Protein AF-0000000065949285 (afdb_homodimer)

Foldseek 3Di:
DDQDPQPFDWDAQVCAPPDDNVVRCCVRAQCVLQPDDQVVVVDQDGDDDADDADKDKDKDKAQFPPQDFFPAGSLLLQQQQQLQVRCQFVWHWAEKEKEKEAETPQRSNVVNVSSNRNNVNCVVSVYGHNHYYYHYDYHPPGDGMMMMMMIMTHHPPPAGEDLQFFDFQWFKKKLAAFQLLQLRSVCVVVVVPLRVPGGALAHHCNVLSNLLCVQPSQWHGKDFQFAQAQLQSLLSSLVSNQWAKEWEPVFHHHDPSSVVSCVVVVHDRRRRGHNQMMMIIGHPVCVVVSLVSSCVDPSRVRMTGTIGIRHDNVSWYWYQDPVGDIDTSDGDPDDDDPSSD/DDQDPQPFDWDAQVCAPPDDNVVRCCVRAQCVLQPDPQVVVVDQDGDDDADDADKDKDKDKAQAPPQDFFPAGSLLLQQQQQLQVRCQFVWHWAEKEKEKEAETPQRSNVVNVSSNRNNVNCVVSVYGHNHYYYHYDYHPPGDGMMMMMMIMTHHPPPAGEDLQFFDFQWFKKKLAAFQLLQLRSVCVVVVVPLRVPGGALAHHCNVLSNLLCVQPSQWHGKDFQFAQAQLQSLLSSLVSNQWAKEWEPVFHHHDPSSVVSCVVVVHDRRRRGHNQMMMIIGHPVCVVVSLVSSCVDPSRVRMTGTIGIRHDNVSWYWYQDPVGDIDTSDGDPDDDDPSSD

Structure (mmCIF, N/CA/C/O backbone):
data_AF-0000000065949285-model_v1
#
loop_
_entity.id
_entity.type
_entity.pdbx_description
1 polymer 'Hydrogenase expression/formation protein HupE'
#
loop_
_atom_site.group_PDB
_atom_site.id
_atom_site.type_symbol
_atom_site.label_atom_id
_atom_site.label_alt_id
_atom_site.label_comp_id
_atom_site.label_asym_id
_atom_site.label_entity_id
_atom_site.label_seq_id
_atom_site.pdbx_PDB_ins_code
_atom_site.Cartn_x
_atom_site.Cartn_y
_atom_site.Cartn_z
_atom_site.occupancy
_atom_site.B_iso_or_equiv
_atom_site.auth_seq_id
_atom_site.auth_comp_id
_atom_site.auth_asym_id
_atom_site.auth_atom_id
_atom_site.pdbx_PDB_model_num
ATOM 1 N N . MET A 1 1 ? -1.612 28.312 -14.758 1 50 1 MET A N 1
ATOM 2 C CA . MET A 1 1 ? -0.382 27.531 -14.836 1 50 1 MET A CA 1
ATOM 3 C C . MET A 1 1 ? -0.382 26.641 -16.078 1 50 1 MET A C 1
ATOM 5 O O . MET A 1 1 ? -1.44 26.203 -16.531 1 50 1 MET A O 1
ATOM 9 N N . SER A 1 2 ? 0.769 26.641 -16.75 1 67.25 2 SER A N 1
ATOM 10 C CA . SER A 1 2 ? 0.913 25.875 -17.984 1 67.25 2 SER A CA 1
ATOM 11 C C . SER A 1 2 ? 0.611 24.406 -17.75 1 67.25 2 SER A C 1
ATOM 13 O O . SER A 1 2 ? 0.803 23.891 -16.656 1 67.25 2 SER A O 1
ATOM 15 N N . ARG A 1 3 ? -0.183 23.766 -18.547 1 76.56 3 ARG A N 1
ATOM 16 C CA . ARG A 1 3 ? -0.542 22.359 -18.547 1 76.56 3 ARG A CA 1
ATOM 17 C C . ARG A 1 3 ? 0.702 21.469 -18.484 1 76.56 3 ARG A C 1
ATOM 19 O O . ARG A 1 3 ? 1.771 21.859 -18.953 1 76.56 3 ARG A O 1
ATOM 26 N N . LEU A 1 4 ? 0.59 20.375 -17.766 1 86.62 4 LEU A N 1
ATOM 27 C CA . LEU A 1 4 ? 1.684 19.406 -17.719 1 86.62 4 LEU A CA 1
ATOM 28 C C . LEU A 1 4 ? 2.121 19 -19.109 1 86.62 4 LEU A C 1
ATOM 30 O O . LEU A 1 4 ? 1.285 18.688 -19.969 1 86.62 4 LEU A O 1
ATOM 34 N N . ASP A 1 5 ? 3.371 19.062 -19.422 1 89.81 5 ASP A N 1
ATOM 35 C CA . ASP A 1 5 ? 3.9 18.609 -20.703 1 89.81 5 ASP A CA 1
ATOM 36 C C . ASP A 1 5 ? 4.086 17.094 -20.719 1 89.81 5 ASP A C 1
ATOM 38 O O . ASP A 1 5 ? 5.203 16.594 -20.547 1 89.81 5 ASP A O 1
ATOM 42 N N . LEU A 1 6 ? 3.094 16.406 -21.047 1 88.12 6 LEU A N 1
ATOM 43 C CA . LEU A 1 6 ? 3.084 14.953 -20.984 1 88.12 6 LEU A CA 1
ATOM 44 C C . LEU A 1 6 ? 3.961 14.359 -22.078 1 88.12 6 LEU A C 1
ATOM 46 O O . LEU A 1 6 ? 4.461 13.242 -21.938 1 88.12 6 LEU A O 1
ATOM 50 N N . LYS A 1 7 ? 4.113 15.078 -23.188 1 89.06 7 LYS A N 1
ATOM 51 C CA . LYS A 1 7 ? 4.824 14.531 -24.344 1 89.06 7 LYS A CA 1
ATOM 52 C C . LYS A 1 7 ? 6.336 14.586 -24.141 1 89.06 7 LYS A C 1
ATOM 54 O O . LYS A 1 7 ? 7.047 13.625 -24.422 1 89.06 7 LYS A O 1
ATOM 59 N N . ASN A 1 8 ? 6.84 15.617 -23.438 1 92.31 8 ASN A N 1
ATOM 60 C CA . ASN A 1 8 ? 8.289 15.789 -23.375 1 92.31 8 ASN A CA 1
ATOM 61 C C . ASN A 1 8 ? 8.766 15.922 -21.938 1 92.31 8 ASN A C 1
ATOM 63 O O . ASN A 1 8 ? 9.969 15.852 -21.656 1 92.31 8 ASN A O 1
ATOM 67 N N . GLY A 1 9 ? 7.887 16.094 -21.047 1 94.12 9 GLY A N 1
ATOM 68 C CA . GLY A 1 9 ? 8.266 16.359 -19.656 1 94.12 9 GLY A CA 1
ATOM 69 C C . GLY A 1 9 ? 8.664 15.094 -18.922 1 94.12 9 GLY A C 1
ATOM 70 O O . GLY A 1 9 ? 8.586 13.992 -19.453 1 94.12 9 GLY A O 1
ATOM 71 N N . SER A 1 10 ? 9.234 15.289 -17.719 1 96.44 10 SER A N 1
ATOM 72 C CA . SER A 1 10 ? 9.625 14.203 -16.828 1 96.44 10 SER A CA 1
ATOM 73 C C . SER A 1 10 ? 9.219 14.5 -15.391 1 96.44 10 SER A C 1
ATOM 75 O O . SER A 1 10 ? 8.93 15.641 -15.039 1 96.44 10 SER A O 1
ATOM 77 N N . VAL A 1 11 ? 9.141 13.445 -14.656 1 94.62 11 VAL A N 1
ATOM 78 C CA . VAL A 1 11 ? 8.891 13.586 -13.227 1 94.62 11 VAL A CA 1
ATOM 79 C C . VAL A 1 11 ? 10.016 14.391 -12.578 1 94.62 11 VAL A C 1
ATOM 81 O O . VAL A 1 11 ? 11.195 14.141 -12.844 1 94.62 11 VAL A O 1
ATOM 84 N N . GLU A 1 12 ? 9.617 15.383 -11.812 1 92.31 12 GLU A N 1
ATOM 85 C CA . GLU A 1 12 ? 10.555 16.203 -11.047 1 92.31 12 GLU A CA 1
ATOM 86 C C . GLU A 1 12 ? 10.289 16.094 -9.547 1 92.31 12 GLU A C 1
ATOM 88 O O . GLU A 1 12 ? 9.18 15.75 -9.133 1 92.31 12 GLU A O 1
ATOM 93 N N . MET A 1 13 ? 11.305 16.422 -8.773 1 89.75 13 MET A N 1
ATOM 94 C CA . MET A 1 13 ? 11.172 16.344 -7.324 1 89.75 13 MET A CA 1
ATOM 95 C C . MET A 1 13 ? 10.008 17.188 -6.824 1 89.75 13 MET A C 1
ATOM 97 O O . MET A 1 13 ? 9.344 16.828 -5.852 1 89.75 13 MET A O 1
ATOM 101 N N . VAL A 1 14 ? 9.742 18.281 -7.461 1 86.44 14 VAL A N 1
ATOM 102 C CA . VAL A 1 14 ? 8.703 19.203 -7.043 1 86.44 14 VAL A CA 1
ATOM 103 C C . VAL A 1 14 ? 7.336 18.516 -7.113 1 86.44 14 VAL A C 1
ATOM 105 O O . VAL A 1 14 ? 6.398 18.922 -6.418 1 86.44 14 VAL A O 1
ATOM 108 N N . HIS A 1 15 ? 7.238 17.469 -7.922 1 87.5 15 HIS A N 1
ATOM 109 C CA . HIS A 1 15 ? 5.992 16.719 -8.047 1 87.5 15 HIS A CA 1
ATOM 110 C C . HIS A 1 15 ? 5.707 15.914 -6.781 1 87.5 15 HIS A C 1
ATOM 112 O O . HIS A 1 15 ? 4.59 15.438 -6.586 1 87.5 15 HIS A O 1
ATOM 118 N N . GLY A 1 16 ? 6.668 15.836 -5.863 1 83.38 16 GLY A N 1
ATOM 119 C CA . GLY A 1 16 ? 6.5 15.086 -4.625 1 83.38 16 GLY A CA 1
ATOM 120 C C . GLY A 1 16 ? 6.508 15.969 -3.391 1 83.38 16 GLY A C 1
ATOM 121 O O . GLY A 1 16 ? 6.578 15.469 -2.266 1 83.38 16 GLY A O 1
ATOM 122 N N . SER A 1 17 ? 6.383 17.234 -3.504 1 79.44 17 SER A N 1
ATOM 123 C CA . SER A 1 17 ? 6.645 18.156 -2.4 1 79.44 17 SER A CA 1
ATOM 124 C C . SER A 1 17 ? 5.348 18.562 -1.702 1 79.44 17 SER A C 1
ATOM 126 O O . SER A 1 17 ? 5.379 19.219 -0.662 1 79.44 17 SER A O 1
ATOM 128 N N . GLY A 1 18 ? 4.223 18.156 -2.262 1 76.88 18 GLY A N 1
ATOM 129 C CA . GLY A 1 18 ? 2.951 18.5 -1.642 1 76.88 18 GLY A CA 1
ATOM 130 C C . GLY A 1 18 ? 2.42 19.844 -2.07 1 76.88 18 GLY A C 1
ATOM 131 O O . GLY A 1 18 ? 1.425 20.328 -1.528 1 76.88 18 GLY A O 1
ATOM 132 N N . GLY A 1 19 ? 3.004 20.484 -3.1 1 80.06 19 GLY A N 1
ATOM 133 C CA . GLY A 1 19 ? 2.594 21.812 -3.541 1 80.06 19 GLY A CA 1
ATOM 134 C C . GLY A 1 19 ? 1.794 21.781 -4.828 1 80.06 19 GLY A C 1
ATOM 135 O O . GLY A 1 19 ? 1.075 20.828 -5.105 1 80.06 19 GLY A O 1
ATOM 136 N N . ARG A 1 20 ? 1.896 22.812 -5.473 1 83.38 20 ARG A N 1
ATOM 137 C CA . ARG A 1 20 ? 1.093 23.016 -6.672 1 83.38 2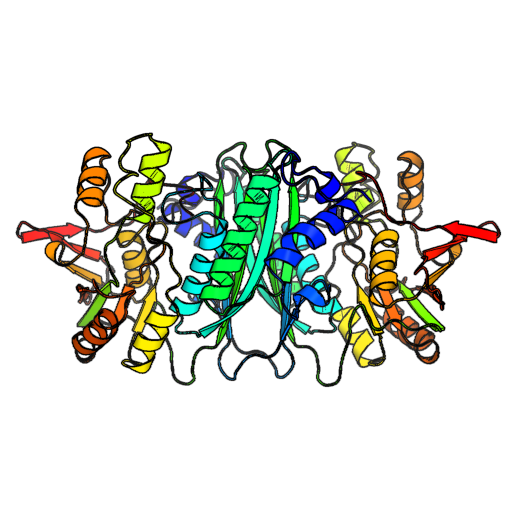0 ARG A CA 1
ATOM 138 C C . ARG A 1 20 ? 1.445 22.016 -7.754 1 83.38 20 ARG A C 1
ATOM 140 O O . ARG A 1 20 ? 0.562 21.5 -8.445 1 83.38 20 ARG A O 1
ATOM 147 N N . ALA A 1 21 ? 2.711 21.797 -7.914 1 84.44 21 ALA A N 1
ATOM 148 C CA . ALA A 1 21 ? 3.158 20.875 -8.953 1 84.44 21 ALA A CA 1
ATOM 149 C C . ALA A 1 21 ? 2.607 19.469 -8.719 1 84.44 21 ALA A C 1
ATOM 151 O O . ALA A 1 21 ? 2.219 18.781 -9.656 1 84.44 21 ALA A O 1
ATOM 152 N N . MET A 1 22 ? 2.627 19.047 -7.496 1 85.38 22 MET A N 1
ATOM 153 C CA . MET A 1 22 ? 2.041 17.75 -7.152 1 85.38 22 MET A CA 1
ATOM 154 C C . MET A 1 22 ? 0.547 17.734 -7.453 1 85.38 22 MET A C 1
ATOM 156 O O . MET A 1 22 ? 0.036 16.766 -8.023 1 85.38 22 MET A O 1
ATOM 160 N N . GLY A 1 23 ? -0.101 18.797 -7.031 1 86.12 23 GLY A N 1
ATOM 161 C CA . GLY A 1 23 ? -1.52 18.906 -7.328 1 86.12 23 GLY A CA 1
ATOM 162 C C . GLY A 1 23 ? -1.827 18.812 -8.812 1 86.12 23 GLY A C 1
ATOM 163 O O . GLY A 1 23 ? -2.791 18.156 -9.211 1 86.12 23 GLY A O 1
ATOM 164 N N . GLN A 1 24 ? -1.01 19.391 -9.562 1 87.31 24 GLN A N 1
ATOM 165 C CA . GLN A 1 24 ? -1.188 19.391 -11.008 1 87.31 24 GLN A CA 1
ATOM 166 C C . GLN A 1 24 ? -1.01 17.984 -11.578 1 87.31 24 GLN A C 1
ATOM 168 O O . GLN A 1 24 ? -1.795 17.531 -12.422 1 87.31 24 GLN A O 1
ATOM 173 N N . LEU A 1 25 ? 0.016 17.328 -11.148 1 89.88 25 LEU A N 1
ATOM 174 C CA . LEU A 1 25 ? 0.27 15.961 -11.586 1 89.88 25 LEU A CA 1
ATOM 175 C C . LEU A 1 25 ? -0.914 15.055 -11.258 1 89.88 25 LEU A C 1
ATOM 177 O O . LEU A 1 25 ? -1.365 14.281 -12.102 1 89.88 25 LEU A O 1
ATOM 181 N N . ILE A 1 26 ? -1.406 15.172 -10.102 1 88.5 26 ILE A N 1
ATOM 182 C CA . ILE A 1 26 ? -2.518 14.344 -9.633 1 88.5 26 ILE A CA 1
ATOM 183 C C . ILE A 1 26 ? -3.766 14.656 -10.461 1 88.5 26 ILE A C 1
ATOM 185 O O . ILE A 1 26 ? -4.43 13.742 -10.961 1 88.5 26 ILE A O 1
ATOM 189 N N . GLU A 1 27 ? -4.062 15.867 -10.625 1 88 27 GLU A N 1
ATOM 190 C CA . GLU A 1 27 ? -5.285 16.281 -11.297 1 88 27 GLU A CA 1
ATOM 191 C C . GLU A 1 27 ? -5.242 15.961 -12.789 1 88 27 GLU A C 1
ATOM 193 O O . GLU A 1 27 ? -6.203 15.414 -13.336 1 88 27 GLU A O 1
ATOM 198 N N . GLU A 1 28 ? -4.129 16.219 -13.398 1 91 28 GLU A N 1
ATOM 199 C CA . GLU A 1 28 ? -4.074 16.156 -14.859 1 91 28 GLU A CA 1
ATOM 200 C C . GLU A 1 28 ? -3.721 14.758 -15.344 1 91 28 GLU A C 1
ATOM 202 O O . GLU A 1 28 ? -3.969 14.414 -16.5 1 91 28 GLU A O 1
ATOM 207 N N . LEU A 1 29 ? -3.166 13.961 -14.469 1 91.38 29 LEU A N 1
ATOM 208 C CA . LEU A 1 29 ? -2.75 12.641 -14.914 1 91.38 29 LEU A CA 1
ATOM 209 C C . LEU A 1 29 ? -3.523 11.547 -14.18 1 91.38 29 LEU A C 1
ATOM 211 O O . LEU A 1 29 ? -4.348 10.859 -14.781 1 91.38 29 LEU A O 1
ATOM 215 N N . PHE A 1 30 ? -3.439 11.508 -12.945 1 90.44 30 PHE A N 1
ATOM 216 C CA . PHE A 1 30 ? -3.996 10.398 -12.18 1 90.44 30 PHE A CA 1
ATOM 217 C C . PHE A 1 30 ? -5.516 10.492 -12.109 1 90.44 30 PHE A C 1
ATOM 219 O O . PHE A 1 30 ? -6.223 9.555 -12.477 1 90.44 30 PHE A O 1
ATOM 226 N N . ALA A 1 31 ? -6.02 11.609 -11.625 1 87.44 31 ALA A N 1
ATOM 227 C CA . ALA A 1 31 ? -7.457 11.781 -11.453 1 87.44 31 ALA A CA 1
ATOM 228 C C . ALA A 1 31 ? -8.188 11.703 -12.789 1 87.44 31 ALA A C 1
ATOM 230 O O . ALA A 1 31 ? -9.305 11.18 -12.867 1 87.44 31 ALA A O 1
ATOM 231 N N . ARG A 1 32 ? -7.594 12.188 -13.773 1 88.38 32 ARG A N 1
ATOM 232 C CA . ARG A 1 32 ? -8.203 12.148 -15.094 1 88.38 32 ARG A CA 1
ATOM 233 C C . ARG A 1 32 ? -8.336 10.711 -15.594 1 88.38 32 ARG A C 1
ATOM 235 O O . ARG A 1 32 ? -9.398 10.312 -16.078 1 88.38 32 ARG A O 1
ATOM 242 N N . ALA A 1 33 ? -7.324 9.945 -15.414 1 89.19 33 ALA A N 1
ATOM 243 C CA . ALA A 1 33 ? -7.309 8.578 -15.922 1 89.19 33 ALA A CA 1
ATOM 244 C C . ALA A 1 33 ? -8.148 7.656 -15.039 1 89.19 33 ALA A C 1
ATOM 246 O O . ALA A 1 33 ? -8.859 6.785 -15.547 1 89.19 33 ALA A O 1
ATOM 247 N N . LEU A 1 34 ? -8.078 7.863 -13.75 1 89.56 34 LEU A N 1
ATOM 248 C CA . LEU A 1 34 ? -8.719 6.973 -12.781 1 89.56 34 LEU A CA 1
ATOM 249 C C . LEU A 1 34 ? -10.031 7.559 -12.289 1 89.56 34 LEU A C 1
ATOM 251 O O . LEU A 1 34 ? -10.508 7.207 -11.211 1 89.56 34 LEU A O 1
ATOM 255 N N . ARG A 1 35 ? -10.641 8.32 -13 1 87.69 35 ARG A N 1
ATOM 256 C CA . ARG A 1 35 ? -11.789 9.109 -12.562 1 87.69 35 ARG A CA 1
ATOM 257 C C . ARG A 1 35 ? -12.891 8.211 -12.016 1 87.69 35 ARG A C 1
ATOM 259 O O . ARG A 1 35 ? -13.266 7.223 -12.648 1 87.69 35 ARG A O 1
ATOM 266 N N . ASN A 1 36 ? -13.375 8.539 -10.867 1 86.56 36 ASN A N 1
ATOM 267 C CA . ASN A 1 36 ? -14.539 7.949 -10.219 1 86.56 36 ASN A CA 1
ATOM 268 C C . ASN A 1 36 ? -15.047 8.828 -9.078 1 86.56 36 ASN A C 1
ATOM 270 O O . ASN A 1 36 ? -14.453 9.859 -8.766 1 86.56 36 ASN A O 1
ATOM 274 N N . GLN A 1 37 ? -16.172 8.461 -8.438 1 85.25 37 GLN A N 1
ATOM 275 C CA . GLN A 1 37 ? -16.859 9.32 -7.484 1 85.25 37 GLN A CA 1
ATOM 276 C C . GLN A 1 37 ? -16.016 9.531 -6.227 1 85.25 37 GLN A C 1
ATOM 278 O O . GLN A 1 37 ? -16.172 10.547 -5.539 1 85.25 37 GLN A O 1
ATOM 283 N N . TRP A 1 38 ? -15.156 8.648 -5.844 1 86.06 38 TRP A N 1
ATOM 284 C CA . TRP A 1 38 ? -14.352 8.75 -4.629 1 86.06 38 TRP A CA 1
ATOM 285 C C . TRP A 1 38 ? -13.148 9.664 -4.855 1 86.06 38 TRP A C 1
ATOM 287 O O . TRP A 1 38 ? -12.898 10.578 -4.062 1 86.06 38 TRP A O 1
ATOM 297 N N . LEU A 1 39 ? -12.445 9.445 -5.906 1 81.25 39 LEU A N 1
ATOM 298 C CA . LEU A 1 39 ? -11.281 10.266 -6.219 1 81.25 39 LEU A CA 1
ATOM 299 C C . LEU A 1 39 ? -11.688 11.703 -6.52 1 81.25 39 LEU A C 1
ATOM 301 O O . LEU A 1 39 ? -10.953 12.641 -6.215 1 81.25 39 LEU A O 1
ATOM 305 N N . ASP A 1 40 ? -12.875 11.859 -7.004 1 83.38 40 ASP A N 1
ATOM 306 C CA . ASP A 1 40 ? -13.375 13.188 -7.371 1 83.38 40 ASP A CA 1
ATOM 307 C C . ASP A 1 40 ? -13.578 14.055 -6.133 1 83.38 40 ASP A C 1
ATOM 309 O O . ASP A 1 40 ? -13.625 15.281 -6.23 1 83.38 40 ASP A O 1
ATOM 313 N N . GLN A 1 41 ? -13.688 13.445 -4.973 1 82.19 41 GLN A N 1
ATOM 314 C CA . GLN A 1 41 ? -13.906 14.203 -3.742 1 82.19 41 GLN A CA 1
ATOM 315 C C . GLN A 1 41 ? -12.641 14.93 -3.309 1 82.19 41 GLN A C 1
ATOM 317 O O . GLN A 1 41 ? -12.711 15.906 -2.557 1 82.19 41 GLN A O 1
ATOM 322 N N . GLY A 1 42 ? -11.461 14.375 -3.684 1 81 42 GLY A N 1
ATOM 323 C CA . GLY A 1 42 ? -10.195 15.023 -3.381 1 81 42 GLY A CA 1
ATOM 324 C C . GLY A 1 42 ? -9.758 14.828 -1.942 1 81 42 GLY A C 1
ATOM 325 O O . GLY A 1 42 ? -8.867 15.531 -1.46 1 81 42 GLY A O 1
ATOM 326 N N . ASN A 1 43 ? -10.391 13.961 -1.227 1 82.19 43 ASN A N 1
ATOM 327 C CA . ASN A 1 43 ? -9.961 13.641 0.13 1 82.19 43 ASN A CA 1
ATOM 328 C C . ASN A 1 43 ? -8.773 12.68 0.127 1 82.19 43 ASN A C 1
ATOM 330 O O . ASN A 1 43 ? -8.508 12.023 -0.879 1 82.19 43 ASN A O 1
ATOM 334 N N . ASP A 1 44 ? -8.047 12.594 1.231 1 83 44 ASP A N 1
ATOM 335 C CA . ASP A 1 44 ? -6.891 11.719 1.361 1 83 44 ASP A CA 1
ATOM 336 C C . ASP A 1 44 ? -7.316 10.281 1.674 1 83 44 ASP A C 1
ATOM 338 O O . ASP A 1 44 ? -6.477 9.438 1.984 1 83 44 ASP A O 1
ATOM 342 N N . GLN A 1 45 ? -8.578 10.117 1.706 1 87.56 45 GLN A N 1
ATOM 343 C CA . GLN A 1 45 ? -9.188 8.812 1.97 1 87.56 45 GLN A CA 1
ATOM 344 C C . GLN A 1 45 ? -10.484 8.641 1.188 1 87.56 45 GLN A C 1
ATOM 346 O O . GLN A 1 45 ? -11.008 9.609 0.627 1 87.56 45 GLN A O 1
ATOM 351 N N . ALA A 1 46 ? -10.859 7.418 1.073 1 89.62 46 ALA A N 1
ATOM 352 C CA . ALA A 1 46 ? -12.156 7.109 0.463 1 89.62 46 ALA A CA 1
ATOM 353 C C . ALA A 1 46 ? -13.117 6.516 1.488 1 89.62 46 ALA A C 1
ATOM 355 O O . ALA A 1 46 ? -12.711 5.75 2.363 1 89.62 46 ALA A O 1
ATOM 356 N N . GLN A 1 47 ? -14.32 6.895 1.368 1 90.81 47 GLN A N 1
ATOM 357 C CA . GLN A 1 47 ? -15.398 6.332 2.182 1 90.81 47 GLN A CA 1
ATOM 358 C C . GLN A 1 47 ? -16.391 5.551 1.324 1 90.81 47 GLN A C 1
ATOM 360 O O . GLN A 1 47 ? -16.844 6.043 0.29 1 90.81 47 GLN A O 1
ATOM 365 N N . PHE A 1 48 ? -16.656 4.316 1.752 1 90.94 48 PHE A N 1
ATOM 366 C CA . PHE A 1 48 ? -17.547 3.48 0.956 1 90.94 48 PHE A CA 1
ATOM 367 C C . PHE A 1 48 ? -18.234 2.439 1.829 1 90.94 48 PHE A C 1
ATOM 369 O O . PHE A 1 48 ? -17.922 2.312 3.016 1 90.94 48 PHE A O 1
ATOM 376 N N . GLU A 1 49 ? -19.219 1.821 1.274 1 90.5 49 GLU A N 1
ATOM 377 C CA . GLU A 1 49 ? -19.906 0.698 1.903 1 90.5 49 GLU A CA 1
ATOM 378 C C . GLU A 1 49 ? -19.453 -0.631 1.311 1 90.5 49 GLU A C 1
ATOM 380 O O . GLU A 1 49 ? -19.062 -0.695 0.142 1 90.5 49 GLU A O 1
ATOM 385 N N . LEU A 1 50 ? -19.391 -1.63 2.152 1 91.94 50 LEU A N 1
ATOM 386 C CA . LEU A 1 50 ? -19.125 -2.992 1.704 1 91.94 50 LEU A CA 1
ATOM 387 C C . LEU A 1 50 ? -20.375 -3.859 1.814 1 91.94 50 LEU A C 1
ATOM 389 O O . LEU A 1 50 ? -21.188 -3.662 2.713 1 91.94 50 LEU A O 1
ATOM 393 N N . PRO A 1 51 ? -20.5 -4.758 0.841 1 87.62 51 PRO A N 1
ATOM 394 C CA . PRO A 1 51 ? -21.562 -5.738 1.032 1 87.62 51 PRO A CA 1
ATOM 395 C C . PRO A 1 51 ? -21.391 -6.57 2.299 1 87.62 51 PRO A C 1
ATOM 397 O O . PRO A 1 51 ? -20.281 -6.605 2.867 1 87.62 51 PRO A O 1
ATOM 400 N N . PRO A 1 52 ? -22.469 -7.172 2.766 1 85.19 52 PRO A N 1
ATOM 401 C CA . PRO A 1 52 ? -22.359 -8 3.967 1 85.19 52 PRO A CA 1
ATOM 402 C C . PRO A 1 52 ? -21.375 -9.164 3.785 1 85.19 52 PRO A C 1
ATOM 404 O O . PRO A 1 52 ? -21.281 -9.719 2.689 1 85.19 52 PRO A O 1
ATOM 407 N N . GLY A 1 53 ? -20.688 -9.531 4.887 1 87.44 53 GLY A N 1
ATOM 408 C CA . GLY A 1 53 ? -19.75 -10.641 4.879 1 87.44 53 GLY A CA 1
ATOM 409 C C . GLY A 1 53 ? -18.422 -10.305 5.531 1 87.44 53 GLY A C 1
ATOM 410 O O . GLY A 1 53 ? -18.219 -9.188 6.004 1 87.44 53 GLY A O 1
ATOM 411 N N . ARG A 1 54 ? -17.547 -11.297 5.551 1 93.12 54 ARG A N 1
ATOM 412 C CA . ARG A 1 54 ? -16.203 -11.094 6.082 1 93.12 54 ARG A CA 1
ATOM 413 C C . ARG A 1 54 ? -15.336 -10.32 5.098 1 93.12 54 ARG A C 1
ATOM 415 O O . ARG A 1 54 ? -15.328 -10.617 3.902 1 93.12 54 ARG A O 1
ATOM 422 N N . VAL A 1 55 ? -14.656 -9.359 5.625 1 95.75 55 VAL A N 1
ATOM 423 C CA . VAL A 1 55 ? -13.812 -8.508 4.789 1 95.75 55 VAL A CA 1
ATOM 424 C C . VAL A 1 55 ? -12.461 -9.18 4.566 1 95.75 55 VAL A C 1
ATOM 426 O O . VAL A 1 55 ? -11.914 -9.797 5.477 1 95.75 55 VAL A O 1
ATOM 429 N N . VAL A 1 56 ? -11.969 -9.133 3.344 1 97.19 56 VAL A N 1
ATOM 430 C CA . VAL A 1 56 ? -10.633 -9.594 2.975 1 97.19 56 VAL A CA 1
ATOM 431 C C . VAL A 1 56 ? -9.773 -8.414 2.535 1 97.19 56 VAL A C 1
ATOM 433 O O . VAL A 1 56 ? -10.25 -7.527 1.822 1 97.19 56 VAL A O 1
ATOM 436 N N . MET A 1 57 ? -8.578 -8.344 3.023 1 98 57 MET A N 1
ATOM 437 C CA . MET A 1 57 ? -7.617 -7.32 2.641 1 98 57 MET A CA 1
ATOM 438 C C . MET A 1 57 ? -6.305 -7.945 2.189 1 98 57 MET A C 1
ATOM 440 O O . MET A 1 57 ? -5.797 -8.867 2.83 1 98 57 MET A O 1
ATOM 444 N N . ALA A 1 58 ? -5.723 -7.512 1.067 1 98.25 58 ALA A N 1
ATOM 445 C CA . ALA A 1 58 ? -4.43 -7.953 0.553 1 98.25 58 ALA A CA 1
ATOM 446 C C . ALA A 1 58 ? -3.641 -6.785 -0.03 1 98.25 58 ALA A C 1
ATOM 448 O O . ALA A 1 58 ? -4.223 -5.852 -0.588 1 98.25 58 ALA A O 1
ATOM 449 N N . THR A 1 59 ? -2.338 -6.809 0.131 1 98.38 59 THR A N 1
ATOM 450 C CA . THR A 1 59 ? -1.47 -5.777 -0.426 1 98.38 59 THR A CA 1
ATOM 451 C C . THR A 1 59 ? -0.308 -6.406 -1.191 1 98.38 59 THR A C 1
ATOM 453 O O . THR A 1 59 ? 0.153 -7.496 -0.846 1 98.38 59 THR A O 1
ATOM 456 N N . ASP A 1 60 ? 0.107 -5.789 -2.236 1 97.62 60 ASP A N 1
ATOM 457 C CA . ASP A 1 60 ? 1.213 -6.254 -3.07 1 97.62 60 ASP A CA 1
ATOM 458 C C . ASP A 1 60 ? 1.985 -5.074 -3.662 1 97.62 60 ASP A C 1
ATOM 460 O O . ASP A 1 60 ? 1.386 -4.121 -4.164 1 97.62 60 ASP A O 1
ATOM 464 N N . SER A 1 61 ? 3.285 -5.148 -3.535 1 97.69 61 SER A N 1
ATOM 465 C CA . SER A 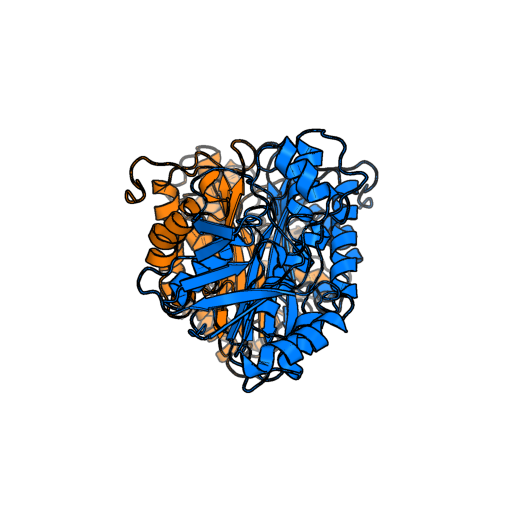1 61 ? 4.156 -4.176 -4.184 1 97.69 61 SER A CA 1
ATOM 466 C C . SER A 1 61 ? 4.691 -4.703 -5.508 1 97.69 61 SER A C 1
ATOM 468 O O . SER A 1 61 ? 5.09 -5.867 -5.602 1 97.69 61 SER A O 1
ATOM 470 N N . HIS A 1 62 ? 4.688 -3.895 -6.516 1 98.12 62 HIS A N 1
ATOM 471 C CA . HIS A 1 62 ? 5.152 -4.262 -7.848 1 98.12 62 HIS A CA 1
ATOM 472 C C . HIS A 1 62 ? 6.406 -3.484 -8.227 1 98.12 62 HIS A C 1
ATOM 474 O O . HIS A 1 62 ? 6.387 -2.252 -8.273 1 98.12 62 HIS A O 1
ATOM 480 N N . VAL A 1 63 ? 7.492 -4.273 -8.516 1 97.44 63 VAL A N 1
ATOM 481 C CA . VAL A 1 63 ? 8.797 -3.684 -8.797 1 97.44 63 VAL A CA 1
ATOM 482 C C . VAL A 1 63 ? 9.359 -4.262 -10.094 1 97.44 63 VAL A C 1
ATOM 484 O O . VAL A 1 63 ? 10.578 -4.312 -10.281 1 97.44 63 VAL A O 1
ATOM 487 N N . ILE A 1 64 ? 8.539 -4.715 -10.969 1 96.5 64 ILE A N 1
ATOM 488 C CA . ILE A 1 64 ? 8.898 -5.484 -12.156 1 96.5 64 ILE A CA 1
ATOM 489 C C . ILE A 1 64 ? 9.82 -4.656 -13.055 1 96.5 64 ILE A C 1
ATOM 491 O O . ILE A 1 64 ? 9.68 -3.436 -13.133 1 96.5 64 ILE A O 1
ATOM 495 N N . SER A 1 65 ? 10.648 -5.27 -13.711 1 94.38 65 SER A N 1
ATOM 496 C CA . SER A 1 65 ? 11.5 -4.734 -14.773 1 94.38 65 SER A CA 1
ATOM 497 C C . SER A 1 65 ? 11.648 -5.727 -15.922 1 94.38 65 SER A C 1
ATOM 499 O O . SER A 1 65 ? 11.984 -6.891 -15.703 1 94.38 65 SER A O 1
ATOM 501 N N . PRO A 1 66 ? 11.438 -5.391 -17.172 1 95.81 66 PRO A N 1
ATOM 502 C CA . PRO A 1 66 ? 11.047 -4.055 -17.625 1 95.81 66 PRO A CA 1
ATOM 503 C C . PRO A 1 66 ? 9.594 -3.717 -17.281 1 95.81 66 PRO A C 1
ATOM 505 O O . PRO A 1 66 ? 8.781 -4.617 -17.062 1 95.81 66 PRO A O 1
ATOM 508 N N . LEU A 1 67 ? 9.258 -2.428 -17.344 1 97.81 67 LEU A N 1
ATOM 509 C CA . LEU A 1 67 ? 7.953 -1.923 -16.922 1 97.81 67 LEU A CA 1
ATOM 510 C C . LEU A 1 67 ? 6.879 -2.291 -17.953 1 97.81 67 LEU A C 1
ATOM 512 O O . LEU A 1 67 ? 5.695 -2.354 -17.609 1 97.81 67 LEU A O 1
ATOM 516 N N . PHE A 1 68 ? 7.301 -2.387 -19.219 1 97.44 68 PHE A N 1
ATOM 517 C CA . PHE A 1 68 ? 6.426 -2.742 -20.328 1 97.44 68 PHE A CA 1
ATOM 518 C C . PHE A 1 68 ? 6.852 -4.066 -20.953 1 97.44 68 PHE A C 1
ATOM 520 O O . PHE A 1 68 ? 8.039 -4.289 -21.188 1 97.44 68 PHE A O 1
ATOM 527 N N . PHE A 1 69 ? 5.926 -4.984 -21.125 1 95.88 69 PHE A N 1
ATOM 528 C CA . PHE A 1 69 ? 6.203 -6.312 -21.656 1 95.88 69 PHE A CA 1
ATOM 529 C C . PHE A 1 69 ? 5.012 -6.84 -22.438 1 95.88 69 PHE A C 1
ATOM 531 O O . PHE A 1 69 ? 3.883 -6.383 -22.25 1 95.88 69 PHE A O 1
ATOM 538 N N . PRO A 1 70 ? 5.254 -7.773 -23.375 1 95.88 70 PRO A N 1
ATOM 539 C CA . PRO A 1 70 ? 4.125 -8.383 -24.078 1 95.88 70 PRO A CA 1
ATOM 540 C C . PRO A 1 70 ? 3.084 -8.969 -23.125 1 95.88 70 PRO A C 1
ATOM 542 O O . PRO A 1 70 ? 3.426 -9.773 -22.266 1 95.88 70 PRO A O 1
ATOM 545 N N . GLY A 1 71 ? 1.905 -8.492 -23.266 1 95.75 71 GLY A N 1
ATOM 546 C CA . GLY A 1 71 ? 0.824 -9 -22.438 1 95.75 71 GLY A CA 1
ATOM 547 C C . GLY A 1 71 ? 0.467 -8.078 -21.297 1 95.75 71 GLY A C 1
ATOM 548 O O . GLY A 1 71 ? -0.505 -8.32 -20.578 1 95.75 71 GLY A O 1
ATOM 549 N N . GLY A 1 72 ? 1.35 -6.949 -21.141 1 96.62 72 GLY A N 1
ATOM 550 C CA . GLY A 1 72 ? 0.962 -6.031 -20.078 1 96.62 72 GLY A CA 1
ATOM 551 C C . GLY A 1 72 ? 2.057 -5.051 -19.719 1 96.62 72 GLY A C 1
ATOM 552 O O . GLY A 1 72 ? 2.949 -4.773 -20.516 1 96.62 72 GLY A O 1
ATOM 553 N N . ASP A 1 73 ? 1.91 -4.496 -18.609 1 98.38 73 ASP A N 1
ATOM 554 C CA . ASP A 1 73 ? 2.838 -3.555 -17.984 1 98.38 73 ASP A CA 1
ATOM 555 C C . ASP A 1 73 ? 2.617 -3.482 -16.484 1 98.38 73 ASP A C 1
ATOM 557 O O . ASP A 1 73 ? 1.735 -4.156 -15.938 1 98.38 73 ASP A O 1
ATOM 561 N N . ILE A 1 74 ? 3.414 -2.689 -15.82 1 98.5 74 ILE A N 1
ATOM 562 C CA . ILE A 1 74 ? 3.357 -2.623 -14.367 1 98.5 74 ILE A CA 1
ATOM 563 C C . ILE A 1 74 ? 1.996 -2.092 -13.922 1 98.5 74 ILE A C 1
ATOM 565 O O . ILE A 1 74 ? 1.502 -2.447 -12.852 1 98.5 74 ILE A O 1
ATOM 569 N N . GLY A 1 75 ? 1.317 -1.214 -14.719 1 98.56 75 GLY A N 1
ATOM 570 C CA . GLY A 1 75 ? 0.016 -0.66 -14.375 1 98.56 75 GLY A CA 1
ATOM 571 C C . GLY A 1 75 ? -1.076 -1.71 -14.297 1 98.56 75 GLY A C 1
ATOM 572 O O . GLY A 1 75 ? -1.721 -1.862 -13.258 1 98.56 75 GLY A O 1
ATOM 573 N N . SER A 1 76 ? -1.252 -2.465 -15.359 1 98.69 76 SER A N 1
ATOM 574 C CA . SER A 1 76 ? -2.256 -3.525 -15.359 1 98.69 76 SER A CA 1
ATOM 575 C C . SER A 1 76 ? -1.878 -4.641 -14.391 1 98.69 76 SER A C 1
ATOM 577 O O . SER A 1 76 ? -2.744 -5.211 -13.727 1 98.69 76 SER A O 1
ATOM 579 N N . LEU A 1 77 ? -0.6 -4.934 -14.305 1 98.62 77 LEU A N 1
ATOM 580 C CA . LEU A 1 77 ? -0.117 -5.973 -13.398 1 98.62 77 LEU A CA 1
ATOM 581 C C . LEU A 1 77 ? -0.484 -5.648 -11.953 1 98.62 77 LEU A C 1
ATOM 583 O O . LEU A 1 77 ? -0.879 -6.539 -11.195 1 98.62 77 LEU A O 1
ATOM 587 N N . ALA A 1 78 ? -0.338 -4.406 -11.57 1 98.69 78 ALA A N 1
ATOM 588 C CA . ALA A 1 78 ? -0.621 -3.982 -10.195 1 98.69 78 ALA A CA 1
ATOM 589 C C . ALA A 1 78 ? -2.092 -4.191 -9.852 1 98.69 78 ALA A C 1
ATOM 591 O O . ALA A 1 78 ? -2.428 -4.523 -8.711 1 98.69 78 ALA A O 1
ATOM 592 N N . VAL A 1 79 ? -2.961 -4.02 -10.828 1 98.75 79 VAL A N 1
ATOM 593 C CA . VAL A 1 79 ? -4.395 -4.215 -10.633 1 98.75 79 VAL A CA 1
ATOM 594 C C . VAL A 1 79 ? -4.711 -5.707 -10.594 1 98.75 79 VAL A C 1
ATOM 596 O O . VAL A 1 79 ? -5.32 -6.195 -9.641 1 98.75 79 VAL A O 1
ATOM 599 N N . HIS A 1 80 ? -4.223 -6.434 -11.57 1 98.75 80 HIS A N 1
ATOM 600 C CA . HIS A 1 80 ? -4.504 -7.863 -11.672 1 98.75 80 HIS A CA 1
ATOM 601 C C . HIS A 1 80 ? -3.982 -8.609 -10.453 1 98.75 80 HIS A C 1
ATOM 603 O O . HIS A 1 80 ? -4.703 -9.422 -9.867 1 98.75 80 HIS A O 1
ATOM 609 N N . GLY A 1 81 ? -2.725 -8.32 -10.086 1 98.25 81 GLY A N 1
ATOM 610 C CA . GLY A 1 81 ? -2.088 -9.031 -8.992 1 98.25 81 GLY A CA 1
ATOM 611 C C . GLY A 1 81 ? -2.855 -8.93 -7.684 1 98.25 81 GLY A C 1
ATOM 612 O O . GLY A 1 81 ? -3.15 -9.945 -7.051 1 98.25 81 GLY A O 1
ATOM 613 N N . THR A 1 82 ? -3.213 -7.754 -7.316 1 98.56 82 THR A N 1
ATOM 614 C CA . THR A 1 82 ? -3.877 -7.531 -6.035 1 98.56 82 THR A CA 1
ATOM 615 C C . THR A 1 82 ? -5.301 -8.086 -6.066 1 98.56 82 THR A C 1
ATOM 617 O O . THR A 1 82 ? -5.773 -8.648 -5.078 1 98.56 82 THR A O 1
ATOM 620 N N . ILE A 1 83 ? -6.012 -7.918 -7.156 1 98.69 83 ILE A N 1
ATOM 621 C CA . ILE A 1 83 ? -7.336 -8.508 -7.301 1 98.69 83 ILE A CA 1
ATOM 622 C C . ILE A 1 83 ? -7.25 -10.023 -7.117 1 98.69 83 ILE A C 1
ATOM 624 O O . ILE A 1 83 ? -8.094 -10.625 -6.453 1 98.69 83 ILE A O 1
ATOM 628 N N . ASN A 1 84 ? -6.199 -10.617 -7.727 1 98.62 84 ASN A N 1
ATOM 629 C CA . ASN A 1 84 ? -6.016 -12.062 -7.609 1 98.62 84 ASN A CA 1
ATOM 630 C C . ASN A 1 84 ? -5.754 -12.477 -6.164 1 98.62 84 ASN A C 1
ATOM 632 O O . ASN A 1 84 ? -6.281 -13.484 -5.699 1 98.62 84 ASN A O 1
ATOM 636 N N . ASP A 1 85 ? -4.977 -11.703 -5.43 1 97.75 85 ASP A N 1
ATOM 637 C CA . ASP A 1 85 ? -4.719 -12 -4.023 1 97.75 85 ASP A CA 1
ATOM 638 C C . ASP A 1 85 ? -6.016 -12.023 -3.221 1 97.75 85 ASP A C 1
ATOM 640 O O . ASP A 1 85 ? -6.215 -12.906 -2.381 1 97.75 85 ASP A O 1
ATOM 644 N N . VAL A 1 86 ? -6.895 -11.086 -3.438 1 98.06 86 VAL A N 1
ATOM 645 C CA . VAL A 1 86 ? -8.18 -11.023 -2.752 1 98.06 86 VAL A CA 1
ATOM 646 C C . VAL A 1 86 ? -9.047 -12.211 -3.176 1 98.06 86 VAL A C 1
ATOM 648 O O . VAL A 1 86 ? -9.664 -12.859 -2.336 1 98.06 86 VAL A O 1
ATOM 651 N N . ALA A 1 87 ? -9.039 -12.523 -4.438 1 98.19 87 ALA A N 1
ATOM 652 C CA . ALA A 1 87 ? -9.867 -13.586 -4.996 1 98.19 87 ALA A CA 1
ATOM 653 C C . ALA A 1 87 ? -9.453 -14.953 -4.465 1 98.19 87 ALA A C 1
ATOM 655 O O . ALA A 1 87 ? -10.273 -15.859 -4.344 1 98.19 87 ALA A O 1
ATOM 656 N N . MET A 1 88 ? -8.141 -15.133 -4.129 1 97.75 88 MET A N 1
ATOM 657 C CA . MET A 1 88 ? -7.645 -16.422 -3.643 1 97.75 88 MET A CA 1
ATOM 658 C C . MET A 1 88 ? -8.273 -16.766 -2.297 1 97.75 88 MET A C 1
ATOM 660 O O . MET A 1 88 ? -8.195 -17.906 -1.852 1 97.75 88 MET A O 1
ATOM 664 N N . ALA A 1 89 ? -8.93 -15.805 -1.668 1 96.44 89 ALA A N 1
ATOM 665 C CA . ALA A 1 89 ? -9.688 -16.062 -0.445 1 96.44 89 ALA A CA 1
ATOM 666 C C . ALA A 1 89 ? -11.133 -16.438 -0.76 1 96.44 89 ALA A C 1
ATOM 668 O O . ALA A 1 89 ? -11.938 -16.641 0.149 1 96.44 89 ALA A O 1
ATOM 669 N N . GLY A 1 90 ? -11.469 -16.5 -2.033 1 96.75 90 GLY A N 1
ATOM 670 C CA . GLY A 1 90 ? -12.859 -16.672 -2.438 1 96.75 90 GLY A CA 1
ATOM 671 C C . GLY A 1 90 ? -13.664 -15.398 -2.377 1 96.75 90 GLY A C 1
ATOM 672 O O . GLY A 1 90 ? -14.891 -15.422 -2.525 1 96.75 90 GLY A O 1
ATOM 673 N N . ALA A 1 91 ? -13.055 -14.305 -2.176 1 97.5 91 ALA A N 1
ATOM 674 C CA . ALA A 1 91 ? -13.742 -13.031 -1.959 1 97.5 91 ALA A CA 1
ATOM 675 C C . ALA A 1 91 ? -14.016 -12.328 -3.283 1 97.5 91 ALA A C 1
ATOM 677 O O . ALA A 1 91 ? -13.281 -12.5 -4.254 1 97.5 91 ALA A O 1
ATOM 678 N N . ARG A 1 92 ? -15.055 -11.547 -3.311 1 97.44 92 ARG A N 1
ATOM 679 C CA . ARG A 1 92 ? -15.297 -10.578 -4.375 1 97.44 92 ARG A CA 1
ATOM 680 C C . ARG A 1 92 ? -14.539 -9.281 -4.113 1 97.44 92 ARG A C 1
ATOM 682 O O . ARG A 1 92 ? -14.836 -8.562 -3.158 1 97.44 92 ARG A O 1
ATOM 689 N N . PRO A 1 93 ? -13.531 -8.992 -4.965 1 98.38 93 PRO A N 1
ATOM 690 C CA . PRO A 1 93 ? -12.859 -7.703 -4.789 1 98.38 93 PRO A CA 1
ATOM 691 C C . PRO A 1 93 ? -13.789 -6.512 -5 1 98.38 93 PRO A C 1
ATOM 693 O O . PRO A 1 93 ? -14.602 -6.52 -5.93 1 98.38 93 PRO A O 1
ATOM 696 N N . CYS A 1 94 ? -13.672 -5.441 -4.176 1 98.06 94 CYS A N 1
ATOM 697 C CA . CYS A 1 94 ? -14.594 -4.316 -4.238 1 98.06 94 CYS A CA 1
ATOM 698 C C . CYS A 1 94 ? -13.867 -3.025 -4.582 1 98.06 94 CYS A C 1
ATOM 700 O O . CYS A 1 94 ? -14.32 -2.258 -5.434 1 98.06 94 CYS A O 1
ATOM 702 N N . TYR A 1 95 ? -12.711 -2.779 -3.902 1 98.06 95 TYR A N 1
ATOM 703 C CA . TYR A 1 95 ? -12.023 -1.498 -4.043 1 98.06 95 TYR A CA 1
ATOM 704 C C . TYR A 1 95 ? -10.516 -1.678 -3.979 1 98.06 95 TYR A C 1
ATOM 706 O O . TYR A 1 95 ? -10.016 -2.611 -3.34 1 98.06 95 TYR A O 1
ATOM 714 N N . LEU A 1 96 ? -9.773 -0.772 -4.664 1 98.44 96 LEU A N 1
ATOM 715 C CA . LEU A 1 96 ? -8.312 -0.764 -4.637 1 98.44 96 LEU A CA 1
ATOM 716 C C . LEU A 1 96 ? -7.785 0.581 -4.148 1 98.44 96 LEU A C 1
ATOM 718 O O . LEU A 1 96 ? -8.391 1.623 -4.41 1 98.44 96 LEU A O 1
ATOM 722 N N . ALA A 1 97 ? -6.711 0.566 -3.414 1 98.38 97 ALA A N 1
ATOM 723 C CA . ALA A 1 97 ? -5.832 1.709 -3.18 1 98.38 97 ALA A CA 1
ATOM 724 C C . ALA A 1 97 ? -4.52 1.561 -3.949 1 98.38 97 ALA A C 1
ATOM 726 O O . ALA A 1 97 ? -4.051 0.443 -4.18 1 98.38 97 ALA A O 1
ATOM 727 N N . ALA A 1 98 ? -3.91 2.705 -4.324 1 98.31 98 ALA A N 1
ATOM 728 C CA . ALA A 1 98 ? -2.676 2.629 -5.098 1 98.31 98 ALA A CA 1
ATOM 729 C C . ALA A 1 98 ? -1.672 3.682 -4.637 1 98.31 98 ALA A C 1
ATOM 731 O O . ALA A 1 98 ? -1.977 4.875 -4.629 1 98.31 98 ALA A O 1
ATOM 732 N N . GLY A 1 99 ? -0.479 3.252 -4.238 1 97.75 99 GLY A N 1
ATOM 733 C CA . GLY A 1 99 ? 0.646 4.125 -3.945 1 97.75 99 GLY A CA 1
ATOM 734 C C . GLY A 1 99 ? 1.734 4.07 -5 1 97.75 99 GLY A C 1
ATOM 735 O O . GLY A 1 99 ? 2.154 2.988 -5.41 1 97.75 99 GLY A O 1
ATOM 736 N N . PHE A 1 100 ? 2.182 5.277 -5.453 1 97.81 100 PHE A N 1
ATOM 737 C CA . PHE A 1 100 ? 3.225 5.387 -6.469 1 97.81 100 PHE A CA 1
ATOM 738 C C . PHE A 1 100 ? 4.504 5.961 -5.871 1 97.81 100 PHE A C 1
ATOM 740 O O . PHE A 1 100 ? 4.465 6.969 -5.16 1 97.81 100 PHE A O 1
ATOM 747 N N . ILE A 1 101 ? 5.578 5.328 -6.066 1 97.94 101 ILE A N 1
ATOM 748 C CA . ILE A 1 101 ? 6.906 5.887 -5.84 1 97.94 101 ILE A CA 1
ATOM 749 C C . ILE A 1 101 ? 7.613 6.098 -7.176 1 97.94 101 ILE A C 1
ATOM 751 O O . ILE A 1 101 ? 7.969 5.129 -7.859 1 97.94 101 ILE A O 1
ATOM 755 N N . LEU A 1 102 ? 7.789 7.352 -7.547 1 97.69 102 LEU A N 1
ATOM 756 C CA . LEU A 1 102 ? 8.32 7.742 -8.852 1 97.69 102 LEU A CA 1
ATOM 757 C C . LEU A 1 102 ? 9.773 8.211 -8.727 1 97.69 102 LEU A C 1
ATOM 759 O O . LEU A 1 102 ? 10.117 8.914 -7.777 1 97.69 102 LEU A O 1
ATOM 763 N N . GLU A 1 103 ? 10.57 7.777 -9.656 1 97.44 103 GLU A N 1
ATOM 764 C CA . GLU A 1 103 ? 11.945 8.266 -9.719 1 97.44 103 GLU A CA 1
ATOM 765 C C . GLU A 1 103 ? 12.031 9.562 -10.523 1 97.44 103 GLU A C 1
ATOM 767 O O . GLU A 1 103 ? 11.453 9.664 -11.609 1 97.44 103 GLU A O 1
ATOM 772 N N . GLU A 1 104 ? 12.75 10.5 -10.023 1 96.06 104 GLU A N 1
ATOM 773 C CA . GLU A 1 104 ? 13.016 11.727 -10.758 1 96.06 104 GLU A CA 1
ATOM 774 C C . GLU A 1 104 ? 13.617 11.43 -12.125 1 96.06 104 GLU A C 1
ATOM 776 O O . GLU A 1 104 ? 14.516 10.602 -12.25 1 96.06 104 GLU A O 1
ATOM 781 N N . GLY A 1 105 ? 13.094 12.141 -13.141 1 96.94 105 GLY A N 1
ATOM 782 C CA . GLY A 1 105 ? 13.594 11.953 -14.492 1 96.94 105 GLY A CA 1
ATOM 783 C C . GLY A 1 105 ? 12.766 10.984 -15.305 1 96.94 105 GLY A C 1
ATOM 784 O O . GLY A 1 105 ? 12.938 10.875 -16.531 1 96.94 105 GLY A O 1
ATOM 785 N N . PHE A 1 106 ? 11.906 10.203 -14.648 1 97.56 106 PHE A N 1
ATOM 786 C CA . PHE A 1 106 ? 11.039 9.273 -15.367 1 97.56 106 PHE A CA 1
ATOM 787 C C . PHE A 1 106 ? 10.133 10.023 -16.344 1 97.56 106 PHE A C 1
ATOM 789 O O . PHE A 1 106 ? 9.484 11 -15.969 1 97.56 106 PHE A O 1
ATOM 796 N N . PRO A 1 107 ? 10.062 9.586 -17.562 1 97.69 107 PRO A N 1
ATOM 797 C CA . PRO A 1 107 ? 9.258 10.312 -18.547 1 97.69 107 PRO A CA 1
ATOM 798 C C . PRO A 1 107 ? 7.777 10.352 -18.188 1 97.69 107 PRO A C 1
ATOM 800 O O . PRO A 1 107 ? 7.188 9.32 -17.875 1 97.69 107 PRO A O 1
ATOM 803 N N . LEU A 1 108 ? 7.152 11.555 -18.328 1 96.88 108 LEU A N 1
ATOM 804 C CA . LEU A 1 108 ? 5.734 11.719 -18.016 1 96.88 108 LEU A CA 1
ATOM 805 C C . LEU A 1 108 ? 4.875 10.938 -19.016 1 96.88 108 LEU A C 1
ATOM 807 O O . LEU A 1 108 ? 3.812 10.422 -18.656 1 96.88 108 LEU A O 1
ATOM 811 N N . ALA A 1 109 ? 5.359 10.773 -20.234 1 97.25 109 ALA A N 1
ATOM 812 C CA . ALA A 1 109 ? 4.637 10 -21.234 1 97.25 109 ALA A CA 1
ATOM 813 C C . ALA A 1 109 ? 4.492 8.539 -20.812 1 97.25 109 ALA A C 1
ATOM 815 O O . ALA A 1 109 ? 3.432 7.938 -21 1 97.25 109 ALA A O 1
ATOM 816 N N . ASP A 1 110 ? 5.559 7.984 -20.297 1 98.06 110 ASP A N 1
ATOM 817 C CA . ASP A 1 110 ? 5.527 6.605 -19.812 1 98.06 110 ASP A CA 1
ATOM 818 C C . ASP A 1 110 ? 4.621 6.469 -18.594 1 98.06 110 ASP A C 1
ATOM 820 O O . ASP A 1 110 ? 3.891 5.484 -18.469 1 98.06 110 ASP A O 1
ATOM 824 N N . LEU A 1 111 ? 4.723 7.449 -17.734 1 97.75 111 LEU A N 1
ATOM 825 C CA . LEU A 1 111 ? 3.842 7.441 -16.562 1 97.75 111 LEU A CA 1
ATOM 826 C C . LEU A 1 111 ? 2.379 7.477 -17 1 97.75 111 LEU A C 1
ATOM 828 O O . LEU A 1 111 ? 1.553 6.738 -16.453 1 97.75 111 LEU A O 1
ATOM 832 N N . ALA A 1 112 ? 2.061 8.312 -17.938 1 97 112 ALA A N 1
ATOM 833 C CA . ALA A 1 112 ? 0.696 8.398 -18.453 1 97 112 ALA A CA 1
ATOM 834 C C . ALA A 1 112 ? 0.228 7.059 -19 1 97 112 ALA A C 1
ATOM 836 O O . ALA A 1 112 ? -0.9 6.633 -18.75 1 97 112 ALA A O 1
ATOM 837 N N . ARG A 1 113 ? 1.068 6.387 -19.719 1 97.88 113 ARG A N 1
ATOM 838 C CA . ARG A 1 113 ? 0.753 5.07 -20.281 1 97.88 113 ARG A CA 1
ATOM 839 C C . ARG A 1 113 ? 0.445 4.07 -19.172 1 97.88 113 ARG A C 1
ATOM 841 O O . ARG A 1 113 ? -0.503 3.289 -19.281 1 97.88 113 ARG A O 1
ATOM 848 N N . ILE A 1 114 ? 1.236 4.086 -18.172 1 98.31 114 ILE A N 1
ATOM 849 C CA . ILE A 1 114 ? 1.088 3.162 -17.062 1 98.31 114 ILE A CA 1
ATOM 850 C C . ILE A 1 114 ? -0.235 3.426 -16.344 1 98.31 114 ILE A C 1
ATOM 852 O O . ILE A 1 114 ? -0.989 2.494 -16.062 1 98.31 114 ILE A O 1
ATOM 856 N N . VAL A 1 115 ? -0.525 4.688 -16.078 1 97.75 115 VAL A N 1
ATOM 857 C CA . VAL A 1 115 ? -1.732 5.066 -15.344 1 97.75 115 VAL A CA 1
ATOM 858 C C . VAL A 1 115 ? -2.965 4.727 -16.172 1 97.75 115 VAL A C 1
ATOM 860 O O . VAL A 1 115 ? -3.969 4.246 -15.648 1 97.75 115 VAL A O 1
ATOM 863 N N . GLU A 1 116 ? -2.928 4.941 -17.438 1 97.75 116 GLU A N 1
ATOM 864 C CA . GLU A 1 116 ? -4.031 4.59 -18.328 1 97.75 116 GLU A CA 1
ATOM 865 C C . GLU A 1 116 ? -4.258 3.082 -18.359 1 97.75 116 GLU A C 1
ATOM 867 O O . GLU A 1 116 ? -5.402 2.621 -18.391 1 97.75 116 GLU A O 1
ATOM 872 N N . SER A 1 117 ? -3.158 2.381 -18.406 1 98.44 117 SER A N 1
ATOM 873 C CA . SER A 1 117 ? -3.234 0.924 -18.375 1 98.44 117 SER A CA 1
ATOM 874 C C . SER A 1 117 ? -3.877 0.441 -17.078 1 98.44 117 SER A C 1
ATOM 876 O O . SER A 1 117 ? -4.711 -0.464 -17.094 1 98.44 117 SER A O 1
ATOM 878 N N . MET A 1 118 ? -3.482 1.005 -16.016 1 98.38 118 MET A N 1
ATOM 879 C CA . MET A 1 118 ? -4.07 0.697 -14.711 1 98.38 118 MET A CA 1
ATOM 880 C C . MET A 1 118 ? -5.57 0.982 -14.719 1 98.38 118 MET A C 1
ATOM 882 O O . MET A 1 118 ? -6.363 0.164 -14.242 1 98.38 118 MET A O 1
ATOM 886 N N . ALA A 1 119 ? -5.926 2.127 -15.203 1 97.62 119 ALA A N 1
ATOM 887 C CA . ALA A 1 119 ? -7.328 2.539 -15.266 1 97.62 119 ALA A CA 1
ATOM 888 C C . ALA A 1 119 ? -8.148 1.562 -16.094 1 97.62 119 ALA A C 1
ATOM 890 O O . ALA A 1 119 ? -9.258 1.179 -15.703 1 97.62 119 ALA A O 1
ATOM 891 N N . ALA A 1 120 ? -7.656 1.188 -17.203 1 98.12 120 ALA A N 1
ATOM 892 C CA . ALA A 1 120 ? -8.352 0.248 -18.078 1 98.12 120 ALA A CA 1
ATOM 893 C C . ALA A 1 120 ? -8.539 -1.101 -17.391 1 98.12 120 ALA A C 1
ATOM 895 O O . ALA A 1 120 ? -9.625 -1.69 -17.469 1 98.12 120 ALA A O 1
ATOM 896 N N . ALA A 1 121 ? -7.484 -1.607 -16.766 1 98.56 121 ALA A N 1
ATOM 897 C CA . ALA A 1 121 ? -7.562 -2.881 -16.062 1 98.56 121 ALA A CA 1
ATOM 898 C C . ALA A 1 121 ? -8.609 -2.828 -14.945 1 98.56 121 ALA A C 1
ATOM 900 O O . ALA A 1 121 ? -9.391 -3.766 -14.773 1 98.56 121 ALA A O 1
ATOM 901 N N . ALA A 1 122 ? -8.602 -1.73 -14.18 1 98.19 122 ALA A N 1
ATOM 902 C CA . ALA A 1 122 ? -9.562 -1.546 -13.094 1 98.19 122 ALA A CA 1
ATOM 903 C C . ALA A 1 122 ? -10.992 -1.519 -13.625 1 98.19 122 ALA A C 1
ATOM 905 O O . ALA A 1 122 ? -11.883 -2.15 -13.055 1 98.19 122 ALA A O 1
ATOM 906 N N . ARG A 1 123 ? -11.195 -0.803 -14.672 1 97.56 123 ARG A N 1
ATOM 907 C CA . ARG A 1 123 ? -12.508 -0.708 -15.289 1 97.56 123 ARG A CA 1
ATOM 908 C C . ARG A 1 123 ? -12.977 -2.07 -15.789 1 97.56 123 ARG A C 1
ATOM 910 O O . ARG A 1 123 ? -14.125 -2.459 -15.57 1 97.56 123 ARG A O 1
ATOM 917 N N . GLU A 1 124 ? -12.117 -2.736 -16.453 1 97.81 124 GLU A N 1
ATOM 918 C CA . GLU A 1 124 ? -12.453 -4.051 -17 1 97.81 124 GLU A CA 1
ATOM 919 C C . GLU A 1 124 ? -12.82 -5.027 -15.883 1 97.81 124 GLU A C 1
ATOM 921 O O . GLU A 1 124 ? -13.727 -5.84 -16.031 1 97.81 124 GLU A O 1
ATOM 926 N N . ALA A 1 125 ? -12.141 -4.945 -14.781 1 98.06 125 ALA A N 1
ATOM 927 C CA . ALA A 1 125 ? -12.383 -5.84 -13.656 1 98.06 125 ALA A CA 1
ATOM 928 C C . ALA A 1 125 ? -13.602 -5.395 -12.852 1 98.06 125 ALA A C 1
ATOM 930 O O . ALA A 1 125 ? -14.141 -6.16 -12.047 1 98.06 125 ALA A O 1
ATOM 931 N N . GLY A 1 126 ? -14 -4.125 -13.023 1 97.88 126 GLY A N 1
ATOM 932 C CA . GLY A 1 126 ? -15.078 -3.57 -12.227 1 97.88 126 GLY A CA 1
ATOM 933 C C . GLY A 1 126 ? -14.672 -3.275 -10.797 1 97.88 126 GLY A C 1
ATOM 934 O O . GLY A 1 126 ? -15.492 -3.393 -9.875 1 97.88 126 GLY A O 1
ATOM 935 N N . VAL A 1 127 ? -13.453 -3.064 -10.531 1 98.06 127 VAL A N 1
ATOM 936 C CA . VAL A 1 127 ? -12.922 -2.766 -9.203 1 98.06 127 VAL A CA 1
ATOM 937 C C . VAL A 1 127 ? -12.188 -1.424 -9.234 1 98.06 127 VAL A C 1
ATOM 939 O O . VAL A 1 127 ? -11.023 -1.353 -9.617 1 98.06 127 VAL A O 1
ATOM 942 N N . PRO A 1 128 ? -12.773 -0.362 -8.789 1 97.25 128 PRO A N 1
ATOM 943 C CA . PRO A 1 128 ? -12.188 0.975 -8.914 1 97.25 128 PRO A CA 1
ATOM 944 C C . PRO A 1 128 ? -11.055 1.217 -7.922 1 97.25 128 PRO A C 1
ATOM 946 O O . PRO A 1 128 ? -11.062 0.66 -6.82 1 97.25 128 PRO A O 1
ATOM 949 N N . VAL A 1 129 ? -10.078 1.997 -8.328 1 97.38 129 VAL A N 1
ATOM 950 C CA . VAL A 1 129 ? -9.109 2.594 -7.414 1 97.38 129 VAL A CA 1
ATOM 951 C C . VAL A 1 129 ? -9.734 3.805 -6.719 1 97.38 129 VAL A C 1
ATOM 953 O O . VAL A 1 129 ? -10.047 4.805 -7.363 1 97.38 129 VAL A O 1
ATOM 956 N N . VAL A 1 130 ? -9.797 3.781 -5.387 1 96.56 130 VAL A N 1
ATOM 957 C CA . VAL A 1 130 ? -10.664 4.758 -4.738 1 96.56 130 VAL A CA 1
ATOM 958 C C . VAL A 1 130 ? -9.828 5.766 -3.961 1 96.56 130 VAL A C 1
ATOM 960 O O . VAL A 1 130 ? -10.32 6.824 -3.562 1 96.56 130 VAL A O 1
ATOM 963 N N . THR A 1 131 ? -8.578 5.457 -3.705 1 95.69 131 THR A N 1
ATOM 964 C CA . THR A 1 131 ? -7.648 6.355 -3.037 1 95.69 131 THR A CA 1
ATOM 965 C C . THR A 1 131 ? -6.215 6.066 -3.469 1 95.69 131 THR A C 1
ATOM 967 O O . THR A 1 131 ? -5.93 5 -4.016 1 95.69 131 THR A O 1
ATOM 970 N N . GLY A 1 132 ? -5.289 7.023 -3.252 1 94.31 132 GLY A N 1
ATOM 971 C CA . GLY A 1 132 ? -3.908 6.844 -3.668 1 94.31 132 GLY A CA 1
ATOM 972 C C . GLY A 1 132 ? -2.959 7.84 -3.031 1 94.31 132 GLY A C 1
ATOM 973 O O . GLY A 1 132 ? -3.383 8.703 -2.264 1 94.31 132 GLY A O 1
ATOM 974 N N . ASP A 1 133 ? -1.723 7.637 -3.328 1 94.31 133 ASP A N 1
ATOM 975 C CA . ASP A 1 133 ? -0.614 8.477 -2.895 1 94.31 133 ASP A CA 1
ATOM 976 C C . ASP A 1 133 ? 0.514 8.477 -3.924 1 94.31 133 ASP A C 1
ATOM 978 O O . ASP A 1 133 ? 0.692 7.5 -4.652 1 94.31 133 ASP A O 1
ATOM 982 N N . THR A 1 134 ? 1.215 9.578 -4 1 94.38 134 THR A N 1
ATOM 983 C CA . THR A 1 134 ? 2.346 9.688 -4.918 1 94.38 134 THR A CA 1
ATOM 984 C C . THR A 1 134 ? 3.557 10.289 -4.211 1 94.38 134 THR A C 1
ATOM 986 O O . THR A 1 134 ? 3.461 11.359 -3.6 1 94.38 134 THR A O 1
ATOM 989 N N . LYS A 1 135 ? 4.645 9.609 -4.281 1 96 135 LYS A N 1
ATOM 990 C CA . LYS A 1 135 ? 5.938 10.086 -3.797 1 96 135 LYS A CA 1
ATOM 991 C C . LYS A 1 135 ? 6.965 10.117 -4.922 1 96 135 LYS A C 1
ATOM 993 O O . LYS A 1 135 ? 6.852 9.375 -5.898 1 96 135 LYS A O 1
ATOM 998 N N . VAL A 1 136 ? 7.895 11.039 -4.809 1 95 136 VAL A N 1
ATOM 999 C CA . VAL A 1 136 ? 9 11.117 -5.754 1 95 136 VAL A CA 1
ATOM 1000 C C . VAL A 1 136 ? 10.328 10.945 -5.012 1 95 136 VAL A C 1
ATOM 1002 O O . VAL A 1 136 ? 10.523 11.531 -3.941 1 95 136 VAL A O 1
ATOM 1005 N N . VAL A 1 137 ? 11.18 10.117 -5.527 1 96.25 137 VAL A N 1
ATOM 1006 C CA . VAL A 1 137 ? 12.531 9.938 -4.996 1 96.25 137 VAL A CA 1
ATOM 1007 C C . VAL A 1 137 ? 13.555 10.422 -6.023 1 96.25 137 VAL A C 1
ATOM 1009 O O . VAL A 1 137 ? 13.25 10.508 -7.215 1 96.25 137 VAL A O 1
ATOM 1012 N N . GLU A 1 138 ? 14.734 10.719 -5.562 1 95.19 138 GLU A N 1
ATOM 1013 C CA . GLU A 1 138 ? 15.781 11.25 -6.434 1 95.19 138 GLU A CA 1
ATOM 1014 C C . GLU A 1 138 ? 16.219 10.219 -7.473 1 95.19 138 GLU A C 1
ATOM 1016 O O . GLU A 1 138 ? 16.062 9.016 -7.258 1 95.19 138 GLU A O 1
ATOM 1021 N N . ARG A 1 139 ? 16.828 10.781 -8.531 1 94.38 139 ARG A N 1
ATOM 1022 C CA . ARG A 1 139 ? 17.453 9.898 -9.5 1 94.38 139 ARG A CA 1
ATOM 1023 C C . ARG A 1 139 ? 18.469 8.977 -8.836 1 94.38 139 ARG A C 1
ATOM 1025 O O . ARG A 1 139 ? 19.266 9.414 -8.008 1 94.38 139 ARG A O 1
ATOM 1032 N N . GLY A 1 140 ? 18.359 7.691 -9.117 1 94.81 140 GLY A N 1
ATOM 1033 C CA . GLY A 1 140 ? 19.281 6.734 -8.523 1 94.81 140 GLY A CA 1
ATOM 1034 C C . GLY A 1 140 ? 18.75 6.102 -7.254 1 94.81 140 GLY A C 1
ATOM 1035 O O . GLY A 1 140 ? 19.375 5.207 -6.688 1 94.81 140 GLY A O 1
ATOM 1036 N N . LYS A 1 141 ? 17.578 6.488 -6.836 1 95.44 141 LYS A N 1
ATOM 1037 C CA . LYS A 1 141 ? 16.984 5.965 -5.609 1 95.44 141 LYS A CA 1
ATOM 1038 C C . LYS A 1 141 ? 15.68 5.227 -5.902 1 95.44 141 LYS A C 1
ATOM 1040 O O . LYS A 1 141 ? 14.875 4.996 -5 1 95.44 141 LYS A O 1
ATOM 1045 N N . GLY A 1 142 ? 15.359 5 -7.172 1 95.06 142 GLY A N 1
ATOM 1046 C CA . GLY A 1 142 ? 14.266 4.211 -7.699 1 95.06 142 GLY A CA 1
ATOM 1047 C C . GLY A 1 142 ? 14.586 3.562 -9.031 1 95.06 142 GLY A C 1
ATOM 1048 O O . GLY A 1 142 ? 15.734 3.564 -9.469 1 95.06 142 GLY A O 1
ATOM 1049 N N . ASP A 1 143 ? 13.711 2.951 -9.609 1 96.19 143 ASP A N 1
ATOM 1050 C CA . ASP A 1 143 ? 13.859 2.348 -10.93 1 96.19 143 ASP A CA 1
ATOM 1051 C C . ASP A 1 143 ? 12.633 2.615 -11.797 1 96.19 143 ASP A C 1
ATOM 1053 O O . ASP A 1 143 ? 11.992 1.68 -12.289 1 96.19 143 ASP A O 1
ATOM 1057 N N . GLY A 1 144 ? 12.445 3.895 -12.039 1 96.69 144 GLY A N 1
ATOM 1058 C CA . GLY A 1 144 ? 11.297 4.344 -12.812 1 96.69 144 GLY A CA 1
ATOM 1059 C C . GLY A 1 144 ? 10.047 4.543 -11.969 1 96.69 144 GLY A C 1
ATOM 1060 O O . GLY A 1 144 ? 9.766 5.66 -11.523 1 96.69 144 GLY A O 1
ATOM 1061 N N . VAL A 1 145 ? 9.352 3.393 -11.758 1 97.75 145 VAL A N 1
ATOM 1062 C CA . VAL A 1 145 ? 8.102 3.465 -11 1 97.75 145 VAL A CA 1
ATOM 1063 C C . VAL A 1 145 ? 7.918 2.189 -10.18 1 97.75 145 VAL A C 1
ATOM 1065 O O . VAL A 1 145 ? 8.141 1.084 -10.688 1 97.75 145 VAL A O 1
ATOM 1068 N N . PHE A 1 146 ? 7.641 2.334 -8.898 1 98.44 146 PHE A N 1
ATOM 1069 C CA . PHE A 1 146 ? 7.094 1.263 -8.078 1 98.44 146 PHE A CA 1
ATOM 1070 C C . PHE A 1 146 ? 5.633 1.537 -7.734 1 98.44 146 PHE A C 1
ATOM 1072 O O . PHE A 1 146 ? 5.258 2.68 -7.457 1 98.44 146 PHE A O 1
ATOM 1079 N N . ILE A 1 147 ? 4.812 0.513 -7.762 1 98.69 147 ILE A N 1
ATOM 1080 C CA . ILE A 1 147 ? 3.398 0.648 -7.434 1 98.69 147 ILE A CA 1
ATOM 1081 C C . ILE A 1 147 ? 3.023 -0.352 -6.344 1 98.69 147 ILE A C 1
ATOM 1083 O O . ILE A 1 147 ? 3.338 -1.54 -6.445 1 98.69 147 ILE A O 1
ATOM 1087 N N . THR A 1 148 ? 2.459 0.096 -5.281 1 98.69 148 THR A N 1
ATOM 1088 C CA . THR A 1 148 ? 1.853 -0.773 -4.277 1 98.69 148 THR A CA 1
ATOM 1089 C C . THR A 1 148 ? 0.334 -0.615 -4.273 1 98.69 148 THR A C 1
ATOM 1091 O O . THR A 1 148 ? -0.178 0.499 -4.148 1 98.69 148 THR A O 1
ATOM 1094 N N . THR A 1 149 ? -0.339 -1.717 -4.484 1 98.75 149 THR A N 1
ATOM 1095 C CA . THR A 1 149 ? -1.797 -1.697 -4.43 1 98.75 149 THR A CA 1
ATOM 1096 C C . THR A 1 149 ? -2.305 -2.533 -3.258 1 98.75 149 THR A C 1
ATOM 1098 O O . THR A 1 149 ? -1.688 -3.533 -2.889 1 98.75 149 THR A O 1
ATOM 1101 N N . THR A 1 150 ? -3.326 -2.076 -2.643 1 98.75 150 THR A N 1
ATOM 1102 C CA . THR A 1 150 ? -4.059 -2.807 -1.614 1 98.75 150 THR A CA 1
ATOM 1103 C C . THR A 1 150 ? -5.527 -2.959 -2 1 98.75 150 THR A C 1
ATOM 1105 O O . THR A 1 150 ? -6.168 -1.991 -2.408 1 98.75 150 THR A O 1
ATOM 1108 N N . GLY A 1 151 ? -6.02 -4.191 -1.937 1 98.5 151 GLY A N 1
ATOM 1109 C CA . GLY A 1 151 ? -7.41 -4.477 -2.268 1 98.5 151 GLY A CA 1
ATOM 1110 C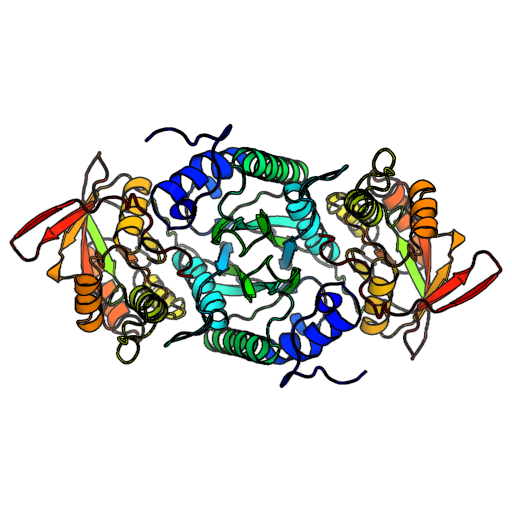 C . GLY A 1 151 ? -8.234 -4.902 -1.066 1 98.5 151 GLY A C 1
ATOM 1111 O O . GLY A 1 151 ? -7.719 -5.543 -0.149 1 98.5 151 GLY A O 1
ATOM 1112 N N . VAL A 1 152 ? -9.523 -4.523 -1.106 1 98.06 152 VAL A N 1
ATOM 1113 C CA . VAL A 1 152 ? -10.508 -4.988 -0.134 1 98.06 152 VAL A CA 1
ATOM 1114 C C . VAL A 1 152 ? -11.68 -5.656 -0.857 1 98.06 152 VAL A C 1
ATOM 1116 O O . VAL A 1 152 ? -12.086 -5.215 -1.935 1 98.06 152 VAL A O 1
ATOM 1119 N N . GLY A 1 153 ? -12.094 -6.707 -0.319 1 97.75 153 GLY A N 1
ATOM 1120 C CA . GLY A 1 153 ? -13.242 -7.445 -0.82 1 97.75 153 GLY A CA 1
ATOM 1121 C C . GLY A 1 153 ? -14.031 -8.141 0.276 1 97.75 153 GLY A C 1
ATOM 1122 O O . GLY A 1 153 ? -13.781 -7.918 1.463 1 97.75 153 GLY A O 1
ATOM 1123 N N . VAL A 1 154 ? -15.055 -8.898 -0.138 1 96.94 154 VAL A N 1
ATOM 1124 C CA . VAL A 1 154 ? -15.922 -9.57 0.824 1 96.94 154 VAL A CA 1
ATOM 1125 C C . VAL A 1 154 ? -16.094 -11.031 0.434 1 96.94 154 VAL A C 1
ATOM 1127 O O . VAL A 1 154 ? -16.297 -11.352 -0.741 1 96.94 154 VAL A O 1
ATOM 1130 N N . VAL A 1 155 ? -15.922 -11.922 1.405 1 95.69 155 VAL A N 1
ATOM 1131 C CA . VAL A 1 155 ? -16.188 -13.344 1.202 1 95.69 155 VAL A CA 1
ATOM 1132 C C . VAL A 1 155 ? -17.672 -13.617 1.303 1 95.69 155 VAL A C 1
ATOM 1134 O O . VAL A 1 155 ? -18.328 -13.195 2.258 1 95.69 155 VAL A O 1
ATOM 1137 N N . PRO A 1 156 ? -18.203 -14.312 0.347 1 90 156 PRO A N 1
ATOM 1138 C CA . PRO A 1 156 ? -19.594 -14.719 0.493 1 90 156 PRO A CA 1
ATOM 1139 C C . PRO A 1 156 ? -19.844 -15.531 1.763 1 90 156 PRO A C 1
ATOM 1141 O O . PRO A 1 156 ? -18.969 -16.281 2.207 1 90 156 PRO A O 1
ATOM 1144 N N . PRO A 1 157 ? -21.094 -15.398 2.322 1 89.19 157 PRO A N 1
ATOM 1145 C CA . PRO A 1 157 ? -21.406 -16.156 3.541 1 89.19 157 PRO A CA 1
ATOM 1146 C C . PRO A 1 157 ? -21.25 -17.656 3.359 1 89.19 157 PRO A C 1
ATOM 1148 O O . PRO A 1 157 ? -21.609 -18.203 2.311 1 89.19 157 PRO A O 1
ATOM 1151 N N . GLY A 1 158 ? -20.688 -18.281 4.332 1 88.44 158 GLY A N 1
ATOM 1152 C CA . GLY A 1 158 ? -20.594 -19.734 4.355 1 88.44 158 GLY A CA 1
ATOM 1153 C C . GLY A 1 158 ? -19.344 -20.266 3.664 1 88.44 158 GLY A C 1
ATOM 1154 O O . GLY A 1 158 ? -19.078 -21.469 3.695 1 88.44 158 GLY A O 1
ATOM 1155 N N . LEU A 1 159 ? -18.625 -19.453 3.014 1 92.44 159 LEU A N 1
ATOM 1156 C CA . LEU A 1 159 ? -17.422 -19.859 2.309 1 92.44 159 LEU A CA 1
ATOM 1157 C C . LEU A 1 159 ? -16.188 -19.688 3.197 1 92.44 159 LEU A C 1
ATOM 1159 O O . LEU A 1 159 ? -15.992 -18.625 3.795 1 92.44 159 LEU A O 1
ATOM 1163 N N . TYR A 1 160 ? -15.422 -20.766 3.297 1 90.81 160 TYR A N 1
ATOM 1164 C CA . TYR A 1 160 ? -14.203 -20.703 4.09 1 90.81 160 TYR A CA 1
ATOM 1165 C C . TYR A 1 160 ? -13.047 -21.375 3.365 1 90.81 160 TYR A C 1
ATOM 1167 O O . TYR A 1 160 ? -12.914 -22.609 3.398 1 90.81 160 TYR A O 1
ATOM 1175 N N . LEU A 1 161 ? -12.242 -20.609 2.77 1 94.38 161 LEU A N 1
ATOM 1176 C CA . LEU A 1 161 ? -11.016 -21.047 2.119 1 94.38 161 LEU A CA 1
ATOM 1177 C C . LEU A 1 161 ? -9.789 -20.656 2.934 1 94.38 161 LEU A C 1
ATOM 1179 O O . LEU A 1 161 ? -9.734 -19.547 3.486 1 94.38 161 LEU A O 1
ATOM 1183 N N . SER A 1 162 ? -8.867 -21.547 3.094 1 93.69 162 SER A N 1
ATOM 1184 C CA . SER A 1 162 ? -7.609 -21.25 3.781 1 93.69 162 SER A CA 1
ATOM 1185 C C . SER A 1 162 ? -6.512 -22.234 3.363 1 93.69 162 SER A C 1
ATOM 1187 O O . SER A 1 162 ? -6.797 -23.344 2.939 1 93.69 162 SER A O 1
ATOM 1189 N N . GLY A 1 163 ? -5.328 -21.781 3.463 1 94.25 163 GLY A N 1
ATOM 1190 C CA . GLY A 1 163 ? -4.188 -22.578 3.021 1 94.25 163 GLY A CA 1
ATOM 1191 C C . GLY A 1 163 ? -3.949 -23.812 3.869 1 94.25 163 GLY A C 1
ATOM 1192 O O . GLY A 1 163 ? -3.25 -24.734 3.445 1 94.25 163 GLY A O 1
ATOM 1193 N N . ASP A 1 164 ? -4.574 -23.891 5.02 1 95.12 164 ASP A N 1
ATOM 1194 C CA . ASP A 1 164 ? -4.324 -24.984 5.941 1 95.12 164 ASP A CA 1
ATOM 1195 C C . ASP A 1 164 ? -5.445 -26.031 5.871 1 95.12 164 ASP A C 1
ATOM 1197 O O . ASP A 1 164 ? -5.621 -26.828 6.793 1 95.12 164 ASP A O 1
ATOM 1201 N N . ARG A 1 165 ? -6.156 -26.078 4.734 1 96.94 165 ARG A N 1
ATOM 1202 C CA . ARG A 1 165 ? -7.371 -26.875 4.754 1 96.94 165 ARG A CA 1
ATOM 1203 C C . ARG A 1 165 ? -7.258 -28.062 3.797 1 96.94 165 ARG A C 1
ATOM 1205 O O . ARG A 1 165 ? -8.203 -28.844 3.65 1 96.94 165 ARG A O 1
ATOM 1212 N N . ALA A 1 166 ? -6.133 -28.234 3.121 1 98.19 166 ALA A N 1
ATOM 1213 C CA . ALA A 1 166 ? -5.961 -29.391 2.246 1 98.19 166 ALA A CA 1
ATOM 1214 C C . ALA A 1 166 ? -5.984 -30.688 3.047 1 98.19 166 ALA A C 1
ATOM 1216 O O . ALA A 1 166 ? -5.449 -30.75 4.152 1 98.19 166 ALA A O 1
ATOM 1217 N N . ARG A 1 167 ? -6.598 -31.719 2.455 1 98.44 167 ARG A N 1
ATOM 1218 C CA . ARG A 1 167 ? -6.703 -33.031 3.098 1 98.44 167 ARG A CA 1
ATOM 1219 C C . ARG A 1 167 ? -6.281 -34.125 2.143 1 98.44 167 ARG A C 1
ATOM 1221 O O . ARG A 1 167 ? -6.504 -34.031 0.935 1 98.44 167 ARG A O 1
ATOM 1228 N N . PRO A 1 168 ? -5.719 -35.219 2.822 1 98.75 168 PRO A N 1
ATOM 1229 C CA . PRO A 1 168 ? -5.406 -36.375 1.961 1 98.75 168 PRO A CA 1
ATOM 1230 C C . PRO A 1 168 ? -6.605 -36.844 1.136 1 98.75 168 PRO A C 1
ATOM 1232 O O . PRO A 1 168 ? -7.719 -36.938 1.659 1 98.75 168 PRO A O 1
ATOM 1235 N N . GLY A 1 169 ? -6.363 -37.031 -0.121 1 98.75 169 GLY A N 1
ATOM 1236 C CA . GLY A 1 169 ? -7.422 -37.438 -1.034 1 98.75 169 GLY A CA 1
ATOM 1237 C C . GLY A 1 169 ? -7.914 -36.312 -1.914 1 98.75 169 GLY A C 1
ATOM 1238 O O . GLY A 1 169 ? -8.484 -36.562 -2.98 1 98.75 169 GLY A O 1
ATOM 1239 N N . ASP A 1 170 ? -7.695 -35.094 -1.504 1 98.88 170 ASP A N 1
ATOM 1240 C CA . ASP A 1 170 ? -8.086 -33.938 -2.307 1 98.88 170 ASP A CA 1
ATOM 1241 C C . ASP A 1 170 ? -7.344 -33.938 -3.641 1 98.88 170 ASP A C 1
ATOM 1243 O O . ASP A 1 170 ? -6.27 -34.5 -3.768 1 98.88 170 ASP A O 1
ATOM 1247 N N . ARG A 1 171 ? -7.957 -33.281 -4.633 1 98.94 171 ARG A N 1
ATOM 1248 C CA . ARG A 1 171 ? -7.332 -33.125 -5.941 1 98.94 171 ARG A CA 1
ATOM 1249 C C . ARG A 1 171 ? -6.746 -31.703 -6.098 1 98.94 171 ARG A C 1
ATOM 1251 O O . ARG A 1 171 ? -7.258 -30.75 -5.516 1 98.94 171 ARG A O 1
ATOM 1258 N N . ILE A 1 172 ? -5.652 -31.672 -6.789 1 98.94 172 ILE A N 1
ATOM 1259 C CA . ILE A 1 172 ? -4.98 -30.422 -7.098 1 98.94 172 ILE A CA 1
ATOM 1260 C C . ILE A 1 172 ? -5.273 -30.016 -8.539 1 98.94 172 ILE A C 1
ATOM 1262 O O . ILE A 1 172 ? -4.965 -30.75 -9.477 1 98.94 172 ILE A O 1
ATOM 1266 N N . LEU A 1 173 ? -5.879 -28.828 -8.742 1 98.94 173 LEU A N 1
ATOM 1267 C CA . LEU A 1 173 ? -6.188 -28.328 -10.078 1 98.94 173 LEU A CA 1
ATOM 1268 C C . LEU A 1 173 ? -5.363 -27.078 -10.383 1 98.94 173 LEU A C 1
ATOM 1270 O O . LEU A 1 173 ? -4.98 -26.344 -9.477 1 98.94 173 LEU A O 1
ATOM 1274 N N . LEU A 1 174 ? -5.078 -26.922 -11.609 1 98.88 174 LEU A N 1
ATOM 1275 C CA . LEU A 1 174 ? -4.41 -25.75 -12.172 1 98.88 174 LEU A CA 1
ATOM 1276 C C . LEU A 1 174 ? -5.27 -25.094 -13.25 1 98.88 174 LEU A C 1
ATOM 1278 O O . LEU A 1 174 ? -5.887 -25.797 -14.062 1 98.88 174 LEU A O 1
ATOM 1282 N N . SER A 1 175 ? -5.262 -23.75 -13.297 1 98.81 175 SER A N 1
ATOM 1283 C CA . SER A 1 175 ? -6.219 -23.062 -14.148 1 98.81 175 SER A CA 1
ATOM 1284 C C . SER A 1 175 ? -5.723 -22.984 -15.594 1 98.81 175 SER A C 1
ATOM 1286 O O . SER A 1 175 ? -6.488 -22.656 -16.5 1 98.81 175 SER A O 1
ATOM 1288 N N . GLY A 1 176 ? -4.477 -23.234 -15.867 1 98.31 176 GLY A N 1
ATOM 1289 C CA . GLY A 1 176 ? -3.928 -23.156 -17.203 1 98.31 176 GLY A CA 1
ATOM 1290 C C . GLY A 1 176 ? -2.43 -23.391 -17.25 1 98.31 176 GLY A C 1
ATOM 1291 O O . GLY A 1 176 ? -1.851 -23.922 -16.312 1 98.31 176 GLY A O 1
ATOM 1292 N N . SER A 1 177 ? -1.783 -23.016 -18.406 1 97.94 177 SER A N 1
ATOM 1293 C CA . SER A 1 177 ? -0.361 -23.266 -18.625 1 97.94 177 SER A CA 1
ATOM 1294 C C . SER A 1 177 ? 0.495 -22.438 -17.688 1 97.94 177 SER A C 1
ATOM 1296 O O . SER A 1 177 ? 0.132 -21.297 -17.344 1 97.94 177 SER A O 1
ATOM 1298 N N . ILE A 1 178 ? 1.652 -22.984 -17.297 1 97.75 178 ILE A N 1
ATOM 1299 C CA . ILE A 1 178 ? 2.502 -22.281 -16.344 1 97.75 178 ILE A CA 1
ATOM 1300 C C . ILE A 1 178 ? 3.707 -21.688 -17.062 1 97.75 178 ILE A C 1
ATOM 1302 O O . ILE A 1 178 ? 4.059 -22.125 -18.156 1 97.75 178 ILE A O 1
ATOM 1306 N N . GLY A 1 179 ? 4.277 -20.609 -16.453 1 95.44 179 GLY A N 1
ATOM 1307 C CA . GLY A 1 179 ? 5.586 -20.094 -16.828 1 95.44 179 GLY A CA 1
ATOM 1308 C C . GLY A 1 179 ? 5.516 -19 -17.875 1 95.44 179 GLY A C 1
ATOM 1309 O O . GLY A 1 179 ? 6.531 -18.375 -18.203 1 95.44 179 GLY A O 1
ATOM 1310 N N . ASP A 1 180 ? 4.324 -18.672 -18.438 1 95.75 180 ASP A N 1
ATOM 1311 C CA . ASP A 1 180 ? 4.195 -17.719 -19.531 1 95.75 180 ASP A CA 1
ATOM 1312 C C . ASP A 1 180 ? 4.754 -16.344 -19.125 1 95.75 180 ASP A C 1
ATOM 1314 O O . ASP A 1 180 ? 5.527 -15.75 -19.875 1 95.75 180 ASP A O 1
ATOM 1318 N N . HIS A 1 181 ? 4.418 -15.883 -18 1 96.25 181 HIS A N 1
ATOM 1319 C CA . HIS A 1 181 ? 4.844 -14.562 -17.562 1 96.25 181 HIS A CA 1
ATOM 1320 C C . HIS A 1 181 ? 6.352 -14.508 -17.359 1 96.25 181 HIS A C 1
ATOM 1322 O O . HIS A 1 181 ? 7.031 -13.641 -17.906 1 96.25 181 HIS A O 1
ATOM 1328 N N . GLY A 1 182 ? 6.855 -15.461 -16.531 1 94.25 182 GLY A N 1
ATOM 1329 C CA . GLY A 1 182 ? 8.273 -15.461 -16.203 1 94.25 182 GLY A CA 1
ATOM 1330 C C . GLY A 1 182 ? 9.164 -15.57 -17.422 1 94.25 182 GLY A C 1
ATOM 1331 O O . GLY A 1 182 ? 10.172 -14.867 -17.531 1 94.25 182 GLY A O 1
ATOM 1332 N N . VAL A 1 183 ? 8.805 -16.391 -18.328 1 93.31 183 VAL A N 1
ATOM 1333 C CA . VAL A 1 183 ? 9.609 -16.594 -19.531 1 93.31 183 VAL A CA 1
ATOM 1334 C C . VAL A 1 183 ? 9.555 -15.336 -20.406 1 93.31 183 VAL A C 1
ATOM 1336 O O . VAL A 1 183 ? 10.547 -14.961 -21.031 1 93.31 183 VAL A O 1
ATOM 1339 N N . THR A 1 184 ? 8.398 -14.719 -20.453 1 94.56 184 THR A N 1
ATOM 1340 C CA . THR A 1 184 ? 8.289 -13.469 -21.203 1 94.56 184 THR A CA 1
ATOM 1341 C C . THR A 1 184 ? 9.273 -12.43 -20.656 1 94.56 184 THR A C 1
ATOM 1343 O O . THR A 1 184 ? 10.031 -11.828 -21.422 1 94.56 184 THR A O 1
ATOM 1346 N N . ILE A 1 185 ? 9.305 -12.25 -19.359 1 94.06 185 ILE A N 1
ATOM 1347 C CA . ILE A 1 185 ? 10.148 -11.242 -18.734 1 94.06 185 ILE A CA 1
ATOM 1348 C C . ILE A 1 185 ? 11.617 -11.609 -18.922 1 94.06 185 ILE A C 1
ATOM 1350 O O . ILE A 1 185 ? 12.438 -10.766 -19.281 1 94.06 185 ILE A O 1
ATOM 1354 N N . LEU A 1 186 ? 11.922 -12.859 -18.734 1 90.06 186 LEU A N 1
ATOM 1355 C CA . LEU A 1 186 ? 13.297 -13.32 -18.875 1 90.06 186 LEU A CA 1
ATOM 1356 C C . LEU A 1 186 ? 13.781 -13.148 -20.312 1 90.06 186 LEU A C 1
ATOM 1358 O O . LEU A 1 186 ? 14.938 -12.781 -20.547 1 90.06 186 LEU A O 1
ATOM 1362 N N . SER A 1 187 ? 12.938 -13.5 -21.188 1 90 187 SER A N 1
ATOM 1363 C CA . SER A 1 187 ? 13.281 -13.352 -22.609 1 90 187 SER A CA 1
ATOM 1364 C C . SER A 1 187 ? 13.633 -11.906 -22.938 1 90 187 SER A C 1
ATOM 1366 O O . SER A 1 187 ? 14.586 -11.641 -23.672 1 90 187 SER A O 1
ATOM 1368 N N . LEU A 1 188 ? 12.945 -10.992 -22.406 1 90.88 188 LEU A N 1
ATOM 1369 C CA . LEU A 1 188 ? 13.195 -9.57 -22.641 1 90.88 188 LEU A CA 1
ATOM 1370 C C . LEU A 1 188 ? 14.508 -9.141 -22 1 90.88 188 LEU A C 1
ATOM 1372 O O . LEU A 1 188 ? 15.289 -8.414 -22.625 1 90.88 188 LEU A O 1
ATOM 1376 N N . ARG A 1 189 ? 14.703 -9.609 -20.859 1 89 189 ARG A N 1
ATOM 1377 C CA . ARG A 1 189 ? 15.898 -9.211 -20.125 1 89 189 ARG A CA 1
ATOM 1378 C C . ARG A 1 189 ? 17.156 -9.75 -20.812 1 89 189 ARG A C 1
ATOM 1380 O O . ARG A 1 189 ? 18.172 -9.062 -20.875 1 89 189 ARG A O 1
ATOM 1387 N N . GLU A 1 190 ? 17.078 -10.938 -21.344 1 86.44 190 GLU A N 1
ATOM 1388 C CA . GLU A 1 190 ? 18.234 -11.617 -21.891 1 86.44 190 GLU A CA 1
ATOM 1389 C C . GLU A 1 190 ? 18.344 -11.406 -23.406 1 86.44 190 GLU A C 1
ATOM 1391 O O . GLU A 1 190 ? 19.297 -11.859 -24.031 1 86.44 190 GLU A O 1
ATOM 1396 N N . GLY A 1 191 ? 17.375 -10.75 -23.906 1 84.94 191 GLY A N 1
ATOM 1397 C CA . GLY A 1 191 ? 17.375 -10.508 -25.328 1 84.94 191 GLY A CA 1
ATOM 1398 C C . GLY A 1 191 ? 17.312 -11.781 -26.156 1 84.94 191 GLY A C 1
ATOM 1399 O O . GLY A 1 191 ? 18.078 -11.953 -27.109 1 84.94 191 GLY A O 1
ATOM 1400 N N . LEU A 1 192 ? 16.531 -12.719 -25.734 1 79.5 192 LEU A N 1
ATOM 1401 C CA . LEU A 1 192 ? 16.531 -14.047 -26.344 1 79.5 192 LEU A CA 1
ATOM 1402 C C . LEU A 1 192 ? 15.594 -14.086 -27.547 1 79.5 192 LEU A C 1
ATOM 1404 O O . LEU A 1 192 ? 15.688 -14.984 -28.391 1 79.5 192 LEU A O 1
ATOM 1408 N N . GLY A 1 193 ? 14.734 -13.133 -27.688 1 74.06 193 GLY A N 1
ATOM 1409 C CA . GLY A 1 193 ? 13.914 -13.023 -28.875 1 74.06 193 GLY A CA 1
ATOM 1410 C C . GLY A 1 193 ? 12.688 -13.922 -28.859 1 74.06 193 GLY A C 1
ATOM 1411 O O . GLY A 1 193 ? 12.094 -14.195 -29.906 1 74.06 193 GLY A O 1
ATOM 1412 N N . PHE A 1 194 ? 12.352 -14.547 -27.812 1 71 194 PHE A N 1
ATOM 1413 C CA . PHE A 1 194 ? 11.18 -15.406 -27.734 1 71 194 PHE A CA 1
ATOM 1414 C C . PHE A 1 194 ? 9.914 -14.586 -27.531 1 71 194 PHE A C 1
ATOM 1416 O O . PHE A 1 194 ? 8.812 -15.133 -27.5 1 71 194 PHE A O 1
ATOM 1423 N N . GLU A 1 195 ? 9.992 -13.344 -27.375 1 64.94 195 GLU A N 1
ATOM 1424 C CA . GLU A 1 195 ? 8.883 -12.5 -26.938 1 64.94 195 GLU A CA 1
ATOM 1425 C C . GLU A 1 195 ? 7.816 -12.391 -28.031 1 64.94 195 GLU A C 1
ATOM 1427 O O . GLU A 1 195 ? 6.668 -12.039 -27.75 1 64.94 195 GLU A O 1
ATOM 1432 N N . ALA A 1 196 ? 8.289 -12.789 -29.141 1 65.06 196 ALA A N 1
ATOM 1433 C CA . ALA A 1 196 ? 7.316 -12.727 -30.234 1 65.06 196 ALA A CA 1
ATOM 1434 C C . ALA A 1 196 ? 6.273 -13.828 -30.094 1 65.06 196 ALA A C 1
ATOM 1436 O O . ALA A 1 196 ? 5.133 -13.672 -30.547 1 65.06 196 ALA A O 1
ATOM 1437 N N . ASP A 1 197 ? 6.574 -14.789 -29.312 1 77.44 197 ASP A N 1
ATOM 1438 C CA . ASP A 1 197 ? 5.691 -15.945 -29.297 1 77.44 197 ASP A CA 1
ATOM 1439 C C . ASP A 1 197 ? 5.098 -16.172 -27.906 1 77.44 197 ASP A C 1
ATOM 1441 O O . ASP A 1 197 ? 4.211 -17.016 -27.734 1 77.44 197 ASP A O 1
ATOM 1445 N N . ILE A 1 198 ? 5.605 -15.422 -27.016 1 88.88 198 ILE A N 1
ATOM 1446 C CA . ILE A 1 198 ? 5.16 -15.633 -25.641 1 88.88 198 ILE A CA 1
ATOM 1447 C C . ILE A 1 198 ? 4.754 -14.305 -25.016 1 88.88 198 ILE A C 1
ATOM 1449 O O . ILE A 1 198 ? 5.422 -13.281 -25.219 1 88.88 198 ILE A O 1
ATOM 1453 N N . GLY A 1 199 ? 3.641 -14.297 -24.359 1 94.62 199 GLY A N 1
ATOM 1454 C CA . GLY A 1 199 ? 3.178 -13.141 -23.609 1 94.62 199 GLY A CA 1
ATOM 1455 C C . GLY A 1 199 ? 2.805 -13.453 -22.188 1 94.62 199 GLY A C 1
ATOM 1456 O O . GLY A 1 199 ? 2.451 -14.594 -21.859 1 94.62 199 GLY A O 1
ATOM 1457 N N . SER A 1 200 ? 2.977 -12.414 -21.375 1 96.69 200 SER A N 1
ATOM 1458 C CA . SER A 1 200 ? 2.568 -12.562 -19.969 1 96.69 200 SER A CA 1
ATOM 1459 C C . SER A 1 200 ? 1.127 -13.055 -19.875 1 96.69 200 SER A C 1
ATOM 1461 O O . SER A 1 200 ? 0.267 -12.633 -20.656 1 96.69 200 SER A O 1
ATOM 1463 N N . ASP A 1 201 ? 0.894 -13.875 -18.953 1 97.31 201 ASP A N 1
ATOM 1464 C CA . ASP A 1 201 ? -0.454 -14.383 -18.703 1 97.31 201 ASP A CA 1
ATOM 1465 C C . ASP A 1 201 ? -1.212 -13.477 -17.734 1 97.31 201 ASP A C 1
ATOM 1467 O O . ASP A 1 201 ? -2.275 -13.844 -17.234 1 97.31 201 ASP A O 1
ATOM 1471 N N . SER A 1 202 ? -0.736 -12.281 -17.422 1 97.94 202 SER A N 1
ATOM 1472 C CA . SER A 1 202 ? -1.328 -11.391 -16.422 1 97.94 202 SER A CA 1
ATOM 1473 C C . SER A 1 202 ? -2.793 -11.102 -16.75 1 97.94 202 SER A C 1
ATOM 1475 O O . SER A 1 202 ? -3.113 -10.625 -17.828 1 97.94 202 SER A O 1
ATOM 1477 N N . GLN A 1 203 ? -3.629 -11.414 -15.805 1 98.25 203 GLN A N 1
ATOM 1478 C CA . GLN A 1 203 ? -5.062 -11.156 -15.898 1 98.25 203 GLN A CA 1
ATOM 1479 C C . GLN A 1 203 ? -5.73 -11.242 -14.531 1 98.25 203 GLN A C 1
ATOM 1481 O O . GLN A 1 203 ? -5.238 -11.93 -13.641 1 98.25 203 GLN A O 1
ATOM 1486 N N . ALA A 1 204 ? -6.855 -10.594 -14.383 1 98.69 204 ALA A N 1
ATOM 1487 C CA . ALA A 1 204 ? -7.664 -10.727 -13.172 1 98.69 204 ALA A CA 1
ATOM 1488 C C . ALA A 1 204 ? -8.469 -12.023 -13.188 1 98.69 204 ALA A C 1
ATOM 1490 O O . ALA A 1 204 ? -9.109 -12.352 -14.188 1 98.69 204 ALA A O 1
ATOM 1491 N N . LEU A 1 205 ? -8.508 -12.742 -12.094 1 98.81 205 LEU A N 1
ATOM 1492 C CA . LEU A 1 205 ? -9.094 -14.086 -12.07 1 98.81 205 LEU A CA 1
ATOM 1493 C C . LEU A 1 205 ? -10.367 -14.109 -11.234 1 98.81 205 LEU A C 1
ATOM 1495 O O . LEU A 1 205 ? -10.938 -15.18 -11 1 98.81 205 LEU A O 1
ATOM 1499 N N . HIS A 1 206 ? -10.844 -12.977 -10.727 1 98.62 206 HIS A N 1
ATOM 1500 C CA . HIS A 1 206 ? -11.953 -12.953 -9.773 1 98.62 206 HIS A CA 1
ATOM 1501 C C . HIS A 1 206 ? -13.234 -13.477 -10.406 1 98.62 206 HIS A C 1
ATOM 1503 O O . HIS A 1 206 ? -14.094 -14.031 -9.711 1 98.62 206 HIS A O 1
ATOM 1509 N N . GLY A 1 207 ? -13.453 -13.297 -11.727 1 98.56 207 GLY A N 1
ATOM 1510 C CA . GLY A 1 207 ? -14.594 -13.891 -12.406 1 98.56 207 GLY A CA 1
ATOM 1511 C C . GLY A 1 207 ? -14.555 -15.406 -12.406 1 98.56 207 GLY A C 1
ATOM 1512 O O . GLY A 1 207 ? -15.57 -16.062 -12.133 1 98.56 207 GLY A O 1
ATOM 1513 N N . LEU A 1 208 ? -13.414 -15.977 -12.742 1 98.81 208 LEU A N 1
ATOM 1514 C CA . LEU A 1 208 ? -13.227 -17.422 -12.703 1 98.81 208 LEU A CA 1
ATOM 1515 C C . LEU A 1 208 ? -13.461 -17.969 -11.297 1 98.81 208 LEU A C 1
ATOM 1517 O O . LEU A 1 208 ? -14.172 -18.953 -11.125 1 98.81 208 LEU A O 1
ATOM 1521 N N . VAL A 1 209 ? -12.898 -17.328 -10.289 1 98.69 209 VAL A N 1
ATOM 1522 C CA . VAL A 1 209 ? -13.023 -17.766 -8.906 1 98.69 209 VAL A CA 1
ATOM 1523 C C . VAL A 1 209 ? -14.492 -17.719 -8.484 1 98.69 209 VAL A C 1
ATOM 1525 O O . VAL A 1 209 ? -14.977 -18.609 -7.793 1 98.69 209 VAL A O 1
ATOM 1528 N N . ALA A 1 210 ? -15.188 -16.641 -8.898 1 98.19 210 ALA A N 1
ATOM 1529 C CA . ALA A 1 210 ? -16.609 -16.531 -8.578 1 98.19 210 ALA A CA 1
ATOM 1530 C C . ALA A 1 210 ? -17.375 -17.734 -9.109 1 98.19 210 ALA A C 1
ATOM 1532 O O . ALA A 1 210 ? -18.203 -18.328 -8.398 1 98.19 210 ALA A O 1
ATOM 1533 N N . ALA A 1 211 ? -17.141 -18.109 -10.344 1 98.56 211 ALA A N 1
ATOM 1534 C CA . ALA A 1 211 ? -17.797 -19.266 -10.945 1 98.56 211 ALA A CA 1
ATOM 1535 C C . ALA A 1 211 ? -17.438 -20.547 -10.195 1 98.56 211 ALA A C 1
ATOM 1537 O O . ALA A 1 211 ? -18.312 -21.391 -9.969 1 98.56 211 ALA A O 1
ATOM 1538 N N . MET A 1 212 ? -16.219 -20.688 -9.805 1 98.75 212 MET A N 1
ATOM 1539 C CA . MET A 1 212 ? -15.719 -21.875 -9.117 1 98.75 212 MET A CA 1
ATOM 1540 C C . MET A 1 212 ? -16.406 -22.047 -7.77 1 98.75 212 MET A C 1
ATOM 1542 O O . MET A 1 212 ? -16.953 -23.125 -7.477 1 98.75 212 MET A O 1
ATOM 1546 N N . VAL A 1 213 ? -16.406 -20.984 -6.949 1 97.88 213 VAL A N 1
ATOM 1547 C CA . VAL A 1 213 ? -16.891 -21.109 -5.574 1 97.88 213 VAL A CA 1
ATOM 1548 C C . VAL A 1 213 ? -18.406 -21.25 -5.57 1 97.88 213 VAL A C 1
ATOM 1550 O O . VAL A 1 213 ? -18.984 -21.844 -4.652 1 97.88 213 VAL A O 1
ATOM 1553 N N . GLU A 1 214 ? -19.062 -20.656 -6.535 1 97.19 214 GLU A N 1
ATOM 1554 C CA . GLU A 1 214 ? -20.5 -20.844 -6.66 1 97.19 214 GLU A CA 1
ATOM 1555 C C . GLU A 1 214 ? -20.844 -22.312 -6.953 1 97.19 214 GLU A C 1
ATOM 1557 O O . GLU A 1 214 ? -21.781 -22.859 -6.379 1 97.19 214 GLU A O 1
ATOM 1562 N N . ALA A 1 215 ? -20.094 -22.953 -7.797 1 97.94 215 ALA A N 1
ATOM 1563 C CA . ALA A 1 215 ? -20.359 -24.312 -8.234 1 97.94 215 ALA A CA 1
ATOM 1564 C C . ALA A 1 215 ? -19.891 -25.328 -7.199 1 97.94 215 ALA A C 1
ATOM 1566 O O . ALA A 1 215 ? -20.547 -26.359 -6.988 1 97.94 215 ALA A O 1
ATOM 1567 N N . VAL A 1 216 ? -18.75 -25.047 -6.609 1 98 216 VAL A N 1
ATOM 1568 C CA . VAL A 1 216 ? -18.156 -25.969 -5.652 1 98 216 VAL A CA 1
ATOM 1569 C C . VAL A 1 216 ? -17.703 -25.219 -4.41 1 98 216 VAL A C 1
ATOM 1571 O O . VAL A 1 216 ? -16.516 -24.969 -4.211 1 98 216 VAL A O 1
ATOM 1574 N N . PRO A 1 217 ? -18.609 -24.938 -3.512 1 96.94 217 PRO A N 1
ATOM 1575 C CA . PRO A 1 217 ? -18.266 -24.203 -2.289 1 96.94 217 PRO A CA 1
ATOM 1576 C C . PRO A 1 217 ? -17.391 -25.016 -1.342 1 96.94 217 PRO A C 1
ATOM 1578 O O . PRO A 1 217 ? -16.875 -24.484 -0.358 1 96.94 217 PRO A O 1
ATOM 1581 N N . GLU A 1 218 ? -17.156 -26.297 -1.694 1 97.06 218 GLU A N 1
ATOM 1582 C CA . GLU A 1 218 ? -16.359 -27.203 -0.856 1 97.06 218 GLU A CA 1
ATOM 1583 C C . GLU A 1 218 ? -14.867 -27.031 -1.108 1 97.06 218 GLU A C 1
ATOM 1585 O O . GLU A 1 218 ? -14.039 -27.641 -0.432 1 97.06 218 GLU A O 1
ATOM 1590 N N . ILE A 1 219 ? -14.492 -26.172 -2.051 1 98.31 219 ILE A N 1
ATOM 1591 C CA . ILE A 1 219 ? -13.078 -25.906 -2.307 1 98.31 219 ILE A CA 1
ATOM 1592 C C . ILE A 1 219 ? -12.359 -25.641 -0.986 1 98.31 219 ILE A C 1
ATOM 1594 O O . ILE A 1 219 ? -12.867 -24.922 -0.121 1 98.31 219 ILE A O 1
ATOM 1598 N N . ARG A 1 220 ? -11.156 -26.281 -0.853 1 97.56 220 ARG A N 1
ATOM 1599 C CA . ARG A 1 220 ? -10.367 -26.156 0.368 1 97.56 220 ARG A CA 1
ATOM 1600 C C . ARG A 1 220 ? -9.555 -24.875 0.37 1 97.56 220 ARG A C 1
ATOM 1602 O O . ARG A 1 220 ? -9.523 -24.156 1.371 1 97.56 220 ARG A O 1
ATOM 1609 N N . CYS A 1 221 ? -8.82 -24.688 -0.728 1 96.06 221 CYS A N 1
ATOM 1610 C CA . CYS A 1 221 ? -7.922 -23.547 -0.802 1 96.06 221 CYS A CA 1
ATOM 1611 C C . CYS A 1 221 ? -7.652 -23.156 -2.25 1 96.06 221 CYS A C 1
ATOM 1613 O O . CYS A 1 221 ? -7.789 -23.969 -3.156 1 96.06 221 CYS A O 1
ATOM 1615 N N . LEU A 1 222 ? -7.402 -21.906 -2.451 1 98.12 222 LEU A N 1
ATOM 1616 C CA . LEU A 1 222 ? -6.922 -21.297 -3.686 1 98.12 222 LEU A CA 1
ATOM 1617 C C . LEU A 1 222 ? -5.617 -20.547 -3.449 1 98.12 222 LEU A C 1
ATOM 1619 O O . LEU A 1 222 ? -5.422 -19.938 -2.393 1 98.12 222 LEU A O 1
ATOM 1623 N N . ARG A 1 223 ? -4.707 -20.562 -4.453 1 97.81 223 ARG A N 1
ATOM 1624 C CA . ARG A 1 223 ? -3.479 -19.766 -4.434 1 97.81 223 ARG A CA 1
ATOM 1625 C C . ARG A 1 223 ? -3.014 -19.453 -5.848 1 97.81 223 ARG A C 1
ATOM 1627 O O . ARG A 1 223 ? -3.193 -20.25 -6.766 1 97.81 223 ARG A O 1
ATOM 1634 N N . ASP A 1 224 ? -2.494 -18.297 -6.004 1 97.56 224 ASP A N 1
ATOM 1635 C CA . ASP A 1 224 ? -1.883 -17.969 -7.289 1 97.56 224 ASP A CA 1
ATOM 1636 C C . ASP A 1 224 ? -0.375 -18.219 -7.258 1 97.56 224 ASP A C 1
ATOM 1638 O O . ASP A 1 224 ? 0.32 -17.719 -6.367 1 97.56 224 ASP A O 1
ATOM 1642 N N . PRO A 1 225 ? 0.177 -18.969 -8.164 1 96.88 225 PRO A N 1
ATOM 1643 C CA . PRO A 1 225 ? 1.603 -19.297 -8.195 1 96.88 225 PRO A CA 1
ATOM 1644 C C . PRO A 1 225 ? 2.449 -18.219 -8.859 1 96.88 225 PRO A C 1
ATOM 1646 O O . PRO A 1 225 ? 3.045 -18.453 -9.914 1 96.88 225 PRO A O 1
ATOM 1649 N N . THR A 1 226 ? 2.594 -17.109 -8.195 1 95 226 THR A N 1
ATOM 1650 C CA . THR A 1 226 ? 3.373 -15.992 -8.727 1 95 226 THR A CA 1
ATOM 1651 C C . THR A 1 226 ? 4.867 -16.266 -8.578 1 95 226 THR A C 1
ATOM 1653 O O . THR A 1 226 ? 5.418 -17.141 -9.25 1 95 226 THR A O 1
ATOM 1656 N N . ARG A 1 227 ? 5.664 -15.562 -7.867 1 91 227 ARG A N 1
ATOM 1657 C CA . ARG A 1 227 ? 7.078 -15.836 -7.625 1 91 227 ARG A CA 1
ATOM 1658 C C . ARG A 1 227 ? 7.262 -17.188 -6.938 1 91 227 ARG A C 1
ATOM 1660 O O . ARG A 1 227 ? 6.543 -17.516 -5.992 1 91 227 ARG A O 1
ATOM 1667 N N . GLY A 1 228 ? 8.156 -17.906 -7.457 1 90.88 228 GLY A N 1
ATOM 1668 C CA . GLY A 1 228 ? 8.375 -19.25 -6.957 1 90.88 228 GLY A CA 1
ATOM 1669 C C . GLY A 1 228 ? 7.574 -20.297 -7.703 1 90.88 228 GLY A C 1
ATOM 1670 O O . GLY A 1 228 ? 7.836 -21.5 -7.57 1 90.88 228 GLY A O 1
ATOM 1671 N N . GLY A 1 229 ? 6.57 -19.891 -8.43 1 94.69 229 GLY A N 1
ATOM 1672 C CA . GLY A 1 229 ? 5.832 -20.75 -9.328 1 94.69 229 GLY A CA 1
ATOM 1673 C C . GLY A 1 229 ? 5.023 -21.812 -8.609 1 94.69 229 GLY A C 1
ATOM 1674 O O . GLY A 1 229 ? 4.68 -21.656 -7.438 1 94.69 229 GLY A O 1
ATOM 1675 N N . LEU A 1 230 ? 4.688 -22.812 -9.406 1 97.19 230 LEU A N 1
ATOM 1676 C CA . LEU A 1 230 ? 3.877 -23.922 -8.93 1 97.19 230 LEU A CA 1
ATOM 1677 C C . LEU A 1 230 ? 4.59 -24.672 -7.809 1 97.19 230 LEU A C 1
ATOM 1679 O O . LEU A 1 230 ? 3.98 -25 -6.789 1 97.19 230 LEU A O 1
ATOM 1683 N N . GLY A 1 231 ? 5.891 -24.891 -7.945 1 95.81 231 GLY A N 1
ATOM 1684 C CA . GLY A 1 231 ? 6.676 -25.656 -6.996 1 95.81 231 GLY A CA 1
ATOM 1685 C C . GLY A 1 231 ? 6.656 -25.078 -5.594 1 95.81 231 GLY A C 1
ATOM 1686 O O . GLY A 1 231 ? 6.227 -25.734 -4.645 1 95.81 231 GLY A O 1
ATOM 1687 N N . ASN A 1 232 ? 7.039 -23.828 -5.441 1 93.88 232 ASN A N 1
ATOM 1688 C CA . ASN A 1 232 ? 7.102 -23.203 -4.125 1 93.88 232 ASN A CA 1
ATOM 1689 C C . ASN A 1 232 ? 5.711 -23.047 -3.514 1 93.88 232 ASN A C 1
ATOM 1691 O O . ASN A 1 232 ? 5.539 -23.203 -2.305 1 93.88 232 ASN A O 1
ATOM 1695 N N . THR A 1 233 ? 4.762 -22.719 -4.324 1 95.81 233 THR A N 1
ATOM 1696 C CA . THR A 1 233 ? 3.404 -22.531 -3.83 1 95.81 233 THR A CA 1
ATOM 1697 C C . THR A 1 233 ? 2.863 -23.828 -3.24 1 95.81 233 THR A C 1
ATOM 1699 O O . THR A 1 233 ? 2.256 -23.828 -2.168 1 95.81 233 THR A O 1
ATOM 1702 N N . LEU A 1 234 ? 3.092 -24.938 -3.916 1 97.75 234 LEU A N 1
ATOM 1703 C CA . LEU A 1 234 ? 2.602 -26.219 -3.422 1 97.75 234 LEU A CA 1
ATOM 1704 C C . LEU A 1 234 ? 3.336 -26.625 -2.15 1 97.75 234 LEU A C 1
ATOM 1706 O O . LEU A 1 234 ? 2.746 -27.25 -1.26 1 97.75 234 LEU A O 1
ATOM 1710 N N . ASN A 1 235 ? 4.613 -26.328 -2.078 1 95.62 235 ASN A N 1
ATOM 1711 C CA . ASN A 1 235 ? 5.344 -26.594 -0.844 1 95.62 235 ASN A CA 1
ATOM 1712 C C . ASN A 1 235 ? 4.777 -25.797 0.327 1 95.62 235 ASN A C 1
ATOM 1714 O O . ASN A 1 235 ? 4.676 -26.312 1.442 1 95.62 235 ASN A O 1
ATOM 1718 N N . GLU A 1 236 ? 4.418 -24.562 0.05 1 93.38 236 GLU A N 1
ATOM 1719 C CA . GLU A 1 236 ? 3.791 -23.734 1.078 1 93.38 236 GLU A CA 1
ATOM 1720 C C . GLU A 1 236 ? 2.479 -24.359 1.556 1 93.38 236 GLU A C 1
ATOM 1722 O O . GLU A 1 236 ? 2.244 -24.469 2.76 1 93.38 236 GLU A O 1
ATOM 1727 N N . LEU A 1 237 ? 1.652 -24.75 0.648 1 96.06 237 LEU A N 1
ATOM 1728 C CA . LEU A 1 237 ? 0.347 -25.312 0.972 1 96.06 237 LEU A CA 1
ATOM 1729 C C . LEU A 1 237 ? 0.496 -26.641 1.704 1 96.06 237 LEU A C 1
ATOM 1731 O O . LEU A 1 237 ? -0.259 -26.922 2.637 1 96.06 237 LEU A O 1
ATOM 1735 N N . ALA A 1 238 ? 1.426 -27.453 1.264 1 97.44 238 ALA A N 1
ATOM 1736 C CA . ALA A 1 238 ? 1.684 -28.734 1.917 1 97.44 238 ALA A CA 1
ATOM 1737 C C . ALA A 1 238 ? 2.064 -28.531 3.381 1 97.44 238 ALA A C 1
ATOM 1739 O O . ALA A 1 238 ? 1.524 -29.203 4.266 1 97.44 238 ALA A O 1
ATOM 1740 N N . ARG A 1 239 ? 2.914 -27.594 3.615 1 94 239 ARG A N 1
ATOM 1741 C CA . ARG A 1 239 ? 3.373 -27.328 4.973 1 94 239 ARG A CA 1
ATOM 1742 C C . ARG A 1 239 ? 2.248 -26.75 5.824 1 94 239 ARG A C 1
ATOM 1744 O O . ARG A 1 239 ? 2.076 -27.125 6.98 1 94 239 ARG A O 1
ATOM 1751 N N . GLN A 1 240 ? 1.506 -25.844 5.285 1 93.38 240 GLN A N 1
ATOM 1752 C CA . GLN A 1 240 ? 0.413 -25.203 6.012 1 93.38 240 GLN A CA 1
ATOM 1753 C C . GLN A 1 240 ? -0.641 -26.219 6.43 1 93.38 240 GLN A C 1
ATOM 1755 O O . GLN A 1 240 ? -1.204 -26.125 7.523 1 93.38 240 GLN A O 1
ATOM 1760 N N . SER A 1 241 ? -0.876 -27.234 5.602 1 96.81 241 SER A N 1
ATOM 1761 C CA . SER A 1 241 ? -1.948 -28.188 5.824 1 96.81 241 SER A CA 1
ATOM 1762 C C . SER A 1 241 ? -1.423 -29.453 6.488 1 96.81 241 SER A C 1
ATOM 1764 O O . SER A 1 241 ? -2.203 -30.312 6.914 1 96.81 241 SER A O 1
ATOM 1766 N N . GLY A 1 242 ? -0.147 -29.562 6.586 1 97.12 242 GLY A N 1
ATOM 1767 C CA . GLY A 1 242 ? 0.438 -30.766 7.145 1 97.12 242 GLY A CA 1
ATOM 1768 C C . GLY A 1 242 ? 0.187 -32 6.297 1 97.12 242 GLY A C 1
ATOM 1769 O O . GLY A 1 242 ? -0.198 -33.062 6.812 1 97.12 242 GLY A O 1
ATOM 1770 N N . VAL A 1 243 ? 0.37 -31.875 4.984 1 98.44 243 VAL A N 1
ATOM 1771 C CA . VAL A 1 243 ? 0.107 -32.969 4.051 1 98.44 243 VAL A CA 1
ATOM 1772 C C . VAL A 1 243 ? 1.232 -33.062 3.021 1 98.44 243 VAL A C 1
ATOM 1774 O O . VAL A 1 243 ? 2.098 -32.188 2.967 1 98.44 243 VAL A O 1
ATOM 1777 N N . GLY A 1 244 ? 1.266 -34.125 2.299 1 98.31 244 GLY A N 1
ATOM 1778 C CA . GLY A 1 244 ? 2.074 -34.219 1.093 1 98.31 244 GLY A CA 1
ATOM 1779 C C . GLY A 1 244 ? 1.269 -34.062 -0.18 1 98.31 244 GLY A C 1
ATOM 1780 O O . GLY A 1 244 ? 0.039 -33.969 -0.138 1 98.31 244 GLY A O 1
ATOM 1781 N N . MET A 1 245 ? 2.016 -33.969 -1.312 1 98.56 245 MET A N 1
ATOM 1782 C CA . MET A 1 245 ? 1.353 -33.844 -2.605 1 98.56 245 MET A CA 1
ATOM 1783 C C . MET A 1 245 ? 2.068 -34.656 -3.668 1 98.56 245 MET A C 1
ATOM 1785 O O . MET A 1 245 ? 3.297 -34.75 -3.678 1 98.56 245 MET A O 1
ATOM 1789 N N . GLN A 1 246 ? 1.299 -35.344 -4.469 1 98.5 246 GLN A N 1
ATOM 1790 C CA . GLN A 1 246 ? 1.796 -36.125 -5.594 1 98.5 246 GLN A CA 1
ATOM 1791 C C . GLN A 1 246 ? 1.298 -35.562 -6.922 1 98.5 246 GLN A C 1
ATOM 1793 O O . GLN A 1 246 ? 0.111 -35.656 -7.238 1 98.5 246 GLN A O 1
ATOM 1798 N N . LEU A 1 247 ? 2.234 -35.031 -7.707 1 98.69 247 LEU A N 1
ATOM 1799 C CA . LEU A 1 247 ? 1.91 -34.406 -9 1 98.69 247 LEU A CA 1
ATOM 1800 C C . LEU A 1 247 ? 2.146 -35.406 -10.133 1 98.69 247 LEU A C 1
ATOM 1802 O O . LEU A 1 247 ? 2.873 -36.406 -9.961 1 98.69 247 LEU A O 1
ATOM 1806 N N . VAL A 1 248 ? 1.503 -35.156 -11.258 1 98.31 248 VAL A N 1
ATOM 1807 C CA . VAL A 1 248 ? 1.721 -35.875 -12.508 1 98.31 248 VAL A CA 1
ATOM 1808 C C . VAL A 1 248 ? 2.227 -34.938 -13.578 1 98.31 248 VAL A C 1
ATOM 1810 O O . VAL A 1 248 ? 1.468 -34.094 -14.078 1 98.31 248 VAL A O 1
ATOM 1813 N N . GLU A 1 249 ? 3.422 -35.094 -14.023 1 97.69 249 GLU A N 1
ATOM 1814 C CA . GLU A 1 249 ? 4.094 -34.156 -14.906 1 97.69 249 GLU A CA 1
ATOM 1815 C C . GLU A 1 249 ? 3.32 -33.969 -16.219 1 97.69 249 GLU A C 1
ATOM 1817 O O . GLU A 1 249 ? 3.135 -32.844 -16.688 1 97.69 249 GLU A O 1
ATOM 1822 N N . ARG A 1 250 ? 2.889 -35.062 -16.812 1 96.81 250 ARG A N 1
ATOM 1823 C CA . ARG A 1 250 ? 2.227 -35 -18.109 1 96.81 250 ARG A CA 1
ATOM 1824 C C . ARG A 1 250 ? 0.912 -34.25 -18.031 1 96.81 250 ARG A C 1
ATOM 1826 O O . ARG A 1 250 ? 0.39 -33.812 -19.062 1 96.81 250 ARG A O 1
ATOM 1833 N N . ALA A 1 251 ? 0.386 -34.125 -16.828 1 98.19 251 ALA A N 1
ATOM 1834 C CA . ALA A 1 251 ? -0.907 -33.469 -16.656 1 98.19 251 ALA A CA 1
ATOM 1835 C C . ALA A 1 251 ? -0.741 -31.953 -16.516 1 98.19 251 ALA A C 1
ATOM 1837 O O . ALA A 1 251 ? -1.714 -31.203 -16.625 1 98.19 251 ALA A O 1
ATOM 1838 N N . ILE A 1 252 ? 0.413 -31.438 -16.266 1 98.56 252 ILE A N 1
ATOM 1839 C CA . ILE A 1 252 ? 0.657 -30.016 -16.062 1 98.56 252 ILE A CA 1
ATOM 1840 C C . ILE A 1 252 ? 0.754 -29.312 -17.422 1 98.56 252 ILE A C 1
ATOM 1842 O O . ILE A 1 252 ? 1.667 -29.578 -18.203 1 98.56 252 ILE A O 1
ATOM 1846 N N . PRO A 1 253 ? -0.179 -28.422 -17.703 1 98.5 253 PRO A N 1
ATOM 1847 C CA . PRO A 1 253 ? -0.128 -27.719 -19 1 98.5 253 PRO A CA 1
ATOM 1848 C C . PRO A 1 253 ? 1.105 -26.828 -19.141 1 98.5 253 PRO A C 1
ATOM 1850 O O . PRO A 1 253 ? 1.368 -26 -18.266 1 98.5 253 PRO A O 1
ATOM 1853 N N . LEU A 1 254 ? 1.815 -26.984 -20.172 1 97.38 254 LEU A N 1
ATOM 1854 C CA . LEU A 1 254 ? 3.027 -26.234 -20.5 1 97.38 254 LEU A CA 1
ATOM 1855 C C . LEU A 1 254 ? 3.125 -26 -22 1 97.38 254 LEU A C 1
ATOM 1857 O O . LEU A 1 254 ? 3.166 -26.953 -22.781 1 97.38 254 LEU A O 1
ATOM 1861 N N . ARG A 1 255 ? 3.186 -24.75 -22.406 1 96 255 ARG A N 1
ATOM 1862 C CA . ARG A 1 255 ? 3.268 -24.438 -23.812 1 96 255 ARG A CA 1
ATOM 1863 C C . ARG A 1 255 ? 4.664 -24.719 -24.359 1 96 255 ARG A C 1
ATOM 1865 O O . ARG A 1 255 ? 5.66 -24.516 -23.672 1 96 255 ARG A O 1
ATOM 1872 N N . GLU A 1 256 ? 4.691 -25.047 -25.562 1 93.94 256 GLU A N 1
ATOM 1873 C CA . GLU A 1 256 ? 5.938 -25.453 -26.188 1 93.94 256 GLU A CA 1
ATOM 1874 C C . GLU A 1 256 ? 6.98 -24.344 -26.141 1 93.94 256 GLU A C 1
ATOM 1876 O O . GLU A 1 256 ? 8.141 -24.594 -25.812 1 93.94 256 GLU A O 1
ATOM 1881 N N . PRO A 1 257 ? 6.582 -23.094 -26.469 1 92.69 257 PRO A N 1
ATOM 1882 C CA . PRO A 1 257 ? 7.59 -22.031 -26.406 1 92.69 257 PRO A CA 1
ATOM 1883 C C . PRO A 1 257 ? 8.172 -21.859 -25 1 92.69 257 PRO A C 1
ATOM 1885 O O . PRO A 1 257 ? 9.359 -21.531 -24.859 1 92.69 257 PRO A O 1
ATOM 1888 N N . VAL A 1 258 ? 7.383 -22.078 -24 1 94.75 258 VAL A N 1
ATOM 1889 C CA . VAL A 1 258 ? 7.844 -21.953 -22.625 1 94.75 258 VAL A CA 1
ATOM 1890 C C . VAL A 1 258 ? 8.773 -23.125 -22.297 1 94.75 258 VAL A C 1
ATOM 1892 O O . VAL A 1 258 ? 9.836 -22.938 -21.688 1 94.75 258 VAL A O 1
ATOM 1895 N N . ARG A 1 259 ? 8.406 -24.281 -22.719 1 94.12 259 ARG A N 1
ATOM 1896 C CA . ARG A 1 259 ? 9.258 -25.453 -22.531 1 94.12 259 ARG A CA 1
ATOM 1897 C C . ARG A 1 259 ? 10.625 -25.234 -23.156 1 94.12 259 ARG A C 1
ATOM 1899 O O . ARG A 1 259 ? 11.656 -25.469 -22.516 1 94.12 259 ARG A O 1
ATOM 1906 N N . ALA A 1 260 ? 10.633 -24.797 -24.375 1 92.38 260 ALA A N 1
ATOM 1907 C CA . ALA A 1 260 ? 11.875 -24.578 -25.109 1 92.38 260 ALA A CA 1
ATOM 1908 C C . ALA A 1 260 ? 12.742 -23.516 -24.422 1 92.38 260 ALA A C 1
ATOM 1910 O O . ALA A 1 260 ? 13.953 -23.703 -24.281 1 92.38 260 ALA A O 1
ATOM 1911 N N . ALA A 1 261 ? 12.141 -22.484 -24.016 1 91 261 ALA A N 1
ATOM 1912 C CA . ALA A 1 261 ? 12.867 -21.422 -23.359 1 91 261 ALA A CA 1
ATOM 1913 C C . ALA A 1 261 ? 13.484 -21.906 -22.047 1 91 261 ALA A C 1
ATOM 1915 O O . ALA A 1 261 ? 14.633 -21.578 -21.734 1 91 261 ALA A O 1
ATOM 1916 N N . CYS A 1 262 ? 12.711 -22.609 -21.281 1 92.06 262 CYS A N 1
ATOM 1917 C CA . CYS A 1 262 ? 13.211 -23.141 -20.016 1 92.06 262 CYS A CA 1
ATOM 1918 C C . CYS A 1 262 ? 14.383 -24.078 -20.234 1 92.06 262 CYS A C 1
ATOM 1920 O O . CYS A 1 262 ? 15.375 -24.016 -19.5 1 92.06 262 CYS A O 1
ATOM 1922 N N . GLU A 1 263 ? 14.203 -24.906 -21.234 1 91.69 263 GLU A N 1
ATOM 1923 C CA . GLU A 1 263 ? 15.305 -25.812 -21.562 1 91.69 263 GLU A CA 1
ATOM 1924 C C . GLU A 1 263 ? 16.562 -25.031 -21.953 1 91.69 263 GLU A C 1
ATOM 1926 O O . GLU A 1 263 ? 17.656 -25.344 -21.5 1 91.69 263 GLU A O 1
ATOM 1931 N N . PHE A 1 264 ? 16.391 -24.031 -22.734 1 89 264 PHE A N 1
ATOM 1932 C CA . PHE A 1 264 ? 17.484 -23.203 -23.203 1 89 264 PHE A CA 1
ATOM 1933 C C . PHE A 1 264 ? 18.172 -22.484 -22.047 1 89 264 PHE A C 1
ATOM 1935 O O . PHE A 1 264 ? 19.391 -22.359 -22.016 1 89 264 PHE A O 1
ATOM 1942 N N . LEU A 1 265 ? 17.359 -22.094 -21.094 1 87.19 265 LEU A N 1
ATOM 1943 C CA . LEU A 1 265 ? 17.875 -21.266 -20 1 87.19 265 LEU A CA 1
ATOM 1944 C C . LEU A 1 265 ? 18.25 -22.125 -18.797 1 87.19 265 LEU A C 1
ATOM 1946 O O . LEU A 1 265 ? 18.766 -21.625 -17.797 1 87.19 265 LEU A O 1
ATOM 1950 N N . GLY A 1 266 ? 18 -23.422 -18.875 1 88.31 266 GLY A N 1
ATOM 1951 C CA . GLY A 1 266 ? 18.266 -24.328 -17.766 1 88.31 266 GLY A CA 1
ATOM 1952 C C . GLY A 1 266 ? 17.359 -24.094 -16.578 1 88.31 266 GLY A C 1
ATOM 1953 O O . GLY A 1 266 ? 17.797 -24.156 -15.43 1 88.31 266 GLY A O 1
ATOM 1954 N N . LEU A 1 267 ? 16.156 -23.75 -16.906 1 90.5 267 LEU A N 1
ATOM 1955 C CA . LEU A 1 267 ? 15.188 -23.469 -15.836 1 90.5 267 LEU A CA 1
ATOM 1956 C C . LEU A 1 267 ? 14.172 -24.594 -15.711 1 90.5 267 LEU A C 1
ATOM 1958 O O . LEU A 1 267 ? 13.844 -25.266 -16.703 1 90.5 267 LEU A O 1
ATOM 1962 N N . ASP A 1 268 ? 13.781 -24.859 -14.516 1 93.06 268 ASP A N 1
ATOM 1963 C CA . ASP A 1 268 ? 12.633 -25.734 -14.258 1 93.06 268 ASP A CA 1
ATOM 1964 C C . ASP A 1 268 ? 11.328 -24.938 -14.312 1 93.06 268 ASP A C 1
ATOM 1966 O O . ASP A 1 268 ? 11.109 -24.047 -13.5 1 93.06 268 ASP A O 1
ATOM 1970 N N . PRO A 1 269 ? 10.453 -25.266 -15.258 1 94.75 269 PRO A N 1
ATOM 1971 C CA . PRO A 1 269 ? 9.227 -24.484 -15.43 1 94.75 269 PRO A CA 1
ATOM 1972 C C . PRO A 1 269 ? 8.367 -24.453 -14.164 1 94.75 269 PRO A C 1
ATOM 1974 O O . PRO A 1 269 ? 7.57 -23.531 -13.984 1 94.75 269 PRO A O 1
ATOM 1977 N N . LEU A 1 270 ? 8.539 -25.359 -13.211 1 95.94 270 LEU A N 1
ATOM 1978 C CA . LEU A 1 270 ? 7.73 -25.438 -11.992 1 95.94 270 LEU A CA 1
ATOM 1979 C C . LEU A 1 270 ? 7.977 -24.219 -11.102 1 95.94 270 LEU A C 1
ATOM 1981 O O . LEU A 1 270 ? 7.18 -23.922 -10.211 1 95.94 270 LEU A O 1
ATOM 1985 N N . TYR A 1 271 ? 9.055 -23.484 -11.352 1 94.06 271 TYR A N 1
ATOM 1986 C CA . TYR A 1 271 ? 9.43 -22.406 -10.445 1 94.06 271 TYR A CA 1
ATOM 1987 C C . TYR A 1 271 ? 9.344 -21.062 -11.148 1 94.06 271 TYR A C 1
ATOM 1989 O O . TYR A 1 271 ? 9.703 -20.031 -10.578 1 94.06 271 TYR A O 1
ATOM 1997 N N . VAL A 1 272 ? 8.922 -21.078 -12.406 1 93.5 27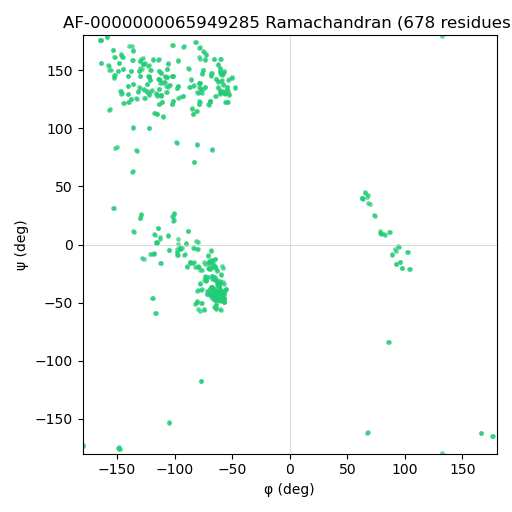2 VAL A N 1
ATOM 1998 C CA . VAL A 1 272 ? 8.773 -19.844 -13.172 1 93.5 272 VAL A CA 1
ATOM 1999 C C . VAL A 1 272 ? 7.48 -19.141 -12.781 1 93.5 272 VAL A C 1
ATOM 2001 O O . VAL A 1 272 ? 6.441 -19.781 -12.617 1 93.5 272 VAL A O 1
ATOM 2004 N N . ALA A 1 273 ? 7.582 -17.859 -12.672 1 94.94 273 ALA A N 1
ATOM 2005 C CA . ALA A 1 273 ? 6.496 -17.047 -12.141 1 94.94 273 ALA A CA 1
ATOM 2006 C C . ALA A 1 273 ? 5.301 -17.031 -13.094 1 94.94 273 ALA A C 1
ATOM 2008 O O . ALA A 1 273 ? 5.473 -17.062 -14.312 1 94.94 273 ALA A O 1
ATOM 2009 N N . ASN A 1 274 ? 4.152 -17 -12.57 1 97.06 274 ASN A N 1
ATOM 2010 C CA . ASN A 1 274 ? 2.873 -16.766 -13.234 1 97.06 274 ASN A CA 1
ATOM 2011 C C . ASN A 1 274 ? 2.131 -15.578 -12.641 1 97.06 274 ASN A C 1
ATOM 2013 O O . ASN A 1 274 ? 2.277 -15.281 -11.453 1 97.06 274 ASN A O 1
ATOM 2017 N N . GLU A 1 275 ? 1.24 -14.906 -13.43 1 97.75 275 GLU A N 1
ATOM 2018 C CA . GLU A 1 275 ? 0.524 -13.734 -12.93 1 97.75 275 GLU A CA 1
ATOM 2019 C C . GLU A 1 275 ? -0.951 -13.789 -13.32 1 97.75 275 GLU A C 1
ATOM 2021 O O . GLU A 1 275 ? -1.665 -12.789 -13.195 1 97.75 275 GLU A O 1
ATOM 2026 N N . GLY A 1 276 ? -1.402 -14.883 -13.797 1 98.06 276 GLY A N 1
ATOM 2027 C CA . GLY A 1 276 ? -2.785 -15.07 -14.211 1 98.06 276 GLY A CA 1
ATOM 2028 C C . GLY A 1 276 ? -3.238 -16.516 -14.125 1 98.06 276 GLY A C 1
ATOM 2029 O O . GLY A 1 276 ? -4.023 -16.969 -14.953 1 98.06 276 GLY A O 1
ATOM 2030 N N . LYS A 1 277 ? -2.668 -17.219 -13.18 1 98.62 277 LYS A N 1
ATOM 2031 C CA . LYS A 1 277 ? -3.02 -18.609 -12.945 1 98.62 277 LYS A CA 1
ATOM 2032 C C . LYS A 1 277 ? -3.373 -18.844 -11.477 1 98.62 277 LYS A C 1
ATOM 2034 O O . LYS A 1 277 ? -2.963 -18.078 -10.602 1 98.62 277 LYS A O 1
ATOM 2039 N N . LEU A 1 278 ? -4.168 -19.875 -11.219 1 98.75 278 LEU A N 1
ATOM 2040 C CA . LEU A 1 278 ? -4.461 -20.25 -9.836 1 98.75 278 LEU A CA 1
ATOM 2041 C C . LEU A 1 278 ? -4.414 -21.766 -9.656 1 98.75 278 LEU A C 1
ATOM 2043 O O . LEU A 1 278 ? -4.605 -22.516 -10.617 1 98.75 278 LEU A O 1
ATOM 2047 N N . ILE A 1 279 ? -4.043 -22.172 -8.453 1 98.81 279 ILE A N 1
ATOM 2048 C CA . ILE A 1 279 ? -4.141 -23.547 -7.957 1 98.81 279 ILE A CA 1
ATOM 2049 C C . ILE A 1 279 ? -5.398 -23.703 -7.109 1 98.81 279 ILE A C 1
ATOM 2051 O O . ILE A 1 279 ? -5.711 -22.828 -6.285 1 98.81 279 ILE A O 1
ATOM 2055 N N . ALA A 1 280 ? -6.141 -24.766 -7.324 1 98.88 280 ALA A N 1
ATOM 2056 C CA . ALA A 1 280 ? -7.293 -25.094 -6.492 1 98.88 280 ALA A CA 1
ATOM 2057 C C . ALA A 1 280 ? -7.16 -26.5 -5.906 1 98.88 280 ALA A C 1
ATOM 2059 O O . ALA A 1 280 ? -6.766 -27.438 -6.602 1 98.88 280 ALA A O 1
ATOM 2060 N N . ILE A 1 281 ? -7.375 -26.609 -4.66 1 98.88 281 ILE A N 1
ATOM 2061 C CA . ILE A 1 281 ? -7.465 -27.906 -4 1 98.88 281 ILE A CA 1
ATOM 2062 C C . ILE A 1 281 ? -8.898 -28.141 -3.527 1 98.88 281 ILE A C 1
ATOM 2064 O O . ILE A 1 281 ? -9.492 -27.297 -2.855 1 98.88 281 ILE A O 1
ATOM 2068 N N . CYS A 1 282 ? -9.484 -29.281 -3.873 1 98.75 282 CYS A N 1
ATOM 2069 C CA . CYS A 1 282 ? -10.867 -29.594 -3.516 1 98.75 282 CYS A CA 1
ATOM 2070 C C . CYS A 1 282 ? -11.047 -31.078 -3.271 1 98.75 282 CYS A C 1
ATOM 2072 O O . CYS A 1 282 ? -10.188 -31.891 -3.643 1 98.75 282 CYS A O 1
ATOM 2074 N N . PRO A 1 283 ? -12.148 -31.406 -2.625 1 98.75 283 PRO A N 1
ATOM 2075 C CA . PRO A 1 283 ? -12.43 -32.844 -2.436 1 98.75 283 PRO A CA 1
ATOM 2076 C C . PRO A 1 283 ? -12.508 -33.594 -3.754 1 98.75 283 PRO A C 1
ATOM 2078 O O . PRO A 1 283 ? -13.016 -33.062 -4.746 1 98.75 283 PRO A O 1
ATOM 2081 N N . ALA A 1 284 ? -12.07 -34.844 -3.709 1 98.69 284 ALA A N 1
ATOM 2082 C CA . ALA A 1 284 ? -11.992 -35.688 -4.898 1 98.69 284 ALA A CA 1
ATOM 2083 C C . ALA A 1 284 ? -13.344 -35.781 -5.602 1 98.69 284 ALA A C 1
ATOM 2085 O O . ALA A 1 284 ? -13.414 -35.781 -6.832 1 98.69 284 ALA A O 1
ATOM 2086 N N . GLU A 1 285 ? -14.383 -35.844 -4.848 1 98.56 285 GLU A N 1
ATOM 2087 C CA . GLU A 1 285 ? -15.719 -36.062 -5.395 1 98.56 285 GLU A CA 1
ATOM 2088 C C . GLU A 1 285 ? -16.188 -34.812 -6.156 1 98.56 285 GLU A C 1
ATOM 2090 O O . GLU A 1 285 ? -17.141 -34.906 -6.934 1 98.56 285 GLU A O 1
ATOM 2095 N N . GLN A 1 286 ? -15.508 -33.656 -5.934 1 98.62 286 GLN A N 1
ATOM 2096 C CA . GLN A 1 286 ? -15.922 -32.406 -6.566 1 98.62 286 GLN A CA 1
ATOM 2097 C C . GLN A 1 286 ? -14.992 -32.031 -7.719 1 98.62 286 GLN A C 1
ATOM 2099 O O . GLN A 1 286 ? -15.234 -31.062 -8.438 1 98.62 286 GLN A O 1
ATOM 2104 N N . ALA A 1 287 ? -13.953 -32.75 -7.934 1 98.81 287 ALA A N 1
ATOM 2105 C CA . ALA A 1 287 ? -12.852 -32.375 -8.805 1 98.81 287 ALA A CA 1
ATOM 2106 C C . ALA A 1 287 ? -13.312 -32.25 -10.258 1 98.81 287 ALA A C 1
ATOM 2108 O O . ALA A 1 287 ? -12.984 -31.297 -10.953 1 98.81 287 ALA A O 1
ATOM 2109 N N . GLU A 1 288 ? -14.039 -33.25 -10.727 1 98.75 288 GLU A N 1
ATOM 2110 C CA . GLU A 1 288 ? -14.5 -33.25 -12.109 1 98.75 288 GLU A CA 1
ATOM 2111 C C . GLU A 1 288 ? -15.477 -32.094 -12.359 1 98.75 288 GLU A C 1
ATOM 2113 O O . GLU A 1 288 ? -15.438 -31.453 -13.406 1 98.75 288 GLU A O 1
ATOM 2118 N N . ARG A 1 289 ? -16.328 -31.891 -11.414 1 98.75 289 ARG A N 1
ATOM 2119 C CA . ARG A 1 289 ? -17.266 -30.781 -11.516 1 98.75 289 ARG A CA 1
ATOM 2120 C C . ARG A 1 289 ? -16.531 -29.438 -11.562 1 98.75 289 ARG A C 1
ATOM 2122 O O . ARG A 1 289 ? -16.859 -28.578 -12.375 1 98.75 289 ARG A O 1
ATOM 2129 N N . LEU A 1 290 ? -15.609 -29.297 -10.656 1 98.88 290 LEU A N 1
ATOM 2130 C CA . LEU A 1 290 ? -14.82 -28.062 -10.617 1 98.88 290 LEU A CA 1
ATOM 2131 C C . LEU A 1 290 ? -14.07 -27.859 -11.93 1 98.88 290 LEU A C 1
ATOM 2133 O O . LEU A 1 290 ? -14.047 -26.75 -12.461 1 98.88 290 LEU A O 1
ATOM 2137 N N . LEU A 1 291 ? -13.508 -28.922 -12.438 1 98.88 291 LEU A N 1
ATOM 2138 C CA . LEU A 1 291 ? -12.773 -28.859 -13.703 1 98.88 291 LEU A CA 1
ATOM 2139 C C . LEU A 1 291 ? -13.688 -28.391 -14.836 1 98.88 291 LEU A C 1
ATOM 2141 O O . LEU A 1 291 ? -13.289 -27.562 -15.648 1 98.88 291 LEU A O 1
ATOM 2145 N N . GLU A 1 292 ? -14.836 -28.922 -14.867 1 98.81 292 GLU A N 1
ATOM 2146 C CA . GLU A 1 292 ? -15.789 -28.562 -15.914 1 98.81 292 GLU A CA 1
ATOM 2147 C C . GLU A 1 292 ? -16.156 -27.094 -15.852 1 98.81 292 GLU A C 1
ATOM 2149 O O . GLU A 1 292 ? -16.172 -26.406 -16.875 1 98.81 292 GLU A O 1
ATOM 2154 N N . VAL A 1 293 ? -16.422 -26.641 -14.672 1 98.69 293 VAL A N 1
ATOM 2155 C CA . VAL A 1 293 ? -16.797 -25.234 -14.469 1 98.69 293 VAL A CA 1
ATOM 2156 C C . VAL A 1 293 ? -15.641 -24.328 -14.891 1 98.69 293 VAL A C 1
ATOM 2158 O O . VAL A 1 293 ? -15.852 -23.297 -15.516 1 98.69 293 VAL A O 1
ATOM 2161 N N . MET A 1 294 ? -14.461 -24.703 -14.523 1 98.81 294 MET A N 1
ATOM 2162 C CA . MET A 1 294 ? -13.289 -23.922 -14.898 1 98.81 294 MET A CA 1
ATOM 2163 C C . MET A 1 294 ? -13.125 -23.875 -16.406 1 98.81 294 MET A C 1
ATOM 2165 O O . MET A 1 294 ? -12.961 -22.797 -16.984 1 98.81 294 MET A O 1
ATOM 2169 N N . ARG A 1 295 ? -13.273 -25 -17.062 1 98.75 295 ARG A N 1
ATOM 2170 C CA . ARG A 1 295 ? -13.023 -25.094 -18.5 1 98.75 295 ARG A CA 1
ATOM 2171 C C . ARG A 1 295 ? -14.109 -24.375 -19.281 1 98.75 295 ARG A C 1
ATOM 2173 O O . ARG A 1 295 ? -13.898 -24 -20.438 1 98.75 295 ARG A O 1
ATOM 2180 N N . GLU A 1 296 ? -15.234 -24.156 -18.688 1 98.62 296 GLU A N 1
ATOM 2181 C CA . GLU A 1 296 ? -16.312 -23.422 -19.328 1 98.62 296 GLU A CA 1
ATOM 2182 C C . GLU A 1 296 ? -16.047 -21.922 -19.297 1 98.62 296 GLU A C 1
ATOM 2184 O O . GLU A 1 296 ? -16.641 -21.156 -20.062 1 98.62 296 GLU A O 1
ATOM 2189 N N . HIS A 1 297 ? -15.219 -21.516 -18.391 1 98.38 297 HIS A N 1
ATOM 2190 C CA . HIS A 1 297 ? -14.859 -20.094 -18.281 1 98.38 297 HIS A CA 1
ATOM 2191 C C . HIS A 1 297 ? -13.711 -19.734 -19.203 1 98.38 297 HIS A C 1
ATOM 2193 O O . HIS A 1 297 ? -12.758 -20.516 -19.359 1 98.38 297 HIS A O 1
ATOM 2199 N N . PRO A 1 298 ? -13.711 -18.578 -19.812 1 97.94 298 PRO A N 1
ATOM 2200 C CA . PRO A 1 298 ? -12.656 -18.188 -20.75 1 97.94 298 PRO A CA 1
ATOM 2201 C C . PRO A 1 298 ? -11.273 -18.172 -20.125 1 97.94 298 PRO A C 1
ATOM 2203 O O . PRO A 1 298 ? -10.273 -18.422 -20.797 1 97.94 298 PRO A O 1
ATOM 2206 N N . GLN A 1 299 ? -11.148 -18 -18.844 1 97.81 299 GLN A N 1
ATOM 2207 C CA . GLN A 1 299 ? -9.867 -17.844 -18.172 1 97.81 299 GLN A CA 1
ATOM 2208 C C . GLN A 1 299 ? -9.367 -19.172 -17.625 1 97.81 299 GLN A C 1
ATOM 2210 O O . GLN A 1 299 ? -8.289 -19.234 -17.031 1 97.81 299 GLN A O 1
ATOM 2215 N N . GLY A 1 300 ? -10.133 -20.234 -17.766 1 98.31 300 GLY A N 1
ATOM 2216 C CA . GLY A 1 300 ? -9.758 -21.531 -17.234 1 98.31 300 GLY A CA 1
ATOM 2217 C C . GLY A 1 300 ? -9.875 -22.656 -18.25 1 98.31 300 GLY A C 1
ATOM 2218 O O . GLY A 1 300 ? -9.992 -23.812 -17.891 1 98.31 300 GLY A O 1
ATOM 2219 N N . ARG A 1 301 ? -9.828 -22.328 -19.578 1 98.19 301 ARG A N 1
ATOM 2220 C CA . ARG A 1 301 ? -10.086 -23.297 -20.656 1 98.19 301 ARG A CA 1
ATOM 2221 C C . ARG A 1 301 ? -9.094 -24.453 -20.609 1 98.19 301 ARG A C 1
ATOM 2223 O O . ARG A 1 301 ? -9.43 -25.578 -20.953 1 98.19 301 ARG A O 1
ATOM 2230 N N . GLU A 1 302 ? -7.91 -24.172 -20.172 1 98.06 302 GLU A N 1
ATOM 2231 C CA . GLU A 1 302 ? -6.852 -25.172 -20.172 1 98.06 302 GLU A CA 1
ATOM 2232 C C . GLU A 1 302 ? -6.652 -25.75 -18.781 1 98.06 302 GLU A C 1
ATOM 2234 O O . GLU A 1 302 ? -5.578 -26.266 -18.453 1 98.06 302 GLU A O 1
ATOM 2239 N N . ALA A 1 303 ? -7.652 -25.625 -17.922 1 98.81 303 ALA A N 1
ATOM 2240 C CA . ALA A 1 303 ? -7.547 -26.156 -16.562 1 98.81 303 ALA A CA 1
ATOM 2241 C C . ALA A 1 303 ? -7.32 -27.656 -16.578 1 98.81 303 ALA A C 1
ATOM 2243 O O . ALA A 1 303 ? -7.758 -28.359 -17.5 1 98.81 303 ALA A O 1
ATOM 2244 N N . ALA A 1 304 ? -6.652 -28.172 -15.562 1 98.88 304 ALA A N 1
ATOM 2245 C CA . ALA A 1 304 ? -6.324 -29.594 -15.484 1 98.88 304 ALA A CA 1
ATOM 2246 C C . ALA A 1 304 ? -6.203 -30.047 -14.031 1 98.88 304 ALA A C 1
ATOM 2248 O O . ALA A 1 304 ? -5.84 -29.25 -13.156 1 98.88 304 ALA A O 1
ATOM 2249 N N . ILE A 1 305 ? -6.586 -31.234 -13.805 1 98.88 305 ILE A N 1
ATOM 2250 C CA . ILE A 1 305 ? -6.203 -31.906 -12.57 1 98.88 305 ILE A CA 1
ATOM 2251 C C . ILE A 1 305 ? -4.766 -32.406 -12.672 1 98.88 305 ILE A C 1
ATOM 2253 O O . ILE A 1 305 ? -4.445 -33.219 -13.531 1 98.88 305 ILE A O 1
ATOM 2257 N N . ILE A 1 306 ? -3.932 -31.969 -11.727 1 98.81 306 ILE A N 1
ATOM 2258 C CA . ILE A 1 306 ? -2.512 -32.188 -11.969 1 98.81 306 ILE A CA 1
ATOM 2259 C C . ILE A 1 306 ? -1.939 -33.094 -10.867 1 98.81 306 ILE A C 1
ATOM 2261 O O . ILE A 1 306 ? -0.764 -33.469 -10.906 1 98.81 306 ILE A O 1
ATOM 2265 N N . GLY A 1 307 ? -2.705 -33.375 -9.867 1 98.69 307 GLY A N 1
ATOM 2266 C CA . GLY A 1 307 ? -2.16 -34.188 -8.797 1 98.69 307 GLY A CA 1
ATOM 2267 C C . GLY A 1 307 ? -3.156 -34.469 -7.684 1 98.69 307 GLY A C 1
ATOM 2268 O O . GLY A 1 307 ? -4.355 -34.219 -7.852 1 98.69 307 GLY A O 1
ATOM 2269 N N . THR A 1 308 ? -2.6 -35.094 -6.605 1 98.81 308 THR A N 1
ATOM 2270 C CA . THR A 1 308 ? -3.4 -35.5 -5.457 1 98.81 308 THR A CA 1
ATOM 2271 C C . THR A 1 308 ? -2.684 -35.156 -4.152 1 98.81 308 THR A C 1
ATOM 2273 O O . THR A 1 308 ? -1.462 -35.281 -4.059 1 98.81 308 THR A O 1
ATOM 2276 N N . VAL A 1 309 ? -3.492 -34.656 -3.215 1 98.81 309 VAL A N 1
ATOM 2277 C CA . VAL A 1 309 ? -2.975 -34.5 -1.859 1 98.81 309 VAL A CA 1
ATOM 2278 C C . VAL A 1 309 ? -2.867 -35.844 -1.178 1 98.81 309 VAL A C 1
ATOM 2280 O O . VAL A 1 309 ? -3.777 -36.688 -1.278 1 98.81 309 VAL A O 1
ATOM 2283 N N . VAL A 1 310 ? -1.774 -36.125 -0.48 1 98.69 310 VAL A N 1
ATOM 2284 C CA . VAL A 1 310 ? -1.554 -37.406 0.148 1 98.69 310 VAL A CA 1
ATOM 2285 C C . VAL A 1 310 ? -1.149 -37.219 1.607 1 98.69 310 VAL A C 1
ATOM 2287 O O . VAL A 1 310 ? -0.734 -36.125 2.004 1 98.69 310 VAL A O 1
ATOM 2290 N N . ALA A 1 311 ? -1.359 -38.25 2.389 1 98.38 311 ALA A N 1
ATOM 2291 C CA . ALA A 1 311 ? -0.84 -38.25 3.754 1 98.38 311 ALA A CA 1
ATOM 2292 C C . ALA A 1 311 ? 0.681 -38.375 3.764 1 98.38 311 ALA A C 1
ATOM 2294 O O . ALA A 1 311 ? 1.233 -39.344 3.205 1 98.38 311 ALA A O 1
ATOM 2295 N N . ASP A 1 312 ? 1.282 -37.438 4.305 1 97.75 312 ASP A N 1
ATOM 2296 C CA . ASP A 1 312 ? 2.736 -37.438 4.441 1 97.75 312 ASP A CA 1
ATOM 2297 C C . ASP A 1 312 ? 3.186 -36.531 5.59 1 97.75 312 ASP A C 1
ATOM 2299 O O . ASP A 1 312 ? 3.119 -35.312 5.488 1 97.75 312 ASP A O 1
ATOM 2303 N N . ALA A 1 313 ? 3.787 -37.094 6.609 1 95.75 313 ALA A N 1
ATOM 2304 C CA . ALA A 1 313 ? 4.195 -36.344 7.805 1 95.75 313 ALA A CA 1
ATOM 2305 C C . ALA A 1 313 ? 5.348 -35.406 7.492 1 95.75 313 ALA A C 1
ATOM 2307 O O . ALA A 1 313 ? 5.559 -34.406 8.203 1 95.75 313 ALA A O 1
ATOM 2308 N N . GLN A 1 314 ? 6.035 -35.688 6.414 1 96.56 314 GLN A N 1
ATOM 2309 C CA . GLN A 1 314 ? 7.172 -34.844 6.055 1 96.56 314 GLN A CA 1
ATOM 2310 C C . GLN A 1 314 ? 6.742 -33.719 5.125 1 96.56 314 GLN A C 1
ATOM 2312 O O . GLN A 1 314 ? 7.535 -32.844 4.82 1 96.56 314 GLN A O 1
ATOM 2317 N N . CYS A 1 315 ? 5.484 -33.688 4.574 1 97.56 315 CYS A N 1
ATOM 2318 C CA . CYS A 1 315 ? 4.887 -32.656 3.73 1 97.56 315 CYS A CA 1
ATOM 2319 C C . CYS A 1 315 ? 5.637 -32.531 2.412 1 97.56 315 CYS A C 1
ATOM 2321 O O . CYS A 1 315 ? 5.832 -31.422 1.908 1 97.56 315 CYS A O 1
ATOM 2323 N N . PHE A 1 316 ? 6.043 -33.656 1.875 1 96.94 316 PHE A N 1
ATOM 2324 C CA . PHE A 1 316 ? 6.801 -33.656 0.627 1 96.94 316 PHE A CA 1
ATOM 2325 C C . PHE A 1 316 ? 5.875 -33.438 -0.563 1 96.94 316 PHE A C 1
ATOM 2327 O O . PHE A 1 316 ? 4.762 -33.969 -0.6 1 96.94 316 PHE A O 1
ATOM 2334 N N . VAL A 1 317 ? 6.367 -32.625 -1.468 1 98.25 317 VAL A N 1
ATOM 2335 C CA . VAL A 1 317 ? 5.77 -32.5 -2.797 1 98.25 317 VAL A CA 1
ATOM 2336 C C . VAL A 1 317 ? 6.602 -33.312 -3.799 1 98.25 317 VAL A C 1
ATOM 2338 O O . VAL A 1 317 ? 7.812 -33.094 -3.926 1 98.25 317 VAL A O 1
ATOM 2341 N N . GLN A 1 318 ? 5.965 -34.219 -4.477 1 98.06 318 GLN A N 1
ATOM 2342 C CA . GLN A 1 318 ? 6.637 -35.094 -5.434 1 98.06 318 GLN A CA 1
ATOM 2343 C C . GLN A 1 318 ? 5.926 -35.094 -6.785 1 98.06 318 GLN A C 1
ATOM 2345 O O . GLN A 1 318 ? 4.77 -34.656 -6.879 1 98.06 318 GLN A O 1
ATOM 2350 N N . MET A 1 319 ? 6.656 -35.5 -7.812 1 98 319 MET A N 1
ATOM 2351 C CA . MET A 1 319 ? 6.078 -35.5 -9.156 1 98 319 MET A CA 1
ATOM 2352 C C . MET A 1 319 ? 6.473 -36.781 -9.906 1 98 319 MET A C 1
ATOM 2354 O O . MET A 1 319 ? 7.652 -37.125 -9.961 1 98 319 MET A O 1
ATOM 2358 N N . GLU A 1 320 ? 5.484 -37.469 -10.375 1 97.19 320 GLU A N 1
ATOM 2359 C CA . GLU A 1 320 ? 5.73 -38.531 -11.344 1 97.19 320 GLU A CA 1
ATOM 2360 C C . GLU A 1 320 ? 6.18 -37.969 -12.688 1 97.19 320 GLU A C 1
ATOM 2362 O O . GLU A 1 320 ? 5.465 -37.156 -13.297 1 97.19 320 GLU A O 1
ATOM 2367 N N . THR A 1 321 ? 7.297 -38.406 -13.109 1 94.44 321 THR A N 1
ATOM 2368 C CA . THR A 1 321 ? 7.887 -37.844 -14.32 1 94.44 321 THR A CA 1
ATOM 2369 C C . THR A 1 321 ? 7.273 -38.469 -15.562 1 94.44 321 THR A C 1
ATOM 2371 O O . THR A 1 321 ? 6.52 -39.438 -15.469 1 94.44 321 THR A O 1
ATOM 2374 N N . LEU A 1 322 ? 7.672 -37.938 -16.688 1 89.62 322 LEU A N 1
ATOM 2375 C CA . LEU A 1 322 ? 7.191 -38.438 -17.984 1 89.62 322 LEU A CA 1
ATOM 2376 C C . LEU A 1 322 ? 7.668 -39.844 -18.234 1 89.62 322 LEU A C 1
ATOM 2378 O O . LEU A 1 322 ? 7.035 -40.594 -18.984 1 89.62 322 LEU A O 1
ATOM 2382 N N . PHE A 1 323 ? 8.695 -40.281 -17.516 1 89.88 323 PHE A N 1
ATOM 2383 C CA . PHE A 1 323 ? 9.305 -41.594 -17.766 1 89.88 323 PHE A CA 1
ATOM 2384 C C . PHE A 1 323 ? 8.914 -42.594 -16.672 1 89.88 323 PHE A C 1
ATOM 2386 O O . PHE A 1 323 ? 9.406 -43.719 -16.641 1 89.88 323 PHE A O 1
ATOM 2393 N N . GLY A 1 324 ? 8.047 -42.25 -15.828 1 86.5 324 GLY A N 1
ATOM 2394 C CA . GLY A 1 324 ? 7.512 -43.156 -14.82 1 86.5 324 GLY A CA 1
ATOM 2395 C C . GLY A 1 324 ? 8.188 -43 -13.469 1 86.5 324 GLY A C 1
ATOM 2396 O O . GLY A 1 324 ? 7.621 -43.375 -12.445 1 86.5 324 GLY A O 1
ATOM 2397 N N . GLY A 1 325 ? 9.336 -42.469 -13.273 1 91.5 325 GLY A N 1
ATOM 2398 C CA . GLY A 1 325 ? 9.977 -42.219 -11.992 1 91.5 325 GLY A CA 1
ATOM 2399 C C . GLY A 1 325 ? 9.398 -41.031 -11.25 1 91.5 325 GLY A C 1
ATOM 2400 O O . GLY A 1 325 ? 8.477 -40.375 -11.742 1 91.5 325 GLY A O 1
ATOM 2401 N N . SER A 1 326 ? 9.789 -41 -9.992 1 93 326 SER A N 1
ATOM 2402 C CA . SER A 1 326 ? 9.336 -39.906 -9.156 1 93 326 SER A CA 1
ATOM 2403 C C . SER A 1 326 ? 10.5 -39 -8.758 1 93 326 SER A C 1
ATOM 2405 O O . SER A 1 326 ? 11.617 -39.469 -8.547 1 93 326 SER A O 1
ATOM 2407 N N . ARG A 1 327 ? 10.258 -37.719 -8.781 1 94.5 327 ARG A N 1
ATOM 2408 C CA . ARG A 1 327 ? 11.273 -36.781 -8.281 1 94.5 327 ARG A CA 1
ATOM 2409 C C . ARG A 1 327 ? 10.688 -35.844 -7.223 1 94.5 327 ARG A C 1
ATOM 2411 O O . ARG A 1 327 ? 9.484 -35.594 -7.211 1 94.5 327 ARG A O 1
ATOM 2418 N N . MET A 1 328 ? 11.586 -35.344 -6.379 1 95.38 328 MET A N 1
ATOM 2419 C CA . MET A 1 328 ? 11.203 -34.344 -5.371 1 95.38 328 MET A CA 1
ATOM 2420 C C . MET A 1 328 ? 11.023 -32.969 -6 1 95.38 328 MET A C 1
ATOM 2422 O O . MET A 1 328 ? 11.82 -32.562 -6.844 1 95.38 328 MET A O 1
ATOM 2426 N N . VAL A 1 329 ? 9.945 -32.375 -5.711 1 95.5 329 VAL A N 1
ATOM 2427 C CA . VAL A 1 329 ? 9.742 -30.953 -6.008 1 95.5 329 VAL A CA 1
ATOM 2428 C C . VAL A 1 329 ? 10.008 -30.109 -4.758 1 95.5 329 VAL A C 1
ATOM 2430 O O . VAL A 1 329 ? 9.078 -29.766 -4.027 1 95.5 329 VAL A O 1
ATOM 2433 N N . ASP A 1 330 ? 11.227 -29.719 -4.531 1 90.31 330 ASP A N 1
ATOM 2434 C CA . ASP A 1 330 ? 11.656 -29.047 -3.305 1 90.31 330 ASP A CA 1
ATOM 2435 C C . ASP A 1 330 ? 11.57 -27.531 -3.449 1 90.31 330 ASP A C 1
ATOM 2437 O O . ASP A 1 330 ? 11.383 -27.016 -4.555 1 90.31 330 ASP A O 1
ATOM 2441 N N . TRP A 1 331 ? 11.766 -26.922 -2.281 1 84.69 331 TRP A N 1
ATOM 2442 C CA . TRP A 1 331 ? 11.859 -25.469 -2.289 1 84.69 331 TRP A CA 1
ATOM 2443 C C . TRP A 1 331 ? 13.016 -25 -3.17 1 84.69 331 TRP A C 1
ATOM 2445 O O . TRP A 1 331 ? 14.094 -25.609 -3.162 1 84.69 331 TRP A O 1
ATOM 2455 N N . LEU A 1 332 ? 12.695 -23.984 -3.807 1 77.25 332 LEU A N 1
ATOM 2456 C CA . LEU A 1 332 ? 13.789 -23.375 -4.559 1 77.25 332 LEU A CA 1
ATOM 2457 C C . LEU A 1 332 ? 14.805 -22.75 -3.619 1 77.25 332 LEU A C 1
ATOM 2459 O O . LEU A 1 332 ? 14.438 -22.016 -2.701 1 77.25 332 LEU A O 1
ATOM 2463 N N . ASN A 1 333 ? 16.094 -23.094 -3.629 1 67.62 333 ASN A N 1
ATOM 2464 C CA . ASN A 1 333 ? 17.156 -22.578 -2.777 1 67.62 333 ASN A CA 1
ATOM 2465 C C . ASN A 1 333 ? 17.938 -21.469 -3.471 1 67.62 333 ASN A C 1
ATOM 2467 O O . ASN A 1 333 ? 18.547 -20.625 -2.809 1 67.62 333 ASN A O 1
ATOM 2471 N N . GLY A 1 334 ? 17.656 -21.016 -4.547 1 65.38 334 GLY A N 1
ATOM 2472 C CA . GLY A 1 334 ? 18.484 -20.031 -5.25 1 65.38 334 GLY A CA 1
ATOM 2473 C C . GLY A 1 334 ? 17.672 -18.953 -5.934 1 65.38 334 GLY A C 1
ATOM 2474 O O . GLY A 1 334 ? 16.469 -18.828 -5.711 1 65.38 334 GLY A O 1
ATOM 2475 N N . GLU A 1 335 ? 18.734 -17.922 -6.383 1 59.09 335 GLU A N 1
ATOM 2476 C CA . GLU A 1 335 ? 18.172 -16.766 -7.074 1 59.09 335 GLU A CA 1
ATOM 2477 C C . GLU A 1 335 ? 17.578 -17.156 -8.422 1 59.09 335 GLU A C 1
ATOM 2479 O O . GLU A 1 335 ? 18.281 -17.719 -9.273 1 59.09 335 GLU A O 1
ATOM 2484 N N . GLN A 1 336 ? 16.469 -17.641 -8.492 1 60.44 336 GLN A N 1
ATOM 2485 C CA . GLN A 1 336 ? 16.234 -17.75 -9.93 1 60.44 336 GLN A CA 1
ATOM 2486 C C . GLN A 1 336 ? 15.852 -16.406 -10.523 1 60.44 336 GLN A C 1
ATOM 2488 O O . GLN A 1 336 ? 16.438 -15.953 -11.508 1 60.44 336 GLN A O 1
ATOM 2493 N N . LEU A 1 337 ? 14.758 -15.68 -10.07 1 67.06 337 LEU A N 1
ATOM 2494 C CA . LEU A 1 337 ? 14.289 -14.578 -10.914 1 67.06 337 LEU A CA 1
ATOM 2495 C C . LEU A 1 337 ? 13.656 -13.477 -10.07 1 67.06 337 LEU A C 1
ATOM 2497 O O . LEU A 1 337 ? 12.43 -13.398 -9.977 1 67.06 337 LEU A O 1
ATOM 2501 N N . PRO A 1 338 ? 14.641 -12.547 -9.523 1 69.75 338 PRO A N 1
ATOM 2502 C CA . PRO A 1 338 ? 13.984 -11.469 -8.789 1 69.75 338 PRO A CA 1
ATOM 2503 C C . PRO A 1 338 ? 13.297 -10.461 -9.703 1 69.75 338 PRO A C 1
ATOM 2505 O O . PRO A 1 338 ? 13.492 -10.492 -10.922 1 69.75 338 PRO A O 1
ATOM 2508 N N . ARG A 1 339 ? 12.289 -9.617 -9.258 1 79.69 339 ARG A N 1
ATOM 2509 C CA . ARG A 1 339 ? 11.594 -8.492 -9.875 1 79.69 339 ARG A CA 1
ATOM 2510 C C . ARG A 1 339 ? 10.727 -8.953 -11.039 1 79.69 339 ARG A C 1
ATOM 2512 O O . ARG A 1 339 ? 10.75 -8.352 -12.117 1 79.69 339 ARG A O 1
ATOM 2519 N N . MET A 1 340 ? 10.047 -10.055 -10.797 1 80.69 340 MET A N 1
ATOM 2520 C CA . MET A 1 340 ? 9.133 -10.602 -11.789 1 80.69 340 MET A CA 1
ATOM 2521 C C . MET A 1 340 ? 7.777 -9.906 -11.734 1 80.69 340 MET A C 1
ATOM 2523 O O . MET A 1 340 ? 6.977 -10.023 -12.664 1 80.69 340 MET A O 1
ATOM 2527 N N . CYS A 1 341 ? 7.633 -9.344 -10.656 1 83.75 341 CYS A N 1
ATOM 2528 C CA . CYS A 1 341 ? 6.383 -8.609 -10.508 1 83.75 341 CYS A CA 1
ATOM 2529 C C . CYS A 1 341 ? 6.582 -7.359 -9.648 1 83.75 341 CYS A C 1
ATOM 2531 O O . CYS A 1 341 ? 7.586 -7.238 -8.945 1 83.75 341 CYS A O 1
ATOM 2533 N N . MET B 1 1 ? 17.984 -25.203 8.352 1 49.72 1 MET B N 1
ATOM 2534 C CA . MET B 1 1 ? 18.609 -24.031 7.734 1 49.72 1 MET B CA 1
ATOM 2535 C C . MET B 1 1 ? 19.078 -23.031 8.797 1 49.72 1 MET B C 1
ATOM 2537 O O . MET B 1 1 ? 18.469 -22.938 9.867 1 49.72 1 MET B O 1
ATOM 2541 N N . SER B 1 2 ? 20.297 -22.547 8.602 1 67.31 2 SER B N 1
ATOM 2542 C CA . SER B 1 2 ? 20.906 -21.609 9.555 1 67.31 2 SER B CA 1
ATOM 2543 C C . SER B 1 2 ? 20.031 -20.375 9.75 1 67.31 2 SER B C 1
ATOM 2545 O O . SER B 1 2 ? 19.281 -19.984 8.844 1 67.31 2 SER B O 1
ATOM 2547 N N . ARG B 1 3 ? 19.75 -19.953 10.938 1 76.5 3 ARG B N 1
ATOM 2548 C CA . ARG B 1 3 ? 19 -18.766 11.344 1 76.5 3 ARG B CA 1
ATOM 2549 C C . ARG B 1 3 ? 19.516 -17.531 10.625 1 76.5 3 ARG B C 1
ATOM 2551 O O . ARG B 1 3 ? 20.703 -17.453 10.273 1 76.5 3 ARG B O 1
ATOM 2558 N N . LEU B 1 4 ? 18.625 -16.641 10.289 1 86.62 4 LEU B N 1
ATOM 2559 C CA . LEU B 1 4 ? 19.016 -15.375 9.688 1 86.62 4 LEU B CA 1
ATOM 2560 C C . LEU B 1 4 ? 20.062 -14.664 10.539 1 86.62 4 LEU B C 1
ATOM 2562 O O . LEU B 1 4 ? 19.906 -14.562 11.758 1 86.62 4 LEU B O 1
ATOM 2566 N N . ASP B 1 5 ? 21.141 -14.242 9.984 1 89.94 5 ASP B N 1
ATOM 2567 C CA . ASP B 1 5 ? 22.156 -13.461 10.695 1 89.94 5 ASP B CA 1
ATOM 2568 C C . ASP B 1 5 ? 21.766 -11.992 10.789 1 89.94 5 ASP B C 1
ATOM 2570 O O . ASP B 1 5 ? 22.25 -11.156 10.023 1 89.94 5 ASP B O 1
ATOM 2574 N N . LEU B 1 6 ? 21.031 -11.672 11.75 1 88.25 6 LEU B N 1
ATOM 2575 C CA . LEU B 1 6 ? 20.469 -10.336 11.906 1 88.25 6 LEU B CA 1
ATOM 2576 C C . LEU B 1 6 ? 21.562 -9.336 12.281 1 88.25 6 LEU B C 1
ATOM 2578 O O . LEU B 1 6 ? 21.422 -8.141 12.008 1 88.25 6 LEU B O 1
ATOM 2582 N N . LYS B 1 7 ? 22.609 -9.812 12.938 1 88.88 7 LYS B N 1
ATOM 2583 C CA . LYS B 1 7 ? 23.641 -8.898 13.453 1 88.88 7 LYS B CA 1
ATOM 2584 C C . LYS B 1 7 ? 24.578 -8.445 12.336 1 88.88 7 LYS B C 1
ATOM 2586 O O . LYS B 1 7 ? 24.922 -7.266 12.242 1 88.88 7 LYS B O 1
ATOM 2591 N N . ASN B 1 8 ? 24.859 -9.312 11.359 1 92.19 8 ASN B N 1
ATOM 2592 C CA . ASN B 1 8 ? 25.875 -8.969 10.375 1 92.19 8 ASN B CA 1
ATOM 2593 C C . ASN B 1 8 ? 25.359 -9.102 8.953 1 92.19 8 ASN B C 1
ATOM 2595 O O . ASN B 1 8 ? 26 -8.648 8 1 92.19 8 ASN B O 1
ATOM 2599 N N . GLY B 1 9 ? 24.266 -9.695 8.789 1 94.19 9 GLY B N 1
ATOM 2600 C CA . GLY B 1 9 ? 23.75 -9.969 7.457 1 94.19 9 GLY B CA 1
ATOM 2601 C C . GLY B 1 9 ? 23.125 -8.766 6.793 1 94.19 9 GLY B C 1
ATOM 2602 O O . GLY B 1 9 ? 23.016 -7.695 7.402 1 94.19 9 GLY B O 1
ATOM 2603 N N . SER B 1 10 ? 22.828 -8.898 5.504 1 96.5 10 SER B N 1
ATOM 2604 C CA . SER B 1 10 ? 22.172 -7.871 4.711 1 96.5 10 SER B CA 1
ATOM 2605 C C . SER B 1 10 ? 21.094 -8.477 3.82 1 96.5 10 SER B C 1
ATOM 2607 O O . SER B 1 10 ? 21.078 -9.68 3.58 1 96.5 10 SER B O 1
ATOM 2609 N N . VAL B 1 11 ? 20.203 -7.625 3.43 1 94.75 11 VAL B N 1
ATOM 2610 C CA . VAL B 1 11 ? 19.172 -8.023 2.467 1 94.75 11 VAL B CA 1
ATOM 2611 C C . VAL B 1 11 ? 19.844 -8.461 1.161 1 94.75 11 VAL B C 1
ATOM 2613 O O . VAL B 1 11 ? 20.734 -7.781 0.66 1 94.75 11 VAL B O 1
ATOM 2616 N N . GLU B 1 12 ? 19.453 -9.609 0.69 1 92.38 12 GLU B N 1
ATOM 2617 C CA . GLU B 1 12 ? 19.906 -10.133 -0.59 1 92.38 12 GLU B CA 1
ATOM 2618 C C . GLU B 1 12 ? 18.75 -10.328 -1.561 1 92.38 12 GLU B C 1
ATOM 2620 O O . GLU B 1 12 ? 17.594 -10.453 -1.142 1 92.38 12 GLU B O 1
ATOM 2625 N N . MET B 1 13 ? 19.094 -10.383 -2.832 1 89.88 13 MET B N 1
ATOM 2626 C CA . MET B 1 13 ? 18.062 -10.531 -3.859 1 89.88 13 MET B CA 1
ATOM 2627 C C . MET B 1 13 ? 17.234 -11.797 -3.629 1 89.88 13 MET B C 1
ATOM 2629 O O . MET B 1 13 ? 16.047 -11.82 -3.918 1 89.88 13 MET B O 1
ATOM 2633 N N . VAL B 1 14 ? 17.844 -12.805 -3.109 1 86.62 14 VAL B N 1
ATOM 2634 C CA . VAL B 1 14 ? 17.172 -14.094 -2.9 1 86.62 14 VAL B CA 1
ATOM 2635 C C . VAL B 1 14 ? 16.031 -13.93 -1.906 1 86.62 14 VAL B C 1
ATOM 2637 O O . VAL B 1 14 ? 15.086 -14.719 -1.908 1 86.62 14 VAL B O 1
ATOM 2640 N N . HIS B 1 15 ? 16.094 -12.883 -1.084 1 87.62 15 HIS B N 1
ATOM 2641 C CA . HIS B 1 15 ? 15.031 -12.617 -0.114 1 87.62 15 HIS B CA 1
ATOM 2642 C C . HIS B 1 15 ? 13.758 -12.133 -0.804 1 87.62 15 HIS B C 1
ATOM 2644 O O . HIS B 1 15 ? 12.688 -12.102 -0.192 1 87.62 15 HIS B O 1
ATOM 2650 N N . GLY B 1 16 ? 13.828 -11.844 -2.107 1 83.62 16 GLY B N 1
ATOM 2651 C CA . GLY B 1 16 ? 12.672 -11.375 -2.857 1 83.62 16 GLY B CA 1
ATOM 2652 C C . GLY B 1 16 ? 12.219 -12.352 -3.93 1 83.62 16 GLY B C 1
ATOM 2653 O O . GLY B 1 16 ? 11.391 -12.008 -4.777 1 83.62 16 GLY B O 1
ATOM 2654 N N . SER B 1 17 ? 12.656 -13.547 -3.914 1 79.62 17 SER B N 1
ATOM 2655 C CA . SER B 1 17 ? 12.469 -14.453 -5.047 1 79.62 17 SER B CA 1
ATOM 2656 C C . SER B 1 17 ? 11.273 -15.375 -4.832 1 79.62 17 SER B C 1
ATOM 2658 O O . SER B 1 17 ? 10.883 -16.109 -5.742 1 79.62 17 SER B O 1
ATOM 2660 N N . GLY B 1 18 ? 10.695 -15.328 -3.648 1 77.06 18 GLY B N 1
ATOM 2661 C CA . GLY B 1 18 ? 9.539 -16.172 -3.379 1 77.06 18 GLY B CA 1
ATOM 2662 C C . GLY B 1 18 ? 9.922 -17.562 -2.891 1 77.06 18 GLY B C 1
ATOM 2663 O O . GLY B 1 18 ? 9.055 -18.422 -2.744 1 77.06 18 GLY B O 1
ATOM 2664 N N . GLY B 1 19 ? 11.195 -17.797 -2.547 1 80.44 19 GLY B N 1
ATOM 2665 C CA . GLY B 1 19 ? 11.656 -19.109 -2.123 1 80.44 19 GLY B CA 1
ATOM 2666 C C . GLY B 1 19 ? 11.898 -19.203 -0.628 1 80.44 19 GLY B C 1
ATOM 2667 O O . GLY B 1 19 ? 11.234 -18.531 0.156 1 80.44 19 GLY B O 1
ATOM 2668 N N . ARG B 1 20 ? 12.727 -20.047 -0.327 1 83.81 20 ARG B N 1
ATOM 2669 C CA . ARG B 1 20 ? 12.992 -20.375 1.07 1 83.81 20 ARG B CA 1
ATOM 2670 C C . ARG B 1 20 ? 13.555 -19.172 1.817 1 83.81 20 ARG B C 1
ATOM 2672 O O . ARG B 1 20 ? 13.188 -18.906 2.967 1 83.81 20 ARG B O 1
ATOM 2679 N N . ALA B 1 21 ? 14.469 -18.5 1.181 1 84.75 21 ALA B N 1
ATOM 2680 C CA . ALA B 1 21 ? 15.102 -17.344 1.825 1 84.75 21 ALA B CA 1
ATOM 2681 C C . ALA B 1 21 ? 14.078 -16.281 2.166 1 84.75 21 ALA B C 1
ATOM 2683 O O . ALA B 1 21 ? 14.148 -15.648 3.227 1 84.75 21 ALA B O 1
ATOM 2684 N N . MET B 1 22 ? 13.18 -16.031 1.263 1 85.62 22 MET B N 1
ATOM 2685 C CA . MET B 1 22 ? 12.102 -15.086 1.53 1 85.62 22 MET B CA 1
ATOM 2686 C C . MET B 1 22 ? 11.242 -15.562 2.699 1 85.62 22 MET B C 1
ATOM 2688 O O . MET B 1 22 ? 10.891 -14.773 3.578 1 85.62 22 MET B O 1
ATOM 2692 N N . GLY B 1 23 ? 10.898 -16.828 2.646 1 86.31 23 GLY B N 1
ATOM 2693 C CA . GLY B 1 23 ? 10.141 -17.391 3.746 1 86.31 23 GLY B CA 1
ATOM 2694 C C . GLY B 1 23 ? 10.82 -17.234 5.09 1 86.31 23 GLY B C 1
ATOM 2695 O O . GLY B 1 23 ? 10.164 -16.906 6.09 1 86.31 23 GLY B O 1
ATOM 2696 N N . GLN B 1 24 ? 12.062 -17.391 5.086 1 87.5 24 GLN B N 1
ATOM 2697 C CA . GLN B 1 24 ? 12.836 -17.25 6.312 1 87.5 24 GLN B CA 1
ATOM 2698 C C . GLN B 1 24 ? 12.812 -15.812 6.824 1 87.5 24 GLN B C 1
ATOM 2700 O O . GLN B 1 24 ? 12.633 -15.578 8.023 1 87.5 24 GLN B O 1
ATOM 2705 N N . LEU B 1 25 ? 13.039 -14.898 5.938 1 90 25 LEU B N 1
ATOM 2706 C CA . LEU B 1 25 ? 13 -13.484 6.297 1 90 25 LEU B CA 1
ATOM 2707 C C . LEU B 1 25 ? 11.648 -13.117 6.898 1 90 25 LEU B C 1
ATOM 2709 O O . LEU B 1 25 ? 11.594 -12.445 7.934 1 90 25 LEU B O 1
ATOM 2713 N N . ILE B 1 26 ? 10.625 -13.547 6.297 1 88.69 26 ILE B N 1
ATOM 2714 C CA . ILE B 1 26 ? 9.273 -13.234 6.738 1 88.69 26 ILE B CA 1
ATOM 2715 C C . ILE B 1 26 ? 9.023 -13.859 8.109 1 88.69 26 ILE B C 1
ATOM 2717 O O . ILE B 1 26 ? 8.547 -13.18 9.031 1 88.69 26 ILE B O 1
ATOM 2721 N N . GLU B 1 27 ? 9.344 -15.055 8.266 1 88.19 27 GLU B N 1
ATOM 2722 C CA . GLU B 1 27 ? 9.062 -15.797 9.492 1 88.19 27 GLU B CA 1
ATOM 2723 C C . GLU B 1 27 ? 9.898 -15.281 10.656 1 88.19 27 GLU B C 1
ATOM 2725 O O . GLU B 1 27 ? 9.383 -15.047 11.75 1 88.19 27 GLU B O 1
ATOM 2730 N N . GLU B 1 28 ? 11.156 -15.047 10.406 1 91.12 28 GLU B N 1
ATOM 2731 C CA . GLU B 1 28 ? 12.078 -14.789 11.5 1 91.12 28 GLU B CA 1
ATOM 2732 C C . GLU B 1 28 ? 12.125 -13.297 11.836 1 91.12 28 GLU B C 1
ATOM 2734 O O . GLU B 1 28 ? 12.547 -12.914 12.93 1 91.12 28 GLU B O 1
ATOM 2739 N N . LEU B 1 29 ? 11.688 -12.484 10.914 1 91.56 29 LEU B N 1
ATOM 2740 C CA . LEU B 1 29 ? 11.781 -11.055 11.172 1 91.56 29 LEU B CA 1
ATOM 2741 C C . LEU B 1 29 ? 10.398 -10.414 11.234 1 91.56 29 LEU B C 1
ATOM 2743 O O . LEU B 1 29 ? 9.961 -9.992 12.305 1 91.56 29 LEU B O 1
ATOM 2747 N N . PHE B 1 30 ? 9.672 -10.508 10.234 1 90.56 30 PHE B N 1
ATOM 2748 C CA . PHE B 1 30 ? 8.414 -9.773 10.141 1 90.56 30 PHE B CA 1
ATOM 2749 C C . PHE B 1 30 ? 7.352 -10.414 11.023 1 90.56 30 PHE B C 1
ATOM 2751 O O . PHE B 1 30 ? 6.758 -9.75 11.867 1 90.56 30 PHE B O 1
ATOM 2758 N N . ALA B 1 31 ? 7.098 -11.695 10.805 1 87.56 31 ALA B N 1
ATOM 2759 C CA . ALA B 1 31 ? 6.043 -12.391 11.547 1 87.56 31 ALA B CA 1
ATOM 2760 C C . ALA B 1 31 ? 6.34 -12.398 13.039 1 87.56 31 ALA B C 1
ATOM 2762 O O . ALA B 1 31 ? 5.422 -12.305 13.859 1 87.56 31 ALA B O 1
ATOM 2763 N N . ARG B 1 32 ? 7.539 -12.508 13.367 1 88.56 32 ARG B N 1
ATOM 2764 C CA . ARG B 1 32 ? 7.922 -12.508 14.773 1 88.56 32 ARG B CA 1
ATOM 2765 C C . ARG B 1 32 ? 7.625 -11.164 15.43 1 88.56 32 ARG B C 1
ATOM 2767 O O . ARG B 1 32 ? 7.055 -11.109 16.516 1 88.56 32 ARG B O 1
ATOM 2774 N N . ALA B 1 33 ? 7.957 -10.125 14.766 1 89.44 33 ALA B N 1
ATOM 2775 C CA . ALA B 1 33 ? 7.801 -8.789 15.328 1 89.44 33 ALA B CA 1
ATOM 2776 C C . ALA B 1 33 ? 6.34 -8.344 15.289 1 89.44 33 ALA B C 1
ATOM 2778 O O . ALA B 1 33 ? 5.848 -7.719 16.234 1 89.44 33 ALA B O 1
ATOM 2779 N N . LEU B 1 34 ? 5.664 -8.68 14.227 1 89.62 34 LEU B N 1
ATOM 2780 C CA . LEU B 1 34 ? 4.301 -8.203 13.992 1 89.62 34 LEU B CA 1
ATOM 2781 C C . LEU B 1 34 ? 3.283 -9.281 14.359 1 89.62 34 LEU B C 1
ATOM 2783 O O . LEU B 1 34 ? 2.154 -9.266 13.867 1 89.62 34 LEU B O 1
ATOM 2787 N N . ARG B 1 35 ? 3.57 -10.109 15.18 1 87.94 35 ARG B N 1
ATOM 2788 C CA . ARG B 1 35 ? 2.775 -11.305 15.453 1 87.94 35 ARG B CA 1
ATOM 2789 C C . ARG B 1 35 ? 1.348 -10.938 15.844 1 87.94 35 ARG B C 1
ATOM 2791 O O . ARG B 1 35 ? 1.136 -10.078 16.703 1 87.94 35 ARG B O 1
ATOM 2798 N N . ASN B 1 36 ? 0.411 -11.555 15.227 1 86.69 36 ASN B N 1
ATOM 2799 C CA . ASN B 1 36 ? -1.015 -11.508 15.531 1 86.69 36 ASN B CA 1
ATOM 2800 C C . ASN B 1 36 ? -1.773 -12.648 14.852 1 86.69 36 ASN B C 1
ATOM 2802 O O . ASN B 1 36 ? -1.187 -13.43 14.102 1 86.69 36 ASN B O 1
ATOM 2806 N N . GLN B 1 37 ? -3.076 -12.789 15.102 1 85.5 37 GLN B N 1
ATOM 2807 C CA . GLN B 1 37 ? -3.85 -13.953 14.688 1 85.5 37 GLN B CA 1
ATOM 2808 C C . GLN B 1 37 ? -3.973 -14.008 13.164 1 85.5 37 GLN B C 1
ATOM 2810 O O . GLN B 1 37 ? -4.137 -15.094 12.594 1 85.5 37 GLN B O 1
ATOM 2815 N N . TRP B 1 38 ? -3.924 -12.938 12.453 1 86.44 38 TRP B N 1
ATOM 2816 C CA . TRP B 1 38 ? -4.078 -12.906 11 1 86.44 38 TRP B CA 1
ATOM 2817 C C . TRP B 1 38 ? -2.779 -13.297 10.305 1 86.44 38 TRP B C 1
ATOM 2819 O O . TRP B 1 38 ? -2.773 -14.148 9.422 1 86.44 38 TRP B O 1
ATOM 2829 N N . LEU B 1 39 ? -1.709 -12.703 10.703 1 81.44 39 LEU B N 1
ATOM 2830 C CA . LEU B 1 39 ? -0.411 -13.008 10.109 1 81.44 39 LEU B CA 1
ATOM 2831 C C . LEU B 1 39 ? 0.002 -14.445 10.406 1 81.44 39 LEU B C 1
ATOM 2833 O O . LEU B 1 39 ? 0.661 -15.086 9.586 1 81.44 39 LEU B O 1
ATOM 2837 N N . ASP B 1 40 ? -0.472 -14.945 11.5 1 83.69 40 ASP B N 1
ATOM 2838 C CA . ASP B 1 40 ? -0.119 -16.297 11.922 1 83.69 40 ASP B CA 1
ATOM 2839 C C . ASP B 1 40 ? -0.727 -17.344 10.977 1 83.69 40 ASP B C 1
ATOM 2841 O O . ASP B 1 40 ? -0.261 -18.484 10.922 1 83.69 40 ASP B O 1
ATOM 2845 N N . GLN B 1 41 ? -1.742 -16.969 10.227 1 82.31 41 GLN B N 1
ATOM 2846 C CA . GLN B 1 41 ? -2.398 -17.906 9.32 1 82.31 41 GLN B CA 1
ATOM 2847 C C . GLN B 1 41 ? -1.531 -18.188 8.094 1 82.31 41 GLN B C 1
ATOM 2849 O O . GLN B 1 41 ? -1.705 -19.203 7.422 1 82.31 41 GLN B O 1
ATOM 2854 N N . GLY B 1 42 ? -0.672 -17.203 7.727 1 81.19 42 GLY B N 1
ATOM 2855 C CA . GLY B 1 42 ? 0.248 -17.406 6.617 1 81.19 42 GLY B CA 1
ATOM 2856 C C . GLY B 1 42 ? -0.413 -17.25 5.262 1 81.19 42 GLY B C 1
ATOM 2857 O O . GLY B 1 42 ? 0.155 -17.641 4.238 1 81.19 42 GLY B O 1
ATOM 2858 N N . ASN B 1 43 ? -1.62 -16.766 5.219 1 82.56 43 ASN B N 1
ATOM 2859 C CA . ASN B 1 43 ? -2.285 -16.469 3.953 1 82.56 43 ASN B CA 1
ATOM 2860 C C . ASN B 1 43 ? -1.795 -15.164 3.342 1 82.56 43 ASN B C 1
ATOM 2862 O O . ASN B 1 43 ? -1.225 -14.328 4.043 1 82.56 43 ASN B O 1
ATOM 2866 N N . ASP B 1 44 ? -1.995 -14.977 2.047 1 83.25 44 ASP B N 1
ATOM 2867 C CA . ASP B 1 44 ? -1.579 -13.766 1.342 1 83.25 44 ASP B CA 1
ATOM 2868 C C . ASP B 1 44 ? -2.574 -12.633 1.562 1 83.25 44 ASP B C 1
ATOM 2870 O O . ASP B 1 44 ? -2.475 -11.578 0.931 1 83.25 44 ASP B O 1
ATOM 2874 N N . GLN B 1 45 ? -3.539 -12.93 2.336 1 87.5 45 GLN B N 1
ATOM 2875 C CA . GLN B 1 45 ? -4.586 -11.977 2.686 1 87.5 45 GLN B CA 1
ATOM 2876 C C . GLN B 1 45 ? -5.062 -12.18 4.121 1 87.5 45 GLN B C 1
ATOM 2878 O O . GLN B 1 45 ? -4.738 -13.195 4.75 1 87.5 45 GLN B O 1
ATOM 2883 N N . ALA B 1 46 ? -5.688 -11.172 4.609 1 89.75 46 ALA B N 1
ATOM 2884 C CA . ALA B 1 46 ? -6.316 -11.266 5.926 1 89.75 46 ALA B CA 1
ATOM 2885 C C . ALA B 1 46 ? -7.84 -11.188 5.812 1 89.75 46 ALA B C 1
ATOM 2887 O O . ALA B 1 46 ? -8.367 -10.453 4.977 1 89.75 46 ALA B O 1
ATOM 2888 N N . GLN B 1 47 ? -8.469 -11.945 6.617 1 90.88 47 GLN B N 1
ATOM 2889 C CA . GLN B 1 47 ? -9.922 -11.914 6.73 1 90.88 47 GLN B CA 1
ATOM 2890 C C . GLN B 1 47 ? -10.359 -11.43 8.117 1 90.88 47 GLN B C 1
ATOM 2892 O O . GLN B 1 47 ? -9.852 -11.906 9.133 1 90.88 47 GLN B O 1
ATOM 2897 N N . PHE B 1 48 ? -11.234 -10.43 8.109 1 91.06 48 PHE B N 1
ATOM 2898 C CA . PHE B 1 48 ? -11.656 -9.875 9.391 1 91.06 48 PHE B CA 1
ATOM 2899 C C . PHE B 1 48 ? -13.055 -9.266 9.281 1 91.06 48 PHE B C 1
ATOM 2901 O O . PHE B 1 48 ? -13.617 -9.188 8.188 1 91.06 48 PHE B O 1
ATOM 2908 N N . GLU B 1 49 ? -13.609 -8.977 10.406 1 90.56 49 GLU B N 1
ATOM 2909 C CA . GLU B 1 49 ? -14.883 -8.258 10.492 1 90.56 49 GLU B CA 1
ATOM 2910 C C . GLU B 1 49 ? -14.664 -6.789 10.836 1 90.56 49 GLU B C 1
ATOM 2912 O O . GLU B 1 49 ? -13.695 -6.441 11.508 1 90.56 49 GLU B O 1
ATOM 2917 N N . LEU B 1 50 ? -15.5 -5.957 10.273 1 92.06 50 LEU B N 1
ATOM 2918 C CA . LEU B 1 50 ? -15.516 -4.543 10.625 1 92.06 50 LEU B CA 1
ATOM 2919 C C . LEU B 1 50 ? -16.766 -4.195 11.438 1 92.06 50 LEU B C 1
ATOM 2921 O O . LEU B 1 50 ? -17.828 -4.785 11.227 1 92.06 50 LEU B O 1
ATOM 2925 N N . PRO B 1 51 ? -16.578 -3.279 12.375 1 87.69 51 PRO B N 1
ATOM 2926 C CA . PRO B 1 51 ? -17.781 -2.775 13.023 1 87.69 51 PRO B CA 1
ATOM 2927 C C . PRO B 1 51 ? -18.75 -2.104 12.047 1 87.69 51 PRO B C 1
ATOM 2929 O O . PRO B 1 51 ? -18.344 -1.759 10.93 1 87.69 51 PRO B O 1
ATOM 2932 N N . PRO B 1 52 ? -20 -1.997 12.445 1 85 52 PRO B N 1
ATOM 2933 C CA . PRO B 1 52 ? -20.969 -1.341 11.555 1 85 52 PRO B CA 1
ATOM 2934 C C . PRO B 1 52 ? -20.578 0.104 11.242 1 85 52 PRO B C 1
ATOM 2936 O O . PRO B 1 52 ? -20.016 0.798 12.086 1 85 52 PRO B O 1
ATOM 2939 N N . GLY B 1 53 ? -20.922 0.553 9.992 1 87.31 53 GLY B N 1
ATOM 2940 C CA . GLY B 1 53 ? -20.656 1.915 9.562 1 87.31 53 GLY B CA 1
ATOM 2941 C C . GLY B 1 53 ? -20.016 1.989 8.188 1 87.31 53 GLY B C 1
ATOM 2942 O O . GLY B 1 53 ? -19.781 0.96 7.547 1 87.31 53 GLY B O 1
ATOM 2943 N N . ARG B 1 54 ? -19.75 3.211 7.766 1 93.12 54 ARG B N 1
ATOM 2944 C CA . ARG B 1 54 ? -19.078 3.428 6.492 1 93.12 54 ARG B CA 1
ATOM 2945 C C . ARG B 1 54 ? -17.578 3.145 6.609 1 93.12 54 ARG B C 1
ATOM 2947 O O . ARG B 1 54 ? -16.938 3.588 7.559 1 93.12 54 ARG B O 1
ATOM 2954 N N . VAL B 1 55 ? -17.094 2.426 5.652 1 95.75 55 VAL B N 1
ATOM 2955 C CA . VAL B 1 55 ? -15.688 2.043 5.66 1 95.75 55 VAL B CA 1
ATOM 2956 C C . VAL B 1 55 ? -14.844 3.172 5.07 1 95.75 55 VAL B C 1
ATOM 2958 O O . VAL B 1 55 ? -15.25 3.824 4.105 1 95.75 55 VAL B O 1
ATOM 2961 N N . VAL B 1 56 ? -13.734 3.465 5.699 1 97.19 56 VAL B N 1
ATOM 2962 C CA . VAL B 1 56 ? -12.742 4.418 5.215 1 97.19 56 VAL B CA 1
ATOM 2963 C C . VAL B 1 56 ? -11.453 3.688 4.859 1 97.19 56 VAL B C 1
ATOM 2965 O O . VAL B 1 56 ? -11.016 2.793 5.59 1 97.19 56 VAL B O 1
ATOM 2968 N N . MET B 1 57 ? -10.891 3.986 3.723 1 98 57 MET B N 1
ATOM 2969 C CA . MET B 1 57 ? -9.617 3.426 3.283 1 98 57 MET B CA 1
ATOM 2970 C C . MET B 1 57 ? -8.641 4.531 2.891 1 98 57 MET B C 1
ATOM 2972 O O . MET B 1 57 ? -9.023 5.48 2.203 1 98 57 MET B O 1
ATOM 2976 N N . ALA B 1 58 ? -7.387 4.484 3.34 1 98.25 58 ALA B N 1
ATOM 2977 C CA . ALA B 1 58 ? -6.324 5.418 2.984 1 98.25 58 ALA B CA 1
ATOM 2978 C C . ALA B 1 58 ? -4.996 4.688 2.791 1 98.25 58 ALA B C 1
ATOM 2980 O O . ALA B 1 58 ? -4.723 3.693 3.465 1 98.25 58 ALA B O 1
ATOM 2981 N N . THR B 1 59 ? -4.188 5.145 1.856 1 98.31 59 THR B N 1
ATOM 2982 C CA . THR B 1 59 ? -2.871 4.57 1.61 1 98.31 59 THR B CA 1
ATOM 2983 C C . THR B 1 59 ? -1.808 5.664 1.556 1 98.31 59 THR B C 1
ATOM 2985 O O . THR B 1 59 ? -2.088 6.793 1.146 1 98.31 59 THR B O 1
ATOM 2988 N N . ASP B 1 60 ? -0.65 5.383 2.02 1 97.62 60 ASP B N 1
ATOM 2989 C CA . ASP B 1 60 ? 0.476 6.309 2.029 1 97.62 60 ASP B CA 1
ATOM 2990 C C . ASP B 1 60 ? 1.799 5.57 1.848 1 97.62 60 ASP B C 1
ATOM 2992 O O . ASP B 1 60 ? 2.029 4.535 2.479 1 97.62 60 ASP B O 1
ATOM 2996 N N . SER B 1 61 ? 2.6 6.078 0.95 1 97.69 61 SER B N 1
ATOM 2997 C CA . SER B 1 61 ? 3.955 5.566 0.775 1 97.69 61 SER B CA 1
ATOM 2998 C C . SER B 1 61 ? 4.973 6.418 1.527 1 97.69 61 SER B C 1
ATOM 3000 O O . SER B 1 61 ? 4.902 7.648 1.494 1 97.69 61 SER B O 1
ATOM 3002 N N . HIS B 1 62 ? 5.883 5.801 2.195 1 98.06 62 HIS B N 1
ATOM 3003 C CA . HIS B 1 62 ? 6.906 6.477 2.982 1 98.06 62 HIS B CA 1
ATOM 3004 C C . HIS B 1 62 ? 8.297 6.25 2.393 1 98.06 62 HIS B C 1
ATOM 3006 O O . HIS B 1 62 ? 8.75 5.109 2.281 1 98.06 62 HIS B O 1
ATOM 3012 N N . VAL B 1 63 ? 8.945 7.406 2.041 1 97.44 63 VAL B N 1
ATOM 3013 C CA . VAL B 1 63 ? 10.234 7.359 1.369 1 97.44 63 VAL B CA 1
ATOM 3014 C C . VAL B 1 63 ? 11.227 8.266 2.094 1 97.44 63 VAL B C 1
ATOM 3016 O O . VAL B 1 63 ? 12.172 8.773 1.486 1 97.44 63 VAL B O 1
ATOM 3019 N N . ILE B 1 64 ? 11.047 8.508 3.342 1 96.38 64 ILE B N 1
ATOM 3020 C CA . ILE B 1 64 ? 11.766 9.5 4.137 1 96.38 64 ILE B CA 1
ATOM 3021 C C . ILE B 1 64 ? 13.258 9.18 4.141 1 96.38 64 ILE B C 1
ATOM 3023 O O . ILE B 1 64 ? 13.648 8.008 4.133 1 96.38 64 ILE B O 1
ATOM 3027 N N . SER B 1 65 ? 14.023 10.133 4.211 1 94.38 65 SER B N 1
ATOM 3028 C CA . SER B 1 65 ? 15.469 10.07 4.422 1 94.38 65 SER B CA 1
ATOM 3029 C C . SER B 1 65 ? 15.938 11.188 5.352 1 94.38 65 SER B C 1
ATOM 3031 O O . SER B 1 65 ? 15.617 12.359 5.129 1 94.38 65 SER B O 1
ATOM 3033 N N . PRO B 1 66 ? 16.703 10.961 6.41 1 95.81 66 PRO B N 1
ATOM 3034 C CA . PRO B 1 66 ? 17.188 9.641 6.828 1 95.81 66 PRO B CA 1
ATOM 3035 C C . PRO B 1 66 ? 16.078 8.773 7.422 1 95.81 66 PRO B C 1
ATOM 3037 O O . PRO B 1 66 ? 15.055 9.289 7.867 1 95.81 66 PRO B O 1
ATOM 3040 N N . LEU B 1 67 ? 16.328 7.457 7.512 1 97.81 67 LEU B N 1
ATOM 3041 C CA . LEU B 1 67 ? 15.352 6.473 7.945 1 97.81 67 LEU B CA 1
ATOM 3042 C C . LEU B 1 67 ? 15.109 6.566 9.445 1 97.81 67 LEU B C 1
ATOM 3044 O O . LEU B 1 67 ? 14.047 6.16 9.938 1 97.81 67 LEU B O 1
ATOM 3048 N N . PHE B 1 68 ? 16.156 6.977 10.164 1 97.38 68 PHE B N 1
ATOM 3049 C CA . PHE B 1 68 ? 16.109 7.141 11.609 1 97.38 68 PHE B CA 1
ATOM 3050 C C . PHE B 1 68 ? 16.328 8.594 12 1 97.38 68 PHE B C 1
ATOM 3052 O O . PHE B 1 68 ? 17.219 9.258 11.469 1 97.38 68 PHE B O 1
ATOM 3059 N N . PHE B 1 69 ? 15.469 9.141 12.836 1 95.81 69 PHE B N 1
ATOM 3060 C CA . PHE B 1 69 ? 15.523 10.539 13.25 1 95.81 69 PHE B CA 1
ATOM 3061 C C . PHE B 1 69 ? 15 10.703 14.672 1 95.81 69 PHE B C 1
ATOM 3063 O O . PHE B 1 69 ? 14.258 9.859 15.164 1 95.81 69 PHE B O 1
ATOM 3070 N N . PRO B 1 70 ? 15.422 11.781 15.352 1 95.88 70 PRO B N 1
ATOM 3071 C CA . PRO B 1 70 ? 14.859 12.031 16.688 1 95.88 70 PRO B CA 1
ATOM 3072 C C . PRO B 1 70 ? 13.336 12.086 16.672 1 95.88 70 PRO B C 1
ATOM 3074 O O . PRO B 1 70 ? 12.742 12.836 15.898 1 95.88 70 PRO B O 1
ATOM 3077 N N . GLY B 1 71 ? 12.766 11.234 17.453 1 95.75 71 GLY B N 1
ATOM 3078 C CA . GLY B 1 71 ? 11.32 11.219 17.562 1 95.75 71 GLY B CA 1
ATOM 3079 C C . GLY B 1 71 ? 10.68 10.086 16.781 1 95.75 71 GLY B C 1
ATOM 3080 O O . GLY B 1 71 ? 9.469 9.875 16.875 1 95.75 71 GLY B O 1
ATOM 3081 N N . GLY B 1 72 ? 11.594 9.336 15.961 1 96.62 72 GLY B N 1
ATOM 3082 C CA . GLY B 1 72 ? 10.992 8.211 15.266 1 96.62 72 GLY B CA 1
ATOM 3083 C C . GLY B 1 72 ? 11.875 7.645 14.172 1 96.62 72 GLY B C 1
ATOM 3084 O O . GLY B 1 72 ? 13.094 7.816 14.195 1 96.62 72 GLY B O 1
ATOM 3085 N N . ASP B 1 73 ? 11.273 6.938 13.344 1 98.38 73 ASP B N 1
ATOM 3086 C CA . ASP B 1 73 ? 11.867 6.316 12.164 1 98.38 73 ASP B CA 1
ATOM 3087 C C . ASP B 1 73 ? 10.797 5.973 11.125 1 98.38 73 ASP B C 1
ATOM 3089 O O . ASP B 1 73 ? 9.609 6.215 11.352 1 98.38 73 ASP B O 1
ATOM 3093 N N . ILE B 1 74 ? 11.227 5.434 10.023 1 98.56 74 ILE B N 1
ATOM 3094 C CA . ILE B 1 74 ? 10.305 5.16 8.922 1 98.56 74 ILE B CA 1
ATOM 3095 C C . ILE B 1 74 ? 9.266 4.129 9.367 1 98.56 74 ILE B C 1
ATOM 3097 O O . ILE B 1 74 ? 8.125 4.145 8.891 1 98.56 74 ILE B O 1
ATOM 3101 N N . GLY B 1 75 ? 9.594 3.184 10.281 1 98.56 75 GLY B N 1
ATOM 3102 C CA . GLY B 1 75 ? 8.672 2.164 10.758 1 98.56 75 GLY B CA 1
ATOM 3103 C C . GLY B 1 75 ? 7.492 2.738 11.516 1 98.56 75 GLY B C 1
ATOM 3104 O O . GLY B 1 75 ? 6.34 2.512 11.141 1 98.56 75 GLY B O 1
ATOM 3105 N N . SER B 1 76 ? 7.766 3.523 12.539 1 98.69 76 SER B N 1
ATOM 3106 C CA . SER B 1 76 ? 6.691 4.148 13.305 1 98.69 76 SER B CA 1
ATOM 3107 C C . SER B 1 76 ? 5.953 5.191 12.469 1 98.69 76 SER B C 1
ATOM 3109 O O . SER B 1 76 ? 4.73 5.324 12.57 1 98.69 76 SER B O 1
ATOM 3111 N N . LEU B 1 77 ? 6.684 5.898 11.641 1 98.62 77 LEU B N 1
ATOM 3112 C CA . LEU B 1 77 ? 6.086 6.918 10.781 1 98.62 77 LEU B CA 1
ATOM 3113 C C . LEU B 1 77 ? 5.047 6.301 9.859 1 98.62 77 LEU B C 1
ATOM 3115 O O . LEU B 1 77 ? 3.982 6.887 9.633 1 98.62 77 LEU B O 1
ATOM 3119 N N . ALA B 1 78 ? 5.352 5.145 9.305 1 98.69 78 ALA B N 1
ATOM 3120 C CA . ALA B 1 78 ? 4.449 4.477 8.375 1 98.69 78 ALA B CA 1
ATOM 3121 C C . ALA B 1 78 ? 3.133 4.105 9.047 1 98.69 78 ALA B C 1
ATOM 3123 O O . ALA B 1 78 ? 2.072 4.141 8.422 1 98.69 78 ALA B O 1
ATOM 3124 N N . VAL B 1 79 ? 3.195 3.768 10.32 1 98.75 79 VAL B N 1
ATOM 3125 C CA . VAL B 1 79 ? 2.006 3.414 11.086 1 98.75 79 VAL B CA 1
ATOM 3126 C C . VAL B 1 79 ? 1.232 4.68 11.453 1 98.75 79 VAL B C 1
ATOM 3128 O O . VAL B 1 79 ? 0.039 4.793 11.164 1 98.75 79 VAL B O 1
ATOM 3131 N N . HIS B 1 80 ? 1.926 5.652 12 1 98.75 80 HIS B N 1
ATOM 3132 C CA . HIS B 1 80 ? 1.289 6.891 12.438 1 98.75 80 HIS B CA 1
ATOM 3133 C C . HIS B 1 80 ? 0.624 7.613 11.273 1 98.75 80 HIS B C 1
ATOM 3135 O O . HIS B 1 80 ? -0.531 8.031 11.375 1 98.75 80 HIS B O 1
ATOM 3141 N N . GLY B 1 81 ? 1.378 7.738 10.164 1 98.19 81 GLY B N 1
ATOM 3142 C CA . GLY B 1 81 ? 0.883 8.477 9.016 1 98.19 81 GLY B CA 1
ATOM 3143 C C . GLY B 1 81 ? -0.429 7.941 8.477 1 98.19 81 GLY B C 1
ATOM 3144 O O . GLY B 1 81 ? -1.39 8.695 8.305 1 98.19 81 GLY B O 1
ATOM 3145 N N . THR B 1 82 ? -0.485 6.672 8.273 1 98.56 82 THR B N 1
ATOM 3146 C CA . THR B 1 82 ? -1.668 6.066 7.672 1 98.56 82 THR B CA 1
ATOM 3147 C C . THR B 1 82 ? -2.836 6.074 8.656 1 98.56 82 THR B C 1
ATOM 3149 O O . THR B 1 82 ? -3.982 6.297 8.258 1 98.56 82 THR B O 1
ATOM 3152 N N . ILE B 1 83 ? -2.592 5.816 9.914 1 98.69 83 ILE B N 1
ATOM 3153 C CA . ILE B 1 83 ? -3.633 5.914 10.93 1 98.69 83 ILE B CA 1
ATOM 3154 C C . ILE B 1 83 ? -4.223 7.324 10.93 1 98.69 83 ILE B C 1
ATOM 3156 O O . ILE B 1 83 ? -5.438 7.496 11.031 1 98.69 83 ILE B O 1
ATOM 3160 N N . ASN B 1 84 ? -3.322 8.328 10.828 1 98.62 84 ASN B N 1
ATOM 3161 C CA . ASN B 1 84 ? -3.781 9.711 10.805 1 98.62 84 ASN B CA 1
ATOM 3162 C C . ASN B 1 84 ? -4.648 10 9.586 1 98.62 84 ASN B C 1
ATOM 3164 O O . ASN B 1 84 ? -5.664 10.688 9.688 1 98.62 84 ASN B O 1
ATOM 3168 N N . ASP B 1 85 ? -4.285 9.469 8.43 1 97.75 85 ASP B N 1
ATOM 3169 C CA . ASP B 1 85 ? -5.09 9.656 7.223 1 97.75 85 ASP B CA 1
ATOM 3170 C C . ASP B 1 85 ? -6.504 9.117 7.418 1 97.75 85 ASP B C 1
ATOM 3172 O O . ASP B 1 85 ? -7.477 9.758 7.012 1 97.75 85 ASP B O 1
ATOM 3176 N N . VAL B 1 86 ? -6.648 7.957 8.008 1 98.06 86 VAL B N 1
ATOM 3177 C CA . VAL B 1 86 ? -7.949 7.355 8.273 1 98.06 86 VAL B CA 1
ATOM 3178 C C . VAL B 1 86 ? -8.711 8.203 9.297 1 98.06 86 VAL B C 1
ATOM 3180 O O . VAL B 1 86 ? -9.898 8.484 9.117 1 98.06 86 VAL B O 1
ATOM 3183 N N . ALA B 1 87 ? -8.031 8.664 10.312 1 98.19 87 ALA B N 1
ATOM 3184 C CA . ALA B 1 87 ? -8.633 9.422 11.398 1 98.19 87 ALA B CA 1
ATOM 3185 C C . ALA B 1 87 ? -9.156 10.766 10.906 1 98.19 87 ALA B C 1
ATOM 3187 O O . ALA B 1 87 ? -10.133 11.305 11.445 1 98.19 87 ALA B O 1
ATOM 3188 N N . MET B 1 88 ? -8.523 11.352 9.852 1 97.75 88 MET B N 1
ATOM 3189 C CA . MET B 1 88 ? -8.938 12.656 9.336 1 97.75 88 MET B CA 1
ATOM 3190 C C . MET B 1 88 ? -10.336 12.586 8.742 1 97.75 88 MET B C 1
ATOM 3192 O O . MET B 1 88 ? -10.969 13.617 8.5 1 97.75 88 MET B O 1
ATOM 3196 N N . ALA B 1 89 ? -10.852 11.383 8.539 1 96.44 89 ALA B N 1
ATOM 3197 C CA . ALA B 1 89 ? -12.227 11.195 8.102 1 96.44 89 ALA B CA 1
ATOM 3198 C C . ALA B 1 89 ? -13.172 11.07 9.289 1 96.44 89 ALA B C 1
ATOM 3200 O O . ALA B 1 89 ? -14.375 10.852 9.125 1 96.44 89 ALA B O 1
ATOM 3201 N N . GLY B 1 90 ? -12.633 11.164 10.492 1 96.75 90 GLY B N 1
ATOM 3202 C CA . GLY B 1 90 ? -13.406 10.891 11.695 1 96.75 90 GLY B CA 1
ATOM 3203 C C . GLY B 1 90 ? -13.555 9.414 11.984 1 96.75 90 GLY B C 1
ATOM 3204 O O . GLY B 1 90 ? -14.328 9.023 12.867 1 96.75 90 GLY B O 1
ATOM 3205 N N . ALA B 1 91 ? -12.875 8.586 11.305 1 97.5 91 ALA B N 1
ATOM 3206 C CA . ALA B 1 91 ? -13.031 7.141 11.398 1 97.5 91 ALA B CA 1
ATOM 3207 C C . ALA B 1 91 ? -12.148 6.562 12.5 1 97.5 91 ALA B C 1
ATOM 3209 O O . ALA B 1 91 ? -11.094 7.117 12.812 1 97.5 91 ALA B O 1
ATOM 3210 N N . ARG B 1 92 ? -12.57 5.484 13.062 1 97.44 92 ARG B N 1
ATOM 3211 C CA . ARG B 1 92 ? -11.734 4.641 13.914 1 97.44 92 ARG B CA 1
ATOM 3212 C C . ARG B 1 92 ? -10.914 3.668 13.078 1 97.44 92 ARG B C 1
ATOM 3214 O O . ARG B 1 92 ? -11.461 2.77 12.438 1 97.44 92 ARG B O 1
ATOM 3221 N N . PRO B 1 93 ? -9.578 3.865 13.062 1 98.38 93 PRO B N 1
ATOM 3222 C CA . PRO B 1 93 ? -8.766 2.887 12.336 1 98.38 93 PRO B CA 1
ATOM 3223 C C . PRO B 1 93 ? -8.867 1.482 12.93 1 98.38 93 PRO B C 1
ATOM 3225 O O . PRO B 1 93 ? -8.852 1.322 14.156 1 98.38 93 PRO B O 1
ATOM 3228 N N . CYS B 1 94 ? -8.914 0.434 12.078 1 98.06 94 CYS B N 1
ATOM 3229 C CA . CYS B 1 94 ? -9.117 -0.928 12.562 1 98.06 94 CYS B CA 1
ATOM 3230 C C . CYS B 1 94 ? -7.941 -1.821 12.203 1 98.06 94 CYS B C 1
ATOM 3232 O O . CYS B 1 94 ? -7.449 -2.578 13.039 1 98.06 94 CYS B O 1
ATOM 3234 N N . TYR B 1 95 ? -7.469 -1.731 10.914 1 98.06 95 TYR B N 1
ATOM 3235 C CA . TYR B 1 95 ? -6.453 -2.656 10.43 1 98.06 95 TYR B CA 1
ATOM 3236 C C . TYR B 1 95 ? -5.504 -1.963 9.461 1 98.06 95 TYR B C 1
ATOM 3238 O O . TYR B 1 95 ? -5.887 -1.003 8.789 1 98.06 95 TYR B O 1
ATOM 3246 N N . LEU B 1 96 ? -4.242 -2.449 9.406 1 98.44 96 LEU B N 1
ATOM 3247 C CA . LEU B 1 96 ? -3.236 -1.941 8.477 1 98.44 96 LEU B CA 1
ATOM 3248 C C . LEU B 1 96 ? -2.699 -3.062 7.59 1 98.44 96 LEU B C 1
ATOM 3250 O O . LEU B 1 96 ? -2.588 -4.207 8.031 1 98.44 96 LEU B O 1
ATOM 3254 N N . ALA B 1 97 ? -2.414 -2.766 6.359 1 98.38 97 ALA B N 1
ATOM 3255 C CA . ALA B 1 97 ? -1.544 -3.543 5.48 1 98.38 97 ALA B CA 1
ATOM 3256 C C . ALA B 1 97 ? -0.203 -2.844 5.277 1 98.38 97 ALA B C 1
ATOM 3258 O O . ALA B 1 97 ? -0.127 -1.613 5.305 1 98.38 97 ALA B O 1
ATOM 3259 N N . ALA B 1 98 ? 0.859 -3.639 5.031 1 98.31 98 ALA B N 1
ATOM 3260 C CA . ALA B 1 98 ? 2.178 -3.033 4.871 1 98.31 98 ALA B CA 1
ATOM 3261 C C . ALA B 1 98 ? 2.961 -3.715 3.752 1 98.31 98 ALA B C 1
ATOM 3263 O O . ALA B 1 98 ? 3.164 -4.93 3.779 1 98.31 98 ALA B O 1
ATOM 3264 N N . GLY B 1 99 ? 3.383 -2.949 2.75 1 97.75 99 GLY B N 1
ATOM 3265 C CA . GLY B 1 99 ? 4.293 -3.398 1.709 1 97.75 99 GLY B CA 1
ATOM 3266 C C . GLY B 1 99 ? 5.691 -2.824 1.85 1 97.75 99 GLY B C 1
ATOM 3267 O O . GLY B 1 99 ? 5.855 -1.619 2.045 1 97.75 99 GLY B O 1
ATOM 3268 N N . PHE B 1 100 ? 6.715 -3.721 1.758 1 97.88 100 PHE B N 1
ATOM 3269 C CA . PHE B 1 100 ? 8.109 -3.32 1.872 1 97.88 100 PHE B CA 1
ATOM 3270 C C . PHE B 1 100 ? 8.828 -3.479 0.538 1 97.88 100 PHE B C 1
ATOM 3272 O O . PHE B 1 100 ? 8.719 -4.516 -0.115 1 97.88 100 PHE B O 1
ATOM 3279 N N . ILE B 1 101 ? 9.477 -2.486 0.099 1 97.94 101 ILE B N 1
ATOM 3280 C CA . ILE B 1 101 ? 10.453 -2.562 -0.978 1 97.94 101 ILE B CA 1
ATOM 3281 C C . ILE B 1 101 ? 11.859 -2.336 -0.417 1 97.94 101 ILE B C 1
ATOM 3283 O O . ILE B 1 101 ? 12.188 -1.228 0.013 1 97.94 101 ILE B O 1
ATOM 3287 N N . LEU B 1 102 ? 12.656 -3.387 -0.399 1 97.69 102 LEU B N 1
ATOM 3288 C CA . LEU B 1 102 ? 13.984 -3.389 0.218 1 97.69 102 LEU B CA 1
ATOM 3289 C C . LEU B 1 102 ? 15.078 -3.324 -0.842 1 97.69 102 LEU B C 1
ATOM 3291 O O . LEU B 1 102 ? 14.977 -3.98 -1.882 1 97.69 102 LEU B O 1
ATOM 3295 N N . GLU B 1 103 ? 16.062 -2.523 -0.565 1 97.44 103 GLU B N 1
ATOM 3296 C CA . GLU B 1 103 ? 17.219 -2.484 -1.447 1 97.44 103 GLU B CA 1
ATOM 3297 C C . GLU B 1 103 ? 18.25 -3.541 -1.052 1 97.44 103 GLU B C 1
ATOM 3299 O O . GLU B 1 103 ? 18.562 -3.699 0.13 1 97.44 103 GLU B O 1
ATOM 3304 N N . GLU B 1 104 ? 18.766 -4.219 -2.002 1 96.06 104 GLU B N 1
ATOM 3305 C CA . GLU B 1 104 ? 19.844 -5.168 -1.763 1 96.06 104 GLU B CA 1
ATOM 3306 C C . GLU B 1 104 ? 21.016 -4.5 -1.05 1 96.06 104 GLU B C 1
ATOM 3308 O O . GLU B 1 104 ? 21.422 -3.395 -1.416 1 96.06 104 GLU B O 1
ATOM 3313 N N . GLY B 1 105 ? 21.547 -5.211 -0.028 1 96.94 105 GLY B N 1
ATOM 3314 C CA . GLY B 1 105 ? 22.672 -4.684 0.722 1 96.94 105 GLY B CA 1
ATOM 3315 C C . GLY B 1 105 ? 22.266 -3.967 1.994 1 96.94 105 GLY B C 1
ATOM 3316 O O . GLY B 1 105 ? 23.109 -3.65 2.834 1 96.94 105 GLY B O 1
ATOM 3317 N N . PHE B 1 106 ? 20.984 -3.641 2.125 1 97.62 106 PHE B N 1
ATOM 3318 C CA . PHE B 1 106 ? 20.5 -2.992 3.34 1 97.62 106 PHE B CA 1
ATOM 3319 C C . PHE B 1 106 ? 20.734 -3.875 4.559 1 97.62 106 PHE B C 1
ATOM 3321 O O . PHE B 1 106 ? 20.406 -5.062 4.551 1 97.62 106 PHE B O 1
ATOM 3328 N N . PRO B 1 107 ? 21.297 -3.334 5.609 1 97.62 107 PRO B N 1
ATOM 3329 C CA . PRO B 1 107 ? 21.609 -4.16 6.777 1 97.62 107 PRO B CA 1
ATOM 3330 C C . PRO B 1 107 ? 20.375 -4.77 7.418 1 97.62 107 PRO B C 1
ATOM 3332 O O . PRO B 1 107 ? 19.391 -4.062 7.668 1 97.62 107 PRO B O 1
ATOM 3335 N N . LEU B 1 108 ? 20.438 -6.098 7.754 1 96.88 108 LEU B N 1
ATOM 3336 C CA . LEU B 1 108 ? 19.312 -6.789 8.391 1 96.88 108 LEU B CA 1
ATOM 3337 C C . LEU B 1 108 ? 19.062 -6.242 9.789 1 96.88 108 LEU B C 1
ATOM 3339 O O . LEU B 1 108 ? 17.922 -6.191 10.242 1 96.88 108 LEU B O 1
ATOM 3343 N N . ALA B 1 109 ? 20.094 -5.742 10.445 1 97.31 109 ALA B N 1
ATOM 3344 C CA . ALA B 1 109 ? 19.953 -5.152 11.773 1 97.31 109 ALA B CA 1
ATOM 3345 C C . ALA B 1 109 ? 19.062 -3.91 11.727 1 97.31 109 ALA B C 1
ATOM 3347 O O . ALA B 1 109 ? 18.219 -3.703 12.609 1 97.31 109 ALA B O 1
ATOM 3348 N N . ASP B 1 110 ? 19.281 -3.09 10.734 1 98.06 110 ASP B N 1
ATOM 3349 C CA . ASP B 1 110 ? 18.469 -1.888 10.57 1 98.06 110 ASP B CA 1
ATOM 3350 C C . ASP B 1 110 ? 17.031 -2.242 10.211 1 98.06 110 ASP B C 1
ATOM 3352 O O . ASP B 1 110 ? 16.094 -1.608 10.695 1 98.06 110 ASP B O 1
ATOM 3356 N N . LEU B 1 111 ? 16.906 -3.232 9.352 1 97.75 111 LEU B N 1
ATOM 3357 C CA . LEU B 1 111 ? 15.57 -3.691 9.008 1 97.75 111 LEU B CA 1
ATOM 3358 C C . LEU B 1 111 ? 14.828 -4.184 10.242 1 97.75 111 LEU B C 1
ATOM 3360 O O . LEU B 1 111 ? 13.656 -3.865 10.438 1 97.75 111 LEU B O 1
ATOM 3364 N N . ALA B 1 112 ? 15.492 -4.945 11.062 1 97.06 112 ALA B N 1
ATOM 3365 C CA . ALA B 1 112 ? 14.898 -5.445 12.297 1 97.06 112 ALA B CA 1
ATOM 3366 C C . ALA B 1 112 ? 14.438 -4.297 13.188 1 97.06 112 ALA B C 1
ATOM 3368 O O . ALA B 1 112 ? 13.344 -4.336 13.75 1 97.06 112 ALA B O 1
ATOM 3369 N N . ARG B 1 113 ? 15.234 -3.279 13.312 1 97.88 113 ARG B N 1
ATOM 3370 C CA . ARG B 1 113 ? 14.898 -2.104 14.109 1 97.88 113 ARG B CA 1
ATOM 3371 C C . ARG B 1 113 ? 13.633 -1.43 13.578 1 97.88 113 ARG B C 1
ATOM 3373 O O . ARG B 1 113 ? 12.766 -1.03 14.352 1 97.88 113 ARG B O 1
ATOM 3380 N N . ILE B 1 114 ? 13.578 -1.294 12.312 1 98.31 114 ILE B N 1
ATOM 3381 C CA . ILE B 1 114 ? 12.445 -0.639 11.664 1 98.31 114 ILE B CA 1
ATOM 3382 C C . ILE B 1 114 ? 11.172 -1.446 11.906 1 98.31 114 ILE B C 1
ATOM 3384 O O . ILE B 1 114 ? 10.141 -0.887 12.273 1 98.31 114 ILE B O 1
ATOM 3388 N N . VAL B 1 115 ? 11.25 -2.756 11.711 1 97.75 115 VAL B N 1
ATOM 3389 C CA . VAL B 1 115 ? 10.094 -3.629 11.852 1 97.75 115 VAL B CA 1
ATOM 3390 C C . VAL B 1 115 ? 9.633 -3.643 13.312 1 97.75 115 VAL B C 1
ATOM 3392 O O . VAL B 1 115 ? 8.438 -3.623 13.586 1 97.75 115 VAL B O 1
ATOM 3395 N N . GLU B 1 116 ? 10.523 -3.66 14.234 1 97.75 116 GLU B N 1
ATOM 3396 C CA . GLU B 1 116 ? 10.18 -3.609 15.656 1 97.75 116 GLU B CA 1
ATOM 3397 C C . GLU B 1 116 ? 9.508 -2.289 16.016 1 97.75 116 GLU B C 1
ATOM 3399 O O . GLU B 1 116 ? 8.562 -2.266 16.812 1 97.75 116 GLU B O 1
ATOM 3404 N N . SER B 1 117 ? 10.047 -1.244 15.461 1 98.44 117 SER B N 1
ATOM 3405 C CA . SER B 1 117 ? 9.453 0.072 15.664 1 98.44 117 SER B CA 1
ATOM 3406 C C . SER B 1 117 ? 8.031 0.124 15.133 1 98.44 117 SER B C 1
ATOM 3408 O O . SER B 1 117 ? 7.133 0.669 15.781 1 98.44 117 SER B O 1
ATOM 3410 N N . MET B 1 118 ? 7.852 -0.397 13.992 1 98.38 118 MET B N 1
ATOM 3411 C CA . MET B 1 118 ? 6.52 -0.49 13.398 1 98.38 118 MET B CA 1
ATOM 3412 C C . MET B 1 118 ? 5.578 -1.284 14.297 1 98.38 118 MET B C 1
ATOM 3414 O O . MET B 1 118 ? 4.441 -0.869 14.531 1 98.38 118 MET B O 1
ATOM 3418 N N . ALA B 1 119 ? 6.043 -2.406 14.742 1 97.62 119 ALA B N 1
ATOM 3419 C CA . ALA B 1 119 ? 5.25 -3.275 15.609 1 97.62 119 ALA B CA 1
ATOM 3420 C C . ALA B 1 119 ? 4.848 -2.555 16.891 1 97.62 119 ALA B C 1
ATOM 3422 O O . ALA B 1 119 ? 3.697 -2.643 17.328 1 97.62 119 ALA B O 1
ATOM 3423 N N . ALA B 1 120 ? 5.742 -1.886 17.484 1 98.19 120 ALA B N 1
ATOM 3424 C CA . ALA B 1 120 ? 5.473 -1.146 18.719 1 98.19 120 ALA B CA 1
ATOM 3425 C C . ALA B 1 120 ? 4.434 -0.053 18.484 1 98.19 120 ALA B C 1
ATOM 3427 O O . ALA B 1 120 ? 3.516 0.122 19.297 1 98.19 120 ALA B O 1
ATOM 3428 N N . ALA B 1 121 ? 4.609 0.701 17.406 1 98.56 121 ALA B N 1
ATOM 3429 C CA . ALA B 1 121 ? 3.662 1.761 17.078 1 98.56 121 ALA B CA 1
ATOM 3430 C C . ALA B 1 121 ? 2.26 1.195 16.859 1 98.56 121 ALA B C 1
ATOM 3432 O O . ALA B 1 121 ? 1.275 1.766 17.344 1 98.56 121 ALA B O 1
ATOM 3433 N N . ALA B 1 122 ? 2.174 0.086 16.125 1 98.19 122 ALA B N 1
ATOM 3434 C CA . ALA B 1 122 ? 0.893 -0.566 15.867 1 98.19 122 ALA B CA 1
ATOM 3435 C C . ALA B 1 122 ? 0.24 -1.028 17.172 1 98.19 122 ALA B C 1
ATOM 3437 O O . ALA B 1 122 ? -0.961 -0.836 17.375 1 98.19 122 ALA B O 1
ATOM 3438 N N . ARG B 1 123 ? 1.002 -1.626 18.016 1 97.56 123 ARG B N 1
ATOM 3439 C CA . ARG B 1 123 ? 0.508 -2.096 19.297 1 97.56 123 ARG B CA 1
ATOM 3440 C C . ARG B 1 123 ? 0.01 -0.934 20.156 1 97.56 123 ARG B C 1
ATOM 3442 O O . ARG B 1 123 ? -1.066 -1.011 20.75 1 97.56 123 ARG B O 1
ATOM 3449 N N . GLU B 1 124 ? 0.795 0.069 20.219 1 97.81 124 GLU B N 1
ATOM 3450 C CA . GLU B 1 124 ? 0.43 1.239 21.016 1 97.81 124 GLU B CA 1
ATOM 3451 C C . GLU B 1 124 ? -0.868 1.864 20.5 1 97.81 124 GLU B C 1
ATOM 3453 O O . GLU B 1 124 ? -1.693 2.318 21.297 1 97.81 124 GLU B O 1
ATOM 3458 N N . ALA B 1 125 ? -1.05 1.894 19.234 1 98.06 125 ALA B N 1
ATOM 3459 C CA . ALA B 1 125 ? -2.24 2.488 18.625 1 98.06 125 ALA B CA 1
ATOM 3460 C C . ALA B 1 125 ? -3.432 1.538 18.719 1 98.06 125 ALA B C 1
ATOM 3462 O O . ALA B 1 125 ? -4.578 1.952 18.531 1 98.06 125 ALA B O 1
ATOM 3463 N N . GLY B 1 126 ? -3.158 0.255 18.938 1 97.88 126 GLY B N 1
ATOM 3464 C CA . GLY B 1 126 ? -4.211 -0.747 18.922 1 97.88 126 GLY B CA 1
ATOM 3465 C C . GLY B 1 126 ? -4.723 -1.062 17.531 1 97.88 126 GLY B C 1
ATOM 3466 O O . GLY B 1 126 ? -5.906 -1.358 17.344 1 97.88 126 GLY B O 1
ATOM 3467 N N . VAL B 1 127 ? -3.957 -0.867 16.516 1 98.06 127 VAL B N 1
ATOM 3468 C CA . VAL B 1 127 ? -4.305 -1.126 15.133 1 98.06 127 VAL B CA 1
ATOM 3469 C C . VAL B 1 127 ? -3.305 -2.107 14.523 1 98.06 127 VAL B C 1
ATOM 3471 O O . VAL B 1 127 ? -2.223 -1.709 14.078 1 98.06 127 VAL B O 1
ATOM 3474 N N . PRO B 1 128 ? -3.613 -3.354 14.406 1 97.31 128 PRO B N 1
ATOM 3475 C CA . PRO B 1 128 ? -2.654 -4.367 13.961 1 97.31 128 PRO B CA 1
ATOM 3476 C C . PRO B 1 128 ? -2.398 -4.32 12.461 1 97.31 128 PRO B C 1
ATOM 3478 O O . PRO B 1 128 ? -3.289 -3.947 11.688 1 97.31 128 PRO B O 1
ATOM 3481 N N . VAL B 1 129 ? -1.191 -4.648 12.062 1 97.38 129 VAL B N 1
ATOM 3482 C CA . VAL B 1 129 ? -0.873 -4.977 10.68 1 97.38 129 VAL B CA 1
ATOM 3483 C C . VAL B 1 129 ? -1.312 -6.406 10.375 1 97.38 129 VAL B C 1
ATOM 3485 O O . VAL B 1 129 ? -0.776 -7.363 10.945 1 97.38 129 VAL B O 1
ATOM 3488 N N . VAL B 1 130 ? -2.201 -6.582 9.383 1 96.62 130 VAL B N 1
ATOM 3489 C CA . VAL B 1 130 ? -2.865 -7.879 9.305 1 96.62 130 VAL B CA 1
ATOM 3490 C C . VAL B 1 130 ? -2.408 -8.617 8.047 1 96.62 130 VAL B C 1
ATOM 3492 O O . VAL B 1 130 ? -2.631 -9.82 7.91 1 96.62 130 VAL B O 1
ATOM 3495 N N . THR B 1 131 ? -1.807 -7.922 7.113 1 95.75 131 THR B N 1
ATOM 3496 C CA . THR B 1 131 ? -1.258 -8.516 5.898 1 95.75 131 THR B CA 1
ATOM 3497 C C . THR B 1 131 ? -0.091 -7.684 5.371 1 95.75 131 THR B C 1
ATOM 3499 O O . THR B 1 131 ? 0.069 -6.52 5.75 1 95.75 131 THR B O 1
ATOM 3502 N N . GLY B 1 132 ? 0.75 -8.273 4.504 1 94.44 132 GLY B N 1
ATOM 3503 C CA . GLY B 1 132 ? 1.908 -7.562 3.986 1 94.44 132 GLY B CA 1
ATOM 3504 C C . GLY B 1 132 ? 2.527 -8.234 2.777 1 94.44 132 GLY B C 1
ATOM 3505 O O . GLY B 1 132 ? 2.062 -9.297 2.342 1 94.44 132 GLY B O 1
ATOM 3506 N N . ASP B 1 133 ? 3.498 -7.574 2.248 1 94.44 133 ASP B N 1
ATOM 3507 C CA . ASP B 1 133 ? 4.297 -8.023 1.113 1 94.44 133 ASP B CA 1
ATOM 3508 C C . ASP B 1 133 ? 5.723 -7.484 1.2 1 94.44 133 ASP B C 1
ATOM 3510 O O . ASP B 1 133 ? 5.957 -6.418 1.773 1 94.44 133 ASP B O 1
ATOM 3514 N N . THR B 1 134 ? 6.656 -8.242 0.682 1 94.44 134 THR B N 1
ATOM 3515 C CA . THR B 1 134 ? 8.055 -7.828 0.667 1 94.44 134 THR B CA 1
ATOM 3516 C C . THR B 1 134 ? 8.672 -8.047 -0.713 1 94.44 134 THR B C 1
ATOM 3518 O O . THR B 1 134 ? 8.602 -9.148 -1.26 1 94.44 134 THR B O 1
ATOM 3521 N N . LYS B 1 135 ? 9.227 -7.016 -1.253 1 96.06 135 LYS B N 1
ATOM 3522 C CA . LYS B 1 135 ? 9.992 -7.062 -2.494 1 96.06 135 LYS B CA 1
ATOM 3523 C C . LYS B 1 135 ? 11.422 -6.582 -2.275 1 96.06 135 LYS B C 1
ATOM 3525 O O . LYS B 1 135 ? 11.688 -5.809 -1.352 1 96.06 135 LYS B O 1
ATOM 3530 N N . VAL B 1 136 ? 12.32 -7.113 -3.062 1 95.06 136 VAL B N 1
ATOM 3531 C CA . VAL B 1 136 ? 13.711 -6.668 -3.035 1 95.06 136 VAL B CA 1
ATOM 3532 C C . VAL B 1 136 ? 14.117 -6.145 -4.41 1 95.06 136 VAL B C 1
ATOM 3534 O O . VAL B 1 136 ? 13.789 -6.75 -5.434 1 95.06 136 VAL B O 1
ATOM 3537 N N . VAL B 1 137 ? 14.727 -4.996 -4.445 1 96.31 137 VAL B N 1
ATOM 3538 C CA . VAL B 1 137 ? 15.273 -4.43 -5.672 1 96.31 137 VAL B CA 1
ATOM 3539 C C . VAL B 1 137 ? 16.797 -4.379 -5.578 1 96.31 137 VAL B C 1
ATOM 3541 O O . VAL B 1 137 ? 17.359 -4.41 -4.48 1 96.31 137 VAL B O 1
ATOM 3544 N N . GLU B 1 138 ? 17.453 -4.293 -6.699 1 95.19 138 GLU B N 1
ATOM 3545 C CA . GLU B 1 138 ? 18.906 -4.305 -6.746 1 95.19 138 GLU B CA 1
ATOM 3546 C C . GLU B 1 138 ? 19.5 -3.061 -6.086 1 95.19 138 GLU B C 1
ATOM 3548 O O . GLU B 1 138 ? 18.828 -2.027 -5.996 1 95.19 138 GLU B O 1
ATOM 3553 N N . ARG B 1 139 ? 20.781 -3.229 -5.73 1 94.38 139 ARG B N 1
ATOM 3554 C CA . ARG B 1 139 ? 21.516 -2.061 -5.254 1 94.38 139 ARG B CA 1
ATOM 3555 C C . ARG B 1 139 ? 21.484 -0.932 -6.277 1 94.38 139 ARG B C 1
ATOM 3557 O O . ARG B 1 139 ? 21.672 -1.163 -7.473 1 94.38 139 ARG B O 1
ATOM 3564 N N . GLY B 1 140 ? 21.125 0.26 -5.828 1 94.75 140 GLY B N 1
ATOM 3565 C CA . GLY B 1 140 ? 21.062 1.397 -6.73 1 94.75 140 GLY B CA 1
ATOM 3566 C C . GLY B 1 140 ? 19.672 1.634 -7.297 1 94.75 140 GLY B C 1
ATOM 3567 O O . GLY B 1 140 ? 19.438 2.615 -8.008 1 94.75 140 GLY B O 1
ATOM 3568 N N . LYS B 1 141 ? 18.734 0.792 -6.945 1 95.38 141 LYS B N 1
ATOM 3569 C CA . LYS B 1 141 ? 17.375 0.91 -7.453 1 95.38 141 LYS B CA 1
ATOM 3570 C C . LYS B 1 141 ? 16.391 1.172 -6.316 1 95.38 141 LYS B C 1
ATOM 3572 O O . LYS B 1 141 ? 15.18 0.986 -6.48 1 95.38 141 LYS B O 1
ATOM 3577 N N . GLY B 1 142 ? 16.875 1.426 -5.109 1 95.12 142 GLY B N 1
ATOM 3578 C CA . GLY B 1 142 ? 16.156 1.84 -3.916 1 95.12 142 GLY B CA 1
ATOM 3579 C C . GLY B 1 142 ? 16.969 2.732 -3.006 1 95.12 142 GLY B C 1
ATOM 3580 O O . GLY B 1 142 ? 18.047 3.215 -3.396 1 95.12 142 GLY B O 1
ATOM 3581 N N . ASP B 1 143 ? 16.516 3.051 -1.93 1 96.19 143 ASP B N 1
ATOM 3582 C CA . ASP B 1 143 ? 17.234 3.834 -0.924 1 96.19 143 ASP B CA 1
ATOM 3583 C C . ASP B 1 143 ? 17.016 3.262 0.474 1 96.19 143 ASP B C 1
ATOM 3585 O O . ASP B 1 143 ? 16.531 3.959 1.369 1 96.19 143 ASP B O 1
ATOM 3589 N N . GLY B 1 144 ? 17.484 2.045 0.601 1 96.69 144 GLY B N 1
ATOM 3590 C CA . GLY B 1 144 ? 17.328 1.322 1.852 1 96.69 144 GLY B CA 1
ATOM 3591 C C . GLY B 1 144 ? 16 0.587 1.952 1 96.69 144 GLY B C 1
ATOM 3592 O O . GLY B 1 144 ? 15.93 -0.603 1.639 1 96.69 144 GLY B O 1
ATOM 3593 N N . VAL B 1 145 ? 14.984 1.384 2.383 1 97.75 145 VAL B N 1
ATOM 3594 C CA . VAL B 1 145 ? 13.672 0.778 2.57 1 97.75 145 VAL B CA 1
ATOM 3595 C C . VAL B 1 145 ? 12.578 1.789 2.223 1 97.75 145 VAL B C 1
ATOM 3597 O O . VAL B 1 145 ? 12.656 2.953 2.621 1 97.75 145 VAL B O 1
ATOM 3600 N N . PHE B 1 146 ? 11.625 1.381 1.393 1 98.44 146 PHE B N 1
ATOM 3601 C CA . PHE B 1 146 ? 10.352 2.072 1.247 1 98.44 146 PHE B CA 1
ATOM 3602 C C . PHE B 1 146 ? 9.219 1.256 1.858 1 98.44 146 PHE B C 1
ATOM 3604 O O . PHE B 1 146 ? 9.188 0.029 1.732 1 98.44 146 PHE B O 1
ATOM 3611 N N . ILE B 1 147 ? 8.305 1.914 2.52 1 98.69 147 ILE B N 1
ATOM 3612 C CA . ILE B 1 147 ? 7.16 1.245 3.133 1 98.69 147 ILE B CA 1
ATOM 3613 C C . ILE B 1 147 ? 5.867 1.897 2.656 1 98.69 147 ILE B C 1
ATOM 3615 O O . ILE B 1 147 ? 5.73 3.123 2.691 1 98.69 147 ILE B O 1
ATOM 3619 N N . THR B 1 148 ? 4.973 1.146 2.133 1 98.69 148 THR B N 1
ATOM 3620 C CA . THR B 1 148 ? 3.615 1.607 1.854 1 98.69 148 THR B CA 1
ATOM 3621 C C . THR B 1 148 ? 2.611 0.925 2.777 1 98.69 148 THR B C 1
ATOM 3623 O O . THR B 1 148 ? 2.568 -0.304 2.857 1 98.69 148 THR B O 1
ATOM 3626 N N . THR B 1 149 ? 1.888 1.734 3.506 1 98.75 149 THR B N 1
ATOM 3627 C CA . THR B 1 149 ? 0.845 1.197 4.371 1 98.75 149 THR B CA 1
ATOM 3628 C C . THR B 1 149 ? -0.536 1.64 3.896 1 98.75 149 THR B C 1
ATOM 3630 O O . THR B 1 149 ? -0.69 2.738 3.359 1 98.75 149 THR B O 1
ATOM 3633 N N . THR B 1 150 ? -1.475 0.779 3.99 1 98.75 150 THR B N 1
ATOM 3634 C CA . THR B 1 150 ? -2.885 1.064 3.75 1 98.75 150 THR B CA 1
ATOM 3635 C C . THR B 1 150 ? -3.723 0.733 4.98 1 98.75 150 THR B C 1
ATOM 3637 O O . THR B 1 150 ? -3.57 -0.339 5.57 1 98.75 150 THR B O 1
ATOM 3640 N N . GLY B 1 151 ? -4.547 1.69 5.402 1 98.5 151 GLY B N 1
ATOM 3641 C CA . GLY B 1 151 ? -5.406 1.504 6.562 1 98.5 151 GLY B CA 1
ATOM 3642 C C . GLY B 1 151 ? -6.879 1.449 6.211 1 98.5 151 GLY B C 1
ATOM 3643 O O . GLY B 1 151 ? -7.324 2.109 5.27 1 98.5 151 GLY B O 1
ATOM 3644 N N . VAL B 1 152 ? -7.617 0.646 7 1 98.06 152 VAL B N 1
ATOM 3645 C CA . VAL B 1 152 ? -9.078 0.597 6.93 1 98.06 152 VAL B CA 1
ATOM 3646 C C . VAL B 1 152 ? -9.672 0.899 8.305 1 98.06 152 VAL B C 1
ATOM 3648 O O . VAL B 1 152 ? -9.125 0.486 9.328 1 98.06 152 VAL B O 1
ATOM 3651 N N . GLY B 1 153 ? -10.672 1.65 8.289 1 97.81 153 GLY B N 1
ATOM 3652 C CA . GLY B 1 153 ? -11.422 1.994 9.492 1 97.81 153 GLY B CA 1
ATOM 3653 C C . GLY B 1 153 ? -12.898 2.215 9.227 1 97.81 153 GLY B C 1
ATOM 3654 O O . GLY B 1 153 ? -13.383 1.948 8.125 1 97.81 153 GLY B O 1
ATOM 3655 N N . VAL B 1 154 ? -13.617 2.619 10.281 1 97 154 VAL B N 1
ATOM 3656 C CA . VAL B 1 154 ? -15.062 2.805 10.172 1 97 154 VAL B CA 1
ATOM 3657 C C . VAL B 1 154 ? -15.453 4.152 10.773 1 97 154 VAL B C 1
ATOM 3659 O O . VAL B 1 154 ? -14.977 4.531 11.844 1 97 154 VAL B O 1
ATOM 3662 N N . VAL B 1 155 ? -16.25 4.914 10.031 1 95.69 155 VAL B N 1
ATOM 3663 C CA . VAL B 1 155 ? -16.797 6.164 10.531 1 95.69 155 VAL B CA 1
ATOM 3664 C C . VAL B 1 155 ? -18.016 5.871 11.422 1 95.69 155 VAL B C 1
ATOM 3666 O O . VAL B 1 155 ? -18.906 5.117 11.039 1 95.69 155 VAL B O 1
ATOM 3669 N N . PRO B 1 156 ? -18.031 6.461 12.578 1 89.94 156 PRO B N 1
ATOM 3670 C CA . PRO B 1 156 ? -19.234 6.32 13.391 1 89.94 156 PRO B CA 1
ATOM 3671 C C . PRO B 1 156 ? -20.5 6.816 12.672 1 89.94 156 PRO B C 1
ATOM 3673 O O . PRO B 1 156 ? -20.422 7.762 11.883 1 89.94 156 PRO B O 1
ATOM 3676 N N . PRO B 1 157 ? -21.672 6.164 12.992 1 89.19 157 PRO B N 1
ATOM 3677 C CA . PRO B 1 157 ? -22.922 6.59 12.336 1 89.19 157 PRO B CA 1
ATOM 3678 C C . PRO B 1 157 ? -23.234 8.062 12.578 1 89.19 157 PRO B C 1
ATOM 3680 O O . PRO B 1 157 ? -23.031 8.57 13.688 1 89.19 157 PRO B O 1
ATOM 3683 N N . GLY B 1 158 ? -23.656 8.719 11.562 1 88.44 158 GLY B N 1
ATOM 3684 C CA . GLY B 1 158 ? -24.125 10.094 11.672 1 88.44 158 GLY B CA 1
ATOM 3685 C C . GLY B 1 158 ? -23.031 11.117 11.508 1 88.44 158 GLY B C 1
ATOM 3686 O O . GLY B 1 158 ? -23.281 12.32 11.477 1 88.44 158 GLY B O 1
ATOM 3687 N N . LEU B 1 159 ? -21.812 10.703 11.453 1 92.31 159 LEU B N 1
ATOM 3688 C CA . LEU B 1 159 ? -20.672 11.602 11.297 1 92.31 159 LEU B CA 1
ATOM 3689 C C . LEU B 1 159 ? -20.312 11.758 9.828 1 92.31 159 LEU B C 1
ATOM 3691 O O . LEU B 1 159 ? -20.172 10.766 9.109 1 92.31 159 LEU B O 1
ATOM 3695 N N . TYR B 1 160 ? -20.234 13.023 9.414 1 90.75 160 TYR B N 1
ATOM 3696 C CA . TYR B 1 160 ? -19.844 13.289 8.031 1 90.75 160 TYR B CA 1
ATOM 3697 C C . TYR B 1 160 ? -18.828 14.422 7.957 1 90.75 160 TYR B C 1
ATOM 3699 O O . TYR B 1 160 ? -19.203 15.602 8.008 1 90.75 160 TYR B O 1
ATOM 3707 N N . LEU B 1 161 ? -17.625 14.07 7.797 1 94.38 161 LEU B N 1
ATOM 3708 C CA . LEU B 1 161 ? -16.531 15.008 7.594 1 94.38 161 LEU B CA 1
ATOM 3709 C C . LEU B 1 161 ? -16.047 14.969 6.148 1 94.38 161 LEU B C 1
ATOM 3711 O O . LEU B 1 161 ? -15.961 13.898 5.547 1 94.38 161 LEU B O 1
ATOM 3715 N N . SER B 1 162 ? -15.805 16.109 5.57 1 93.69 162 SER B N 1
ATOM 3716 C CA . SER B 1 162 ? -15.258 16.188 4.223 1 93.69 162 SER B CA 1
ATOM 3717 C C . SER B 1 162 ? -14.57 17.531 3.99 1 93.69 162 SER B C 1
ATOM 3719 O O . SER B 1 162 ? -14.898 18.531 4.645 1 93.69 162 SER B O 1
ATOM 3721 N N . GLY B 1 163 ? -13.656 17.547 3.111 1 94.25 163 GLY B N 1
ATOM 3722 C CA . GLY B 1 163 ? -12.867 18.734 2.844 1 94.25 163 GLY B CA 1
ATOM 3723 C C . GLY B 1 163 ? -13.672 19.844 2.203 1 94.25 163 GLY B C 1
ATOM 3724 O O . GLY B 1 163 ? -13.25 21.016 2.209 1 94.25 163 GLY B O 1
ATOM 3725 N N . ASP B 1 164 ? -14.859 19.547 1.726 1 95.12 164 ASP B N 1
ATOM 3726 C CA . ASP B 1 164 ? -15.648 20.531 1.005 1 95.12 164 ASP B CA 1
ATOM 3727 C C . ASP B 1 164 ? -16.75 21.109 1.894 1 95.12 164 ASP B C 1
ATOM 3729 O O . ASP B 1 164 ? -17.734 21.672 1.396 1 95.12 164 ASP B O 1
ATOM 3733 N N . ARG B 1 165 ? -16.547 21.062 3.221 1 96.94 165 ARG B N 1
ATOM 3734 C CA . ARG B 1 165 ? -17.688 21.375 4.074 1 96.94 165 ARG B CA 1
ATOM 3735 C C . ARG B 1 165 ? -17.438 22.625 4.891 1 96.94 165 ARG B C 1
ATOM 3737 O O . ARG B 1 165 ? -18.281 23.047 5.688 1 96.94 165 ARG B O 1
ATOM 3744 N N . ALA B 1 166 ? -16.297 23.266 4.734 1 98.19 166 ALA B N 1
ATOM 3745 C CA . ALA B 1 166 ? -16.047 24.516 5.453 1 98.19 166 ALA B CA 1
ATOM 3746 C C . ALA B 1 166 ? -17.016 25.609 5.023 1 98.19 166 ALA B C 1
ATOM 3748 O O . ALA B 1 166 ? -17.359 25.703 3.844 1 98.19 166 ALA B O 1
ATOM 3749 N N . ARG B 1 167 ? -17.438 26.422 5.992 1 98.44 167 ARG B N 1
ATOM 3750 C CA . ARG B 1 167 ? -18.375 27.516 5.738 1 98.44 167 ARG B CA 1
ATOM 3751 C C . ARG B 1 167 ? -17.875 28.812 6.355 1 98.44 167 ARG B C 1
ATOM 3753 O O . ARG B 1 167 ? -17.234 28.797 7.414 1 98.44 167 ARG B O 1
ATOM 3760 N N . PRO B 1 168 ? -18.297 29.938 5.625 1 98.75 168 PRO B N 1
ATOM 3761 C CA . PRO B 1 168 ? -17.938 31.219 6.242 1 98.75 168 PRO B CA 1
ATOM 3762 C C . PRO B 1 168 ? -18.422 31.328 7.688 1 98.75 168 PRO B C 1
ATOM 3764 O O . PRO B 1 168 ? -19.562 30.953 7.992 1 98.75 168 PRO B O 1
ATOM 3767 N N . GLY B 1 169 ? -17.547 31.766 8.539 1 98.75 169 GLY B N 1
ATOM 3768 C CA . GLY B 1 169 ? -17.844 31.891 9.953 1 98.75 169 GLY B CA 1
ATOM 3769 C C . GLY B 1 169 ? -17.234 30.781 10.789 1 98.75 169 GLY B C 1
ATOM 3770 O O . GLY B 1 169 ? -17.062 30.938 12 1 98.75 169 GLY B O 1
ATOM 3771 N N . ASP B 1 170 ? -16.906 29.672 10.172 1 98.88 170 ASP B N 1
ATOM 3772 C CA . ASP B 1 170 ? -16.266 28.562 10.883 1 98.88 170 ASP B CA 1
ATOM 3773 C C . ASP B 1 170 ? -14.914 28.984 11.445 1 98.88 170 ASP B C 1
ATOM 3775 O O . ASP B 1 170 ? -14.289 29.922 10.945 1 98.88 170 ASP B O 1
ATOM 3779 N N . ARG B 1 171 ? -14.5 28.297 12.5 1 98.94 171 ARG B N 1
ATOM 3780 C CA . ARG B 1 171 ? -13.188 28.531 13.094 1 98.94 171 ARG B CA 1
ATOM 3781 C C . ARG B 1 171 ? -12.188 27.469 12.672 1 98.94 171 ARG B C 1
ATOM 3783 O O . ARG B 1 171 ? -12.57 26.312 12.422 1 98.94 171 ARG B O 1
ATOM 3790 N N . ILE B 1 172 ? -10.984 27.906 12.516 1 98.94 172 ILE B N 1
ATOM 3791 C CA . ILE B 1 172 ? -9.875 27.016 12.172 1 98.94 172 ILE B CA 1
ATOM 3792 C C . ILE B 1 172 ? -9.039 26.719 13.414 1 98.94 172 ILE B C 1
ATOM 3794 O O . ILE B 1 172 ? -8.5 27.641 14.039 1 98.94 172 ILE B O 1
ATOM 3798 N N . LEU B 1 173 ? -8.922 25.453 13.789 1 98.94 173 LEU B N 1
ATOM 3799 C CA . LEU B 1 173 ? -8.117 25.047 14.938 1 98.94 17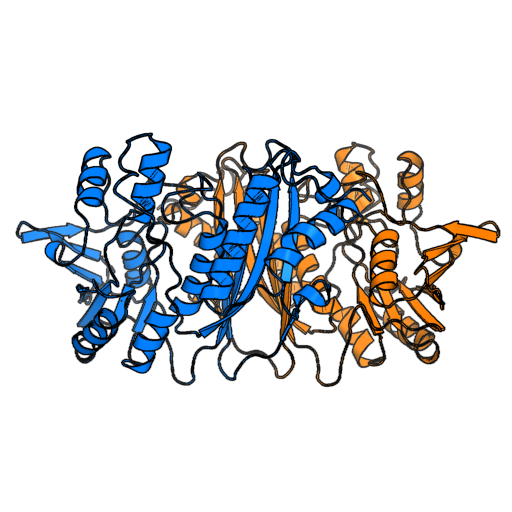3 LEU B CA 1
ATOM 3800 C C . LEU B 1 173 ? -6.914 24.219 14.5 1 98.94 173 LEU B C 1
ATOM 3802 O O . LEU B 1 173 ? -6.953 23.547 13.461 1 98.94 173 LEU B O 1
ATOM 3806 N N . LEU B 1 174 ? -5.887 24.328 15.242 1 98.88 174 LEU B N 1
ATOM 3807 C CA . LEU B 1 174 ? -4.656 23.562 15.109 1 98.88 174 LEU B CA 1
ATOM 3808 C C . LEU B 1 174 ? -4.355 22.781 16.391 1 98.88 174 LEU B C 1
ATOM 3810 O O . LEU B 1 174 ? -4.531 23.312 17.5 1 98.88 174 LEU B O 1
ATOM 3814 N N . SER B 1 175 ? -3.844 21.562 16.25 1 98.81 175 SER B N 1
ATOM 3815 C CA . SER B 1 175 ? -3.734 20.688 17.406 1 98.81 175 SER B CA 1
ATOM 3816 C C . SER B 1 175 ? -2.465 20.969 18.203 1 98.81 175 SER B C 1
ATOM 3818 O O . SER B 1 175 ? -2.316 20.516 19.328 1 98.81 175 SER B O 1
ATOM 3820 N N . GLY B 1 176 ? -1.514 21.672 17.656 1 98.31 176 GLY B N 1
ATOM 3821 C CA . GLY B 1 176 ? -0.264 21.969 18.344 1 98.31 176 GLY B CA 1
ATOM 3822 C C . GLY B 1 176 ? 0.723 22.734 17.484 1 98.31 176 GLY B C 1
ATOM 3823 O O . GLY B 1 176 ? 0.346 23.312 16.453 1 98.31 176 GLY B O 1
ATOM 3824 N N . SER B 1 177 ? 2.025 22.766 17.922 1 97.88 177 SER B N 1
ATOM 3825 C CA . SER B 1 177 ? 3.061 23.531 17.234 1 97.88 177 SER B CA 1
ATOM 3826 C C . SER B 1 177 ? 3.373 22.938 15.875 1 97.88 177 SER B C 1
ATOM 3828 O O . SER B 1 177 ? 3.316 21.719 15.695 1 97.88 177 SER B O 1
ATOM 3830 N N . ILE B 1 178 ? 3.732 23.797 14.914 1 97.69 178 ILE B N 1
ATOM 3831 C CA . ILE B 1 178 ? 3.982 23.312 13.562 1 97.69 178 ILE B CA 1
ATOM 3832 C C . ILE B 1 178 ? 5.484 23.297 13.289 1 97.69 178 ILE B C 1
ATOM 3834 O O . ILE B 1 178 ? 6.254 23.969 13.977 1 97.69 178 ILE B O 1
ATOM 3838 N N . GLY B 1 179 ? 5.879 22.422 12.312 1 95.38 179 GLY B N 1
ATOM 3839 C CA . GLY B 1 179 ? 7.207 22.453 11.711 1 95.38 179 GLY B CA 1
ATOM 3840 C C . GLY B 1 179 ? 8.203 21.562 12.422 1 95.38 179 GLY B C 1
ATOM 3841 O O . GLY B 1 179 ? 9.328 21.375 11.953 1 95.38 179 GLY B O 1
ATOM 3842 N N . ASP B 1 180 ? 7.828 20.906 13.555 1 95.69 180 ASP B N 1
ATOM 3843 C CA . ASP B 1 180 ? 8.758 20.125 14.352 1 95.69 180 ASP B CA 1
ATOM 3844 C C . ASP B 1 180 ? 9.383 19 13.516 1 95.69 180 ASP B C 1
ATOM 3846 O O . ASP B 1 180 ? 10.602 18.812 13.531 1 95.69 180 ASP B O 1
ATOM 3850 N N . HIS B 1 181 ? 8.617 18.297 12.805 1 96.25 181 HIS B N 1
ATOM 3851 C CA . HIS B 1 181 ? 9.102 17.172 12.023 1 96.25 181 HIS B CA 1
ATOM 3852 C C . HIS B 1 181 ? 10.047 17.625 10.914 1 96.25 181 HIS B C 1
ATOM 3854 O O . HIS B 1 181 ? 11.172 17.141 10.805 1 96.25 181 HIS B O 1
ATOM 3860 N N . GLY B 1 182 ? 9.547 18.578 10.086 1 94.25 182 GLY B N 1
ATOM 3861 C CA . GLY B 1 182 ? 10.336 19.047 8.953 1 94.25 182 GLY B CA 1
ATOM 3862 C C . GLY B 1 182 ? 11.68 19.609 9.352 1 94.25 182 GLY B C 1
ATOM 3863 O O . GLY B 1 182 ? 12.695 19.328 8.711 1 94.25 182 GLY B O 1
ATOM 3864 N N . VAL B 1 183 ? 11.695 20.359 10.383 1 93.31 183 VAL B N 1
ATOM 3865 C CA . VAL B 1 183 ? 12.938 20.984 10.836 1 93.31 183 VAL B CA 1
ATOM 3866 C C . VAL B 1 183 ? 13.883 19.922 11.375 1 93.31 183 VAL B C 1
ATOM 3868 O O . VAL B 1 183 ? 15.102 20 11.188 1 93.31 183 VAL B O 1
ATOM 3871 N N . THR B 1 184 ? 13.336 18.953 12.047 1 94.56 184 THR B N 1
ATOM 3872 C CA . THR B 1 184 ? 14.164 17.844 12.523 1 94.56 184 THR B CA 1
ATOM 3873 C C . THR B 1 184 ? 14.875 17.156 11.359 1 94.56 184 THR B C 1
ATOM 3875 O O . THR B 1 184 ? 16.094 16.969 11.398 1 94.56 184 THR B O 1
ATOM 3878 N N . ILE B 1 185 ? 14.156 16.828 10.32 1 94.06 185 ILE B N 1
ATOM 3879 C CA . ILE B 1 185 ? 14.711 16.125 9.18 1 94.06 185 ILE B CA 1
ATOM 3880 C C . ILE B 1 185 ? 15.719 17 8.453 1 94.06 185 ILE B C 1
ATOM 3882 O O . ILE B 1 185 ? 16.812 16.562 8.109 1 94.06 185 ILE B O 1
ATOM 3886 N N . LEU B 1 186 ? 15.375 18.25 8.281 1 90 186 LEU B N 1
ATOM 3887 C CA . LEU B 1 186 ? 16.266 19.188 7.594 1 90 186 LEU B CA 1
ATOM 3888 C C . LEU B 1 186 ? 17.547 19.375 8.383 1 90 186 LEU B C 1
ATOM 3890 O O . LEU B 1 186 ? 18.625 19.484 7.789 1 90 186 LEU B O 1
ATOM 3894 N N . SER B 1 187 ? 17.391 19.516 9.625 1 90 187 SER B N 1
ATOM 3895 C CA . SER B 1 187 ? 18.562 19.688 10.484 1 90 187 SER B CA 1
ATOM 3896 C C . SER B 1 187 ? 19.531 18.516 10.336 1 90 187 SER B C 1
ATOM 3898 O O . SER B 1 187 ? 20.75 18.703 10.273 1 90 187 SER B O 1
ATOM 3900 N N . LEU B 1 188 ? 19.047 17.359 10.234 1 90.81 188 LEU B N 1
ATOM 3901 C CA . LEU B 1 188 ? 19.875 16.156 10.07 1 90.81 188 LEU B CA 1
ATOM 3902 C C . LEU B 1 188 ? 20.547 16.141 8.703 1 90.81 188 LEU B C 1
ATOM 3904 O O . LEU B 1 188 ? 21.734 15.828 8.594 1 90.81 188 LEU B O 1
ATOM 3908 N N . ARG B 1 189 ? 19.797 16.5 7.762 1 88.81 189 ARG B N 1
ATOM 3909 C CA . ARG B 1 189 ? 20.312 16.453 6.398 1 88.81 189 ARG B CA 1
ATOM 3910 C C . ARG B 1 189 ? 21.422 17.484 6.207 1 88.81 189 ARG B C 1
ATOM 3912 O O . ARG B 1 189 ? 22.422 17.219 5.535 1 88.81 189 ARG B O 1
ATOM 3919 N N . GLU B 1 190 ? 21.266 18.641 6.816 1 86.31 190 GLU B N 1
ATOM 3920 C CA . GLU B 1 190 ? 22.188 19.75 6.602 1 86.31 190 GLU B CA 1
ATOM 3921 C C . GLU B 1 190 ? 23.266 19.797 7.68 1 86.31 190 GLU B C 1
ATOM 3923 O O . GLU B 1 190 ? 24.156 20.641 7.637 1 86.31 190 GLU B O 1
ATOM 3928 N N . GLY B 1 191 ? 23.141 18.906 8.594 1 84.81 191 GLY B N 1
ATOM 3929 C CA . GLY B 1 191 ? 24.125 18.859 9.656 1 84.81 191 GLY B CA 1
ATOM 3930 C C . GLY B 1 191 ? 24.141 20.125 10.5 1 84.81 191 GLY B C 1
ATOM 3931 O O . GLY B 1 191 ? 25.203 20.672 10.789 1 84.81 191 GLY B O 1
ATOM 3932 N N . LEU B 1 192 ? 22.984 20.656 10.781 1 79.56 192 LEU B N 1
ATOM 3933 C CA . LEU B 1 192 ? 22.891 21.953 11.43 1 79.56 192 LEU B CA 1
ATOM 3934 C C . LEU B 1 192 ? 22.984 21.812 12.945 1 79.56 192 LEU B C 1
ATOM 3936 O O . LEU B 1 192 ? 23.25 22.797 13.641 1 79.56 192 LEU B O 1
ATOM 3940 N N . GLY B 1 193 ? 22.812 20.656 13.469 1 74.31 193 GLY B N 1
ATOM 3941 C CA . GLY B 1 193 ? 23.031 20.422 14.883 1 74.31 193 GLY B CA 1
ATOM 3942 C C . GLY B 1 193 ? 21.844 20.812 15.742 1 74.31 193 GLY B C 1
ATOM 3943 O O . GLY B 1 193 ? 21.984 21.016 16.953 1 74.31 193 GLY B O 1
ATOM 3944 N N . PHE B 1 194 ? 20.734 21.141 15.234 1 71.19 194 PHE B N 1
ATOM 3945 C CA . PHE B 1 194 ? 19.562 21.516 16.016 1 71.19 194 PHE B CA 1
ATOM 3946 C C . PHE B 1 194 ? 18.859 20.266 16.547 1 71.19 194 PHE B C 1
ATOM 3948 O O . PHE B 1 194 ? 17.875 20.391 17.281 1 71.19 194 PHE B O 1
ATOM 3955 N N . GLU B 1 195 ? 19.266 19.109 16.234 1 65.06 195 GLU B N 1
ATOM 3956 C CA . GLU B 1 195 ? 18.531 17.875 16.5 1 65.06 195 GLU B CA 1
ATOM 3957 C C . GLU B 1 195 ? 18.516 17.562 18 1 65.06 195 GLU B C 1
ATOM 3959 O O . GLU B 1 195 ? 17.672 16.781 18.453 1 65.06 195 GLU B O 1
ATOM 3964 N N . ALA B 1 196 ? 19.375 18.266 18.609 1 66.31 196 ALA B N 1
ATOM 3965 C CA . ALA B 1 196 ? 19.406 18.016 20.047 1 66.31 196 ALA B CA 1
ATOM 3966 C C . ALA B 1 196 ? 18.203 18.656 20.734 1 66.31 196 ALA B C 1
ATOM 3968 O O . ALA B 1 196 ? 17.734 18.188 21.766 1 66.31 196 ALA B O 1
ATOM 3969 N N . ASP B 1 197 ? 17.562 19.531 20.016 1 77.81 197 ASP B N 1
ATOM 3970 C CA . ASP B 1 197 ? 16.531 20.297 20.703 1 77.81 197 ASP B CA 1
ATOM 3971 C C . ASP B 1 197 ? 15.172 20.109 20.031 1 77.81 197 ASP B C 1
ATOM 3973 O O . ASP B 1 197 ? 14.148 20.547 20.562 1 77.81 197 ASP B O 1
ATOM 3977 N N . ILE B 1 198 ? 15.227 19.469 18.938 1 89 198 ILE B N 1
ATOM 3978 C CA . ILE B 1 198 ? 13.984 19.312 18.188 1 89 198 ILE B CA 1
ATOM 3979 C C . ILE B 1 198 ? 13.797 17.859 17.781 1 89 198 ILE B C 1
ATOM 3981 O O . ILE B 1 198 ? 14.758 17.188 17.391 1 89 198 ILE B O 1
ATOM 3985 N N . GLY B 1 199 ? 12.602 17.391 17.953 1 94.69 199 GLY B N 1
ATOM 3986 C CA . GLY B 1 199 ? 12.234 16.047 17.516 1 94.69 199 GLY B CA 1
ATOM 3987 C C . GLY B 1 199 ? 10.969 16.016 16.688 1 94.69 199 GLY B C 1
ATOM 3988 O O . GLY B 1 199 ? 10.125 16.922 16.797 1 94.69 199 GLY B O 1
ATOM 3989 N N . SER B 1 200 ? 10.938 15 15.828 1 96.69 20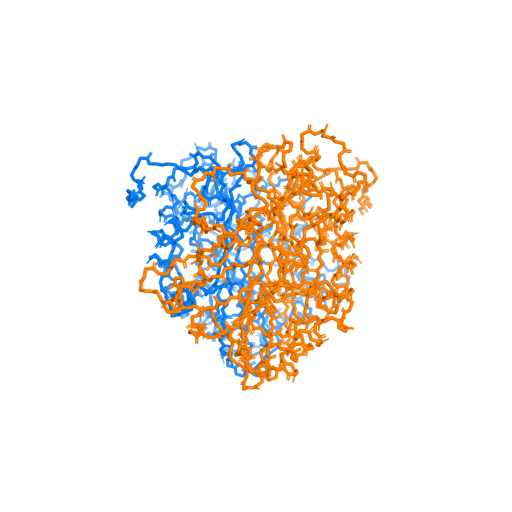0 SER B N 1
ATOM 3990 C CA . SER B 1 200 ? 9.734 14.812 15.031 1 96.69 200 SER B CA 1
ATOM 3991 C C . SER B 1 200 ? 8.492 14.742 15.922 1 96.69 200 SER B C 1
ATOM 3993 O O . SER B 1 200 ? 8.523 14.156 17 1 96.69 200 SER B O 1
ATOM 3995 N N . ASP B 1 201 ? 7.469 15.312 15.469 1 97.31 201 ASP B N 1
ATOM 3996 C CA . ASP B 1 201 ? 6.199 15.273 16.188 1 97.31 201 ASP B CA 1
ATOM 3997 C C . ASP B 1 201 ? 5.387 14.039 15.797 1 97.31 201 ASP B C 1
ATOM 3999 O O . ASP B 1 201 ? 4.203 13.938 16.125 1 97.31 201 ASP B O 1
ATOM 4003 N N . SER B 1 202 ? 5.941 13.062 15.094 1 97.94 202 SER B N 1
ATOM 4004 C CA . SER B 1 202 ? 5.219 11.898 14.586 1 97.94 202 SER B CA 1
ATOM 4005 C C . SER B 1 202 ? 4.5 11.156 15.703 1 97.94 202 SER B C 1
ATOM 4007 O O . SER B 1 202 ? 5.125 10.742 16.688 1 97.94 202 SER B O 1
ATOM 4009 N N . GLN B 1 203 ? 3.219 11.023 15.539 1 98.25 203 GLN B N 1
ATOM 4010 C CA . GLN B 1 203 ? 2.375 10.289 16.484 1 98.25 203 GLN B CA 1
ATOM 4011 C C . GLN B 1 203 ? 1.021 9.953 15.859 1 98.25 203 GLN B C 1
ATOM 4013 O O . GLN B 1 203 ? 0.567 10.648 14.945 1 98.25 203 GLN B O 1
ATOM 4018 N N . ALA B 1 204 ? 0.374 8.93 16.359 1 98.69 204 ALA B N 1
ATOM 4019 C CA . ALA B 1 204 ? -0.99 8.602 15.945 1 98.69 204 ALA B CA 1
ATOM 4020 C C . ALA B 1 204 ? -2 9.523 16.625 1 98.69 204 ALA B C 1
ATOM 4022 O O . ALA B 1 204 ? -1.945 9.711 17.844 1 98.69 204 ALA B O 1
ATOM 4023 N N . LEU B 1 205 ? -2.961 10.047 15.906 1 98.81 205 LEU B N 1
ATOM 4024 C CA . LEU B 1 205 ? -3.854 11.07 16.438 1 98.81 205 LEU B CA 1
ATOM 4025 C C . LEU B 1 205 ? -5.273 10.539 16.578 1 98.81 205 LEU B C 1
ATOM 4027 O O . LEU B 1 205 ? -6.195 11.289 16.906 1 98.81 205 LEU B O 1
ATOM 4031 N N . HIS B 1 206 ? -5.527 9.25 16.344 1 98.69 206 HIS B N 1
ATOM 4032 C CA . HIS B 1 206 ? -6.879 8.711 16.297 1 98.69 206 HIS B CA 1
ATOM 4033 C C . HIS B 1 206 ? -7.57 8.828 17.656 1 98.69 206 HIS B C 1
ATOM 4035 O O . HIS B 1 206 ? -8.797 8.945 17.719 1 98.69 206 HIS B O 1
ATOM 4041 N N . GLY B 1 207 ? -6.836 8.766 18.781 1 98.62 207 GLY B N 1
ATOM 4042 C CA . GLY B 1 207 ? -7.422 9 20.094 1 98.62 207 GLY B CA 1
ATOM 4043 C C . GLY B 1 207 ? -7.93 10.414 20.281 1 98.62 207 GLY B C 1
ATOM 4044 O O . GLY B 1 207 ? -9.031 10.625 20.781 1 98.62 207 GLY B O 1
ATOM 4045 N N . LEU B 1 208 ? -7.117 11.391 19.891 1 98.81 208 LEU B N 1
ATOM 4046 C CA . LEU B 1 208 ? -7.523 12.789 19.922 1 98.81 208 LEU B CA 1
ATOM 4047 C C . LEU B 1 208 ? -8.758 13.023 19.062 1 98.81 208 LEU B C 1
ATOM 4049 O O . LEU B 1 208 ? -9.711 13.672 19.5 1 98.81 208 LEU B O 1
ATOM 4053 N N . VAL B 1 209 ? -8.766 12.5 17.859 1 98.69 209 VAL B N 1
ATOM 4054 C CA . VAL B 1 209 ? -9.875 12.68 16.938 1 98.69 209 VAL B CA 1
ATOM 4055 C C . VAL B 1 209 ? -11.141 12.062 17.516 1 98.69 209 VAL B C 1
ATOM 4057 O O . VAL B 1 209 ? -12.227 12.633 17.406 1 98.69 209 VAL B O 1
ATOM 4060 N N . ALA B 1 210 ? -10.984 10.875 18.125 1 98.19 210 ALA B N 1
ATOM 4061 C CA . ALA B 1 210 ? -12.141 10.227 18.75 1 98.19 210 ALA B CA 1
ATOM 4062 C C . ALA B 1 210 ? -12.773 11.141 19.797 1 98.19 210 ALA B C 1
ATOM 4064 O O . ALA B 1 210 ? -14 11.289 19.844 1 98.19 210 ALA B O 1
ATOM 4065 N N . ALA B 1 211 ? -11.969 11.742 20.641 1 98.56 211 ALA B N 1
ATOM 4066 C CA . ALA B 1 211 ? -12.461 12.656 21.672 1 98.56 211 ALA B CA 1
ATOM 4067 C C . ALA B 1 211 ? -13.141 13.875 21.047 1 98.56 211 ALA B C 1
ATOM 4069 O O . ALA B 1 211 ? -14.188 14.32 21.516 1 98.56 211 ALA B O 1
ATOM 4070 N N . MET B 1 212 ? -12.57 14.383 20 1 98.75 212 MET B N 1
ATOM 4071 C CA . MET B 1 212 ? -13.07 15.57 19.312 1 98.75 212 MET B CA 1
ATOM 4072 C C . MET B 1 212 ? -14.453 15.312 18.719 1 98.75 212 MET B C 1
ATOM 4074 O O . MET B 1 212 ? -15.391 16.078 18.969 1 98.75 212 MET B O 1
ATOM 4078 N N . VAL B 1 213 ? -14.586 14.219 17.953 1 97.88 213 VAL B N 1
ATOM 4079 C CA . VAL B 1 213 ? -15.82 13.984 17.203 1 97.88 213 VAL B CA 1
ATOM 4080 C C . VAL B 1 213 ? -16.938 13.578 18.172 1 97.88 213 VAL B C 1
ATOM 4082 O O . VAL B 1 213 ? -18.109 13.812 17.906 1 97.88 213 VAL B O 1
ATOM 4085 N N . GLU B 1 214 ? -16.578 12.922 19.234 1 97.19 214 GLU B N 1
ATOM 4086 C CA . GLU B 1 214 ? -17.578 12.609 20.266 1 97.19 214 GLU B CA 1
ATOM 4087 C C . GLU B 1 214 ? -18.141 13.883 20.891 1 97.19 214 GLU B C 1
ATOM 4089 O O . GLU B 1 214 ? -19.344 13.984 21.094 1 97.19 214 GLU B O 1
ATOM 4094 N N . ALA B 1 215 ? -17.328 14.852 21.156 1 97.94 215 ALA B N 1
ATOM 4095 C CA . ALA B 1 215 ? -17.719 16.078 21.844 1 97.94 215 ALA B CA 1
ATOM 4096 C C . ALA B 1 215 ? -18.391 17.047 20.875 1 97.94 215 ALA B C 1
ATOM 4098 O O . ALA B 1 215 ? -19.344 17.734 21.25 1 97.94 215 ALA B O 1
ATOM 4099 N N . VAL B 1 216 ? -17.875 17.125 19.672 1 98 216 VAL B N 1
ATOM 4100 C CA . VAL B 1 216 ? -18.375 18.062 18.688 1 98 216 VAL B CA 1
ATOM 4101 C C . VAL B 1 216 ? -18.578 17.344 17.344 1 98 216 VAL B C 1
ATOM 4103 O O . VAL B 1 216 ? -17.797 17.531 16.422 1 98 216 VAL B O 1
ATOM 4106 N N . PRO B 1 217 ? -19.656 16.641 17.188 1 96.94 217 PRO B N 1
ATOM 4107 C CA . PRO B 1 217 ? -19.922 15.93 15.938 1 96.94 217 PRO B CA 1
ATOM 4108 C C . PRO B 1 217 ? -20.203 16.875 14.766 1 96.94 217 PRO B C 1
ATOM 4110 O O . PRO B 1 217 ? -20.266 16.438 13.617 1 96.94 217 PRO B O 1
ATOM 4113 N N . GLU B 1 218 ? -20.266 18.203 15.062 1 97.06 218 GLU B N 1
ATOM 4114 C CA . GLU B 1 218 ? -20.562 19.203 14.047 1 97.06 218 GLU B CA 1
ATOM 4115 C C . GLU B 1 218 ? -19.297 19.594 13.281 1 97.06 218 GLU B C 1
ATOM 4117 O O . GLU B 1 218 ? -19.359 20.375 12.328 1 97.06 218 GLU B O 1
ATOM 4122 N N . ILE B 1 219 ? -18.141 19.062 13.656 1 98.31 219 ILE B N 1
ATOM 4123 C CA . ILE B 1 219 ? -16.906 19.344 12.938 1 98.31 219 ILE B CA 1
ATOM 4124 C C . ILE B 1 219 ? -17.141 19.188 11.438 1 98.31 219 ILE B C 1
ATOM 4126 O O . ILE B 1 219 ? -17.781 18.234 11 1 98.31 219 ILE B O 1
ATOM 4130 N N . ARG B 1 220 ? -16.609 20.203 10.656 1 97.56 220 ARG B N 1
ATOM 4131 C CA . ARG B 1 220 ? -16.781 20.203 9.211 1 97.56 220 ARG B CA 1
ATOM 4132 C C . ARG B 1 220 ? -15.766 19.297 8.531 1 97.56 220 ARG B C 1
ATOM 4134 O O . ARG B 1 220 ? -16.109 18.516 7.652 1 97.56 220 ARG B O 1
ATOM 4141 N N . CYS B 1 221 ? -14.508 19.516 8.914 1 96 221 CYS B N 1
ATOM 4142 C CA . CYS B 1 221 ? -13.438 18.781 8.266 1 96 221 CYS B CA 1
ATOM 4143 C C . CYS B 1 221 ? -12.203 18.703 9.156 1 96 221 CYS B C 1
ATOM 4145 O O . CYS B 1 221 ? -12.023 19.547 10.047 1 96 221 CYS B O 1
ATOM 4147 N N . LEU B 1 222 ? -11.484 17.656 8.984 1 98.06 222 LEU B N 1
ATOM 4148 C CA . LEU B 1 222 ? -10.156 17.422 9.555 1 98.06 222 LEU B CA 1
ATOM 4149 C C . LEU B 1 222 ? -9.133 17.172 8.453 1 98.06 222 LEU B C 1
ATOM 4151 O O . LEU B 1 222 ? -9.445 16.531 7.445 1 98.06 222 LEU B O 1
ATOM 4155 N N . ARG B 1 223 ? -7.875 17.641 8.656 1 97.81 223 ARG B N 1
ATOM 4156 C CA . ARG B 1 223 ? -6.754 17.344 7.766 1 97.81 223 ARG B CA 1
ATOM 4157 C C . ARG B 1 223 ? -5.43 17.391 8.523 1 97.81 223 ARG B C 1
ATOM 4159 O O . ARG B 1 223 ? -5.266 18.188 9.445 1 97.81 223 ARG B O 1
ATOM 4166 N N . ASP B 1 224 ? -4.551 16.562 8.172 1 97.69 224 ASP B N 1
ATOM 4167 C CA . ASP B 1 224 ? -3.203 16.625 8.734 1 97.69 224 ASP B CA 1
ATOM 4168 C C . ASP B 1 224 ? -2.258 17.375 7.801 1 97.69 224 ASP B C 1
ATOM 4170 O O . ASP B 1 224 ? -2.156 17.047 6.613 1 97.69 224 ASP B O 1
ATOM 4174 N N . PRO B 1 225 ? -1.573 18.391 8.258 1 96.88 225 PRO B N 1
ATOM 4175 C CA . PRO B 1 225 ? -0.681 19.203 7.438 1 96.88 225 PRO B CA 1
ATOM 4176 C C . PRO B 1 225 ? 0.708 18.594 7.281 1 96.88 225 PRO B C 1
ATOM 4178 O O . PRO B 1 225 ? 1.696 19.156 7.75 1 96.88 225 PRO B O 1
ATOM 4181 N N . THR B 1 226 ? 0.791 17.516 6.527 1 95 226 THR B N 1
ATOM 4182 C CA . THR B 1 226 ? 2.061 16.828 6.305 1 95 226 THR B CA 1
ATOM 4183 C C . THR B 1 226 ? 2.912 17.594 5.293 1 95 226 THR B C 1
ATOM 4185 O O . THR B 1 226 ? 3.404 18.688 5.582 1 95 226 THR B O 1
ATOM 4188 N N . ARG B 1 227 ? 3.271 17.125 4.16 1 90.88 227 ARG B N 1
ATOM 4189 C CA . ARG B 1 227 ? 4.008 17.844 3.129 1 90.88 227 ARG B CA 1
ATOM 4190 C C . ARG B 1 227 ? 3.23 19.078 2.662 1 90.88 227 ARG B C 1
ATOM 4192 O O . ARG B 1 227 ? 2.025 19 2.416 1 90.88 227 ARG B O 1
ATOM 4199 N N . GLY B 1 228 ? 3.922 20.141 2.605 1 90.88 228 GLY B N 1
ATOM 4200 C CA . GLY B 1 228 ? 3.287 21.391 2.26 1 90.88 228 GLY B CA 1
ATOM 4201 C C . GLY B 1 228 ? 2.82 22.172 3.471 1 90.88 228 GLY B C 1
ATOM 4202 O O . GLY B 1 228 ? 2.494 23.359 3.363 1 90.88 228 GLY B O 1
ATOM 4203 N N . GLY B 1 229 ? 2.721 21.531 4.598 1 94.69 229 GLY B N 1
ATOM 4204 C CA . GLY B 1 229 ? 2.463 22.188 5.871 1 94.69 229 GLY B CA 1
ATOM 4205 C C . GLY B 1 229 ? 1.074 22.797 5.957 1 94.69 229 GLY B C 1
ATOM 4206 O O . GLY B 1 229 ? 0.163 22.375 5.242 1 94.69 229 GLY B O 1
ATOM 4207 N N . LEU B 1 230 ? 0.989 23.688 6.914 1 97.19 230 LEU B N 1
ATOM 4208 C CA . LEU B 1 230 ? -0.267 24.375 7.195 1 97.19 230 LEU B CA 1
ATOM 4209 C C . LEU B 1 230 ? -0.732 25.188 5.984 1 97.19 230 LEU B C 1
ATOM 4211 O O . LEU B 1 230 ? -1.91 25.141 5.621 1 97.19 230 LEU B O 1
ATOM 4215 N N . GLY B 1 231 ? 0.189 25.859 5.312 1 95.81 231 GLY B N 1
ATOM 4216 C CA . GLY B 1 231 ? -0.131 26.734 4.195 1 95.81 231 GLY B CA 1
ATOM 4217 C C . GLY B 1 231 ? -0.811 26.016 3.049 1 95.81 231 GLY B C 1
ATOM 4218 O O . GLY B 1 231 ? -1.93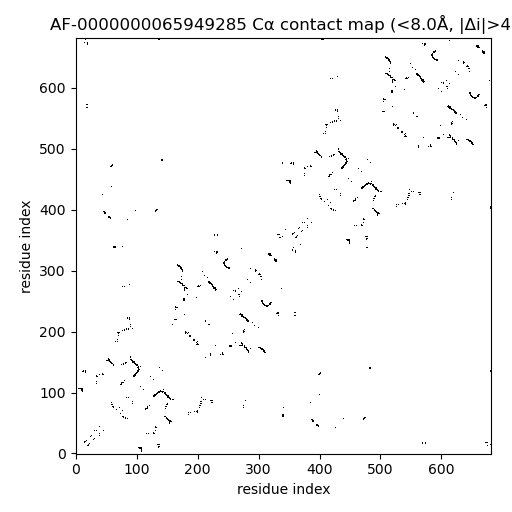3 26.344 2.668 1 95.81 231 GLY B O 1
ATOM 4219 N N . ASN B 1 232 ? -0.202 24.953 2.521 1 93.88 232 ASN B N 1
ATOM 4220 C CA . ASN B 1 232 ? -0.76 24.234 1.386 1 93.88 232 ASN B CA 1
ATOM 4221 C C . ASN B 1 232 ? -2.057 23.516 1.76 1 93.88 232 ASN B C 1
ATOM 4223 O O . ASN B 1 232 ? -2.99 23.453 0.958 1 93.88 232 ASN B O 1
ATOM 4227 N N . THR B 1 233 ? -2.098 22.984 2.941 1 95.81 233 THR B N 1
ATOM 4228 C CA . THR B 1 233 ? -3.291 22.266 3.383 1 95.81 233 THR B CA 1
ATOM 4229 C C . THR B 1 233 ? -4.492 23.203 3.434 1 95.81 233 THR B C 1
ATOM 4231 O O . THR B 1 233 ? -5.586 22.859 2.984 1 95.81 233 THR B O 1
ATOM 4234 N N . LEU B 1 234 ? -4.305 24.406 3.955 1 97.69 234 LEU B N 1
ATOM 4235 C CA . LEU B 1 234 ? -5.41 25.359 4.051 1 97.69 234 LEU B CA 1
ATOM 4236 C C . LEU B 1 234 ? -5.836 25.828 2.666 1 97.69 234 LEU B C 1
ATOM 4238 O O . LEU B 1 234 ? -7.023 26.078 2.428 1 97.69 234 LEU B O 1
ATOM 4242 N N . ASN B 1 235 ? -4.887 25.984 1.768 1 95.62 235 ASN B N 1
ATOM 4243 C CA . ASN B 1 235 ? -5.246 26.344 0.397 1 95.62 235 ASN B CA 1
ATOM 4244 C C . ASN B 1 235 ? -6.09 25.25 -0.257 1 95.62 235 ASN B C 1
ATOM 4246 O O . ASN B 1 235 ? -7.039 25.547 -0.986 1 95.62 235 ASN B O 1
ATOM 4250 N N . GLU B 1 236 ? -5.719 24 0.019 1 93.38 236 GLU B N 1
ATOM 4251 C CA . GLU B 1 236 ? -6.504 22.891 -0.488 1 93.38 236 GLU B CA 1
ATOM 4252 C C . GLU B 1 236 ? -7.934 22.922 0.044 1 93.38 236 GLU B C 1
ATOM 4254 O O . GLU B 1 236 ? -8.891 22.797 -0.722 1 93.38 236 GLU B O 1
ATOM 4259 N N . LEU B 1 237 ? -8.086 23.125 1.311 1 96.12 237 LEU B N 1
ATOM 4260 C CA . LEU B 1 237 ? -9.398 23.141 1.951 1 96.12 237 LEU B CA 1
ATOM 4261 C C . LEU B 1 237 ? -10.219 24.328 1.468 1 96.12 237 LEU B C 1
ATOM 4263 O O . LEU B 1 237 ? -11.43 24.203 1.26 1 96.12 237 LEU B O 1
ATOM 4267 N N . ALA B 1 238 ? -9.594 25.469 1.336 1 97.44 238 ALA B N 1
ATOM 4268 C CA . ALA B 1 238 ? -10.273 26.656 0.839 1 97.44 238 ALA B CA 1
ATOM 4269 C C . ALA B 1 238 ? -10.852 26.422 -0.551 1 97.44 238 ALA B C 1
ATOM 4271 O O . ALA B 1 238 ? -12.016 26.734 -0.806 1 97.44 238 ALA B O 1
ATOM 4272 N N . ARG B 1 239 ? -10.07 25.812 -1.393 1 94.06 239 ARG B N 1
ATOM 4273 C CA . ARG B 1 239 ? -10.5 25.547 -2.76 1 94.06 239 ARG B CA 1
ATOM 4274 C C . ARG B 1 239 ? -11.609 24.5 -2.789 1 94.06 239 ARG B C 1
ATOM 4276 O O . ARG B 1 239 ? -12.594 24.641 -3.52 1 94.06 239 ARG B O 1
ATOM 4283 N N . GLN B 1 240 ? -11.469 23.469 -2.029 1 93.44 240 GLN B N 1
ATOM 4284 C CA . GLN B 1 240 ? -12.461 22.406 -1.987 1 93.44 240 GLN B CA 1
ATOM 4285 C C . GLN B 1 240 ? -13.812 22.922 -1.52 1 93.44 240 GLN B C 1
ATOM 4287 O O . GLN B 1 240 ? -14.859 22.484 -2.02 1 93.44 240 GLN B O 1
ATOM 4292 N N . SER B 1 241 ? -13.82 23.875 -0.601 1 96.81 241 SER B N 1
ATOM 4293 C CA . SER B 1 241 ? -15.047 24.359 0.024 1 96.81 241 SER B CA 1
ATOM 4294 C C . SER B 1 241 ? -15.547 25.625 -0.65 1 96.81 241 SER B C 1
ATOM 4296 O O . SER B 1 241 ? -16.656 26.094 -0.377 1 96.81 241 SER B O 1
ATOM 4298 N N . GLY B 1 242 ? -14.75 26.156 -1.512 1 97.12 242 GLY B N 1
ATOM 4299 C CA . GLY B 1 242 ? -15.117 27.406 -2.148 1 97.12 242 GLY B CA 1
ATOM 4300 C C . GLY B 1 242 ? -15.195 28.578 -1.178 1 97.12 242 GLY B C 1
ATOM 4301 O O . GLY B 1 242 ? -16.156 29.344 -1.201 1 97.12 242 GLY B O 1
ATOM 4302 N N . VAL B 1 243 ? -14.219 28.703 -0.295 1 98.44 243 VAL B N 1
ATOM 4303 C CA . VAL B 1 243 ? -14.203 29.734 0.731 1 98.44 243 VAL B CA 1
ATOM 4304 C C . VAL B 1 243 ? -12.805 30.344 0.835 1 98.44 243 VAL B C 1
ATOM 4306 O O . VAL B 1 243 ? -11.852 29.844 0.222 1 98.44 243 VAL B O 1
ATOM 4309 N N . GLY B 1 244 ? -12.711 31.453 1.514 1 98.31 244 GLY B N 1
ATOM 4310 C CA . GLY B 1 244 ? -11.43 31.984 1.95 1 98.31 244 GLY B CA 1
ATOM 4311 C C . GLY B 1 244 ? -11.141 31.703 3.412 1 98.31 244 GLY B C 1
ATOM 4312 O O . GLY B 1 244 ? -11.992 31.188 4.137 1 98.31 244 GLY B O 1
ATOM 4313 N N . MET B 1 245 ? -9.867 32.031 3.805 1 98.56 245 MET B N 1
ATOM 4314 C CA . MET B 1 245 ? -9.477 31.844 5.199 1 98.56 245 MET B CA 1
ATOM 4315 C C . MET B 1 245 ? -8.609 33 5.68 1 98.56 245 MET B C 1
ATOM 4317 O O . MET B 1 245 ? -7.777 33.5 4.93 1 98.56 245 MET B O 1
ATOM 4321 N N . GLN B 1 246 ? -8.891 33.469 6.871 1 98.5 246 GLN B N 1
ATOM 4322 C CA . GLN B 1 246 ? -8.117 34.5 7.531 1 98.5 246 GLN B CA 1
ATOM 4323 C C . GLN B 1 246 ? -7.434 34 8.789 1 98.5 246 GLN B C 1
ATOM 4325 O O . GLN B 1 246 ? -8.094 33.688 9.789 1 98.5 246 GLN B O 1
ATOM 4330 N N . LEU B 1 247 ? -6.098 33.938 8.734 1 98.69 247 LEU B N 1
ATOM 4331 C CA . LEU B 1 247 ? -5.305 33.438 9.852 1 98.69 247 LEU B CA 1
ATOM 4332 C C . LEU B 1 247 ? -4.785 34.562 10.703 1 98.69 247 LEU B C 1
ATOM 4334 O O . LEU B 1 247 ? -4.734 35.719 10.25 1 98.69 247 LEU B O 1
ATOM 4338 N N . VAL B 1 248 ? -4.449 34.25 11.945 1 98.31 248 VAL B N 1
ATOM 4339 C CA . VAL B 1 248 ? -3.77 35.156 12.867 1 98.31 248 VAL B CA 1
ATOM 4340 C C . VAL B 1 248 ? -2.408 34.594 13.25 1 98.31 248 VAL B C 1
ATOM 4342 O O . VAL B 1 248 ? -2.33 33.625 14 1 98.31 248 VAL B O 1
ATOM 4345 N N . GLU B 1 249 ? -1.351 35.219 12.867 1 97.69 249 GLU B N 1
ATOM 4346 C CA . GLU B 1 249 ? 0.004 34.688 13.008 1 97.69 249 GLU B CA 1
ATOM 4347 C C . GLU B 1 249 ? 0.345 34.438 14.469 1 97.69 249 GLU B C 1
ATOM 4349 O O . GLU B 1 249 ? 0.91 33.375 14.797 1 97.69 249 GLU B O 1
ATOM 4354 N N . ARG B 1 250 ? 0.031 35.344 15.344 1 96.75 250 ARG B N 1
ATOM 4355 C CA . ARG B 1 250 ? 0.397 35.25 16.75 1 96.75 250 ARG B CA 1
ATOM 4356 C C . ARG B 1 250 ? -0.295 34.062 17.406 1 96.75 250 ARG B C 1
ATOM 4358 O O . ARG B 1 250 ? 0.139 33.594 18.469 1 96.75 250 ARG B O 1
ATOM 4365 N N . ALA B 1 251 ? -1.366 33.594 16.797 1 98.19 251 ALA B N 1
ATOM 4366 C CA . ALA B 1 251 ? -2.145 32.5 17.391 1 98.19 251 ALA B CA 1
ATOM 4367 C C . ALA B 1 251 ? -1.583 31.156 16.984 1 98.19 251 ALA B C 1
ATOM 4369 O O . ALA B 1 251 ? -1.929 30.125 17.578 1 98.19 251 ALA B O 1
ATOM 4370 N N . ILE B 1 252 ? -0.752 31.062 16 1 98.56 252 ILE B N 1
ATOM 4371 C CA . ILE B 1 252 ? -0.203 29.797 15.508 1 98.56 252 ILE B CA 1
ATOM 4372 C C . ILE B 1 252 ? 0.955 29.359 16.391 1 98.56 252 ILE B C 1
ATOM 4374 O O . ILE B 1 252 ? 1.984 30.031 16.469 1 98.56 252 ILE B O 1
ATOM 4378 N N . PRO B 1 253 ? 0.794 28.25 17.078 1 98.44 253 PRO B N 1
ATOM 4379 C CA . PRO B 1 253 ? 1.877 27.781 17.953 1 98.44 253 PRO B CA 1
ATOM 4380 C C . PRO B 1 253 ? 3.139 27.406 17.172 1 98.44 253 PRO B C 1
ATOM 4382 O O . PRO B 1 253 ? 3.078 26.609 16.234 1 98.44 253 PRO B O 1
ATOM 4385 N N . LEU B 1 254 ? 4.227 27.922 17.547 1 97.31 254 LEU B N 1
ATOM 4386 C CA . LEU B 1 254 ? 5.543 27.703 16.953 1 97.31 254 LEU B CA 1
ATOM 4387 C C . LEU B 1 254 ? 6.633 27.719 18.031 1 97.31 254 LEU B C 1
ATOM 4389 O O . LEU B 1 254 ? 6.809 28.719 18.734 1 97.31 254 LEU B O 1
ATOM 4393 N N . ARG B 1 255 ? 7.367 26.641 18.125 1 95.94 255 ARG B N 1
ATOM 4394 C CA . ARG B 1 255 ? 8.422 26.562 19.125 1 95.94 255 ARG B CA 1
ATOM 4395 C C . ARG B 1 255 ? 9.633 27.391 18.719 1 95.94 255 ARG B C 1
ATOM 4397 O O . ARG B 1 255 ? 9.969 27.469 17.531 1 95.94 255 ARG B O 1
ATOM 4404 N N . GLU B 1 256 ? 10.289 27.859 19.656 1 93.88 256 GLU B N 1
ATOM 4405 C CA . GLU B 1 256 ? 11.406 28.766 19.422 1 93.88 256 GLU B CA 1
ATOM 4406 C C . GLU B 1 256 ? 12.492 28.094 18.594 1 93.88 256 GLU B C 1
ATOM 4408 O O . GLU B 1 256 ? 13.016 28.688 17.641 1 93.88 256 GLU B O 1
ATOM 4413 N N . PRO B 1 257 ? 12.867 26.844 18.922 1 92.62 257 PRO B N 1
ATOM 4414 C CA . PRO B 1 257 ? 13.906 26.203 18.109 1 92.62 257 PRO B CA 1
ATOM 4415 C C . PRO B 1 257 ? 13.5 26.062 16.641 1 92.62 257 PRO B C 1
ATOM 4417 O O . PRO B 1 257 ? 14.352 26.156 15.75 1 92.62 257 PRO B O 1
ATOM 4420 N N . VAL B 1 258 ? 12.242 25.859 16.391 1 94.69 258 VAL B N 1
ATOM 4421 C CA . VAL B 1 258 ? 11.742 25.734 15.023 1 94.69 258 VAL B CA 1
ATOM 4422 C C . VAL B 1 258 ? 11.773 27.109 14.336 1 94.69 258 VAL B C 1
ATOM 4424 O O . VAL B 1 258 ? 12.203 27.219 13.188 1 94.69 258 VAL B O 1
ATOM 4427 N N . ARG B 1 259 ? 11.367 28.094 15.047 1 94.06 259 ARG B N 1
ATOM 4428 C CA . ARG B 1 259 ? 11.43 29.453 14.523 1 94.06 259 ARG B CA 1
ATOM 4429 C C . ARG B 1 259 ? 12.852 29.828 14.125 1 94.06 259 ARG B C 1
ATOM 4431 O O . ARG B 1 259 ? 13.086 30.328 13.023 1 94.06 259 ARG B O 1
ATOM 4438 N N . ALA B 1 260 ? 13.766 29.578 15 1 92.25 260 ALA B N 1
ATOM 4439 C CA . ALA B 1 260 ? 15.164 29.906 14.773 1 92.25 260 ALA B CA 1
ATOM 4440 C C . ALA B 1 260 ? 15.719 29.141 13.57 1 92.25 260 ALA B C 1
ATOM 4442 O O . ALA B 1 260 ? 16.406 29.719 12.727 1 92.25 260 ALA B O 1
ATOM 4443 N N . ALA B 1 261 ? 15.414 27.938 13.492 1 90.88 261 ALA B N 1
ATOM 4444 C CA . ALA B 1 261 ? 15.883 27.094 12.383 1 90.88 261 ALA B CA 1
ATOM 4445 C C . ALA B 1 261 ? 15.328 27.594 11.055 1 90.88 261 ALA B C 1
ATOM 4447 O O . ALA B 1 261 ? 16.047 27.656 10.055 1 90.88 261 ALA B O 1
ATOM 4448 N N . CYS B 1 262 ? 14.078 27.891 11.039 1 92 262 CYS B N 1
ATOM 4449 C CA . CYS B 1 262 ? 13.445 28.391 9.82 1 92 262 CYS B CA 1
ATOM 4450 C C . CYS B 1 262 ? 14.078 29.703 9.375 1 92 262 CYS B C 1
ATOM 4452 O O . CYS B 1 262 ? 14.336 29.906 8.188 1 92 262 CYS B O 1
ATOM 4454 N N . GLU B 1 263 ? 14.258 30.531 10.375 1 91.69 263 GLU B N 1
ATOM 4455 C CA . GLU B 1 263 ? 14.914 31.797 10.062 1 91.69 263 GLU B CA 1
ATOM 4456 C C . GLU B 1 263 ? 16.312 31.562 9.484 1 91.69 263 GLU B C 1
ATOM 4458 O O . GLU B 1 263 ? 16.688 32.188 8.484 1 91.69 263 GLU B O 1
ATOM 4463 N N . PHE B 1 264 ? 17.062 30.672 10.078 1 88.94 264 PHE B N 1
ATOM 4464 C CA . PHE B 1 264 ? 18.406 30.359 9.648 1 88.94 264 PHE B CA 1
ATOM 4465 C C . PHE B 1 264 ? 18.422 29.781 8.234 1 88.94 264 PHE B C 1
ATOM 4467 O O . PHE B 1 264 ? 19.297 30.109 7.434 1 88.94 264 PHE B O 1
ATOM 4474 N N . LEU B 1 265 ? 17.375 29.031 7.918 1 87.06 265 LEU B N 1
ATOM 4475 C CA . LEU B 1 265 ? 17.344 28.312 6.648 1 87.06 265 LEU B CA 1
ATOM 4476 C C . LEU B 1 265 ? 16.547 29.094 5.602 1 87.06 265 LEU B C 1
ATOM 4478 O O . LEU B 1 265 ? 16.469 28.672 4.441 1 87.06 265 LEU B O 1
ATOM 4482 N N . GLY B 1 266 ? 15.953 30.203 5.98 1 88.31 266 GLY B N 1
ATOM 4483 C CA . GLY B 1 266 ? 15.141 30.984 5.07 1 88.31 266 GLY B CA 1
ATOM 4484 C C . GLY B 1 266 ? 13.836 30.297 4.695 1 88.31 266 GLY B C 1
ATOM 4485 O O . GLY B 1 266 ? 13.406 30.359 3.539 1 88.31 266 GLY B O 1
ATOM 4486 N N . LEU B 1 267 ? 13.32 29.594 5.66 1 90.44 267 LEU B N 1
ATOM 4487 C CA . LEU B 1 267 ? 12.086 28.859 5.406 1 90.44 267 LEU B CA 1
ATOM 4488 C C . LEU B 1 267 ? 10.898 29.531 6.094 1 90.44 267 LEU B C 1
ATOM 4490 O O . LEU B 1 267 ? 11.062 30.156 7.145 1 90.44 267 LEU B O 1
ATOM 4494 N N . ASP B 1 268 ? 9.789 29.484 5.441 1 93 268 ASP B N 1
ATOM 4495 C CA . ASP B 1 268 ? 8.523 29.844 6.078 1 93 268 ASP B CA 1
ATOM 4496 C C . ASP B 1 268 ? 7.93 28.656 6.832 1 93 268 ASP B C 1
ATOM 4498 O O . ASP B 1 268 ? 7.578 27.641 6.223 1 93 268 ASP B O 1
ATOM 4502 N N . PRO B 1 269 ? 7.785 28.766 8.141 1 94.69 269 PRO B N 1
ATOM 4503 C CA . PRO B 1 269 ? 7.309 27.641 8.938 1 94.69 269 PRO B CA 1
ATOM 4504 C C . PRO B 1 269 ? 5.938 27.125 8.492 1 94.69 269 PRO B C 1
ATOM 4506 O O . PRO B 1 269 ? 5.594 25.969 8.734 1 94.69 269 PRO B O 1
ATOM 4509 N N . LEU B 1 270 ? 5.152 27.906 7.773 1 95.88 270 LEU B N 1
ATOM 4510 C CA . LEU B 1 270 ? 3.805 27.531 7.355 1 95.88 270 LEU B CA 1
ATOM 4511 C C . LEU B 1 270 ? 3.848 26.391 6.355 1 95.88 270 LEU B C 1
ATOM 4513 O O . LEU B 1 270 ? 2.838 25.719 6.125 1 95.88 270 LEU B O 1
ATOM 4517 N N . TYR B 1 271 ? 5.008 26.125 5.777 1 94.06 271 TYR B N 1
ATOM 4518 C CA . TYR B 1 271 ? 5.09 25.125 4.707 1 94.06 271 TYR B CA 1
ATOM 4519 C C . TYR B 1 271 ? 5.945 23.938 5.125 1 94.06 271 TYR B C 1
ATOM 4521 O O . TYR B 1 271 ? 6.203 23.047 4.324 1 94.06 271 TYR B O 1
ATOM 4529 N N . VAL B 1 272 ? 6.426 23.984 6.355 1 93.5 272 VAL B N 1
ATOM 4530 C CA . VAL B 1 272 ? 7.238 22.891 6.879 1 93.5 272 VAL B CA 1
ATOM 4531 C C . VAL B 1 272 ? 6.336 21.719 7.293 1 93.5 272 VAL B C 1
ATOM 4533 O O . VAL B 1 272 ? 5.277 21.938 7.895 1 93.5 272 VAL B O 1
ATOM 4536 N N . ALA B 1 273 ? 6.797 20.562 6.98 1 94.88 273 ALA B N 1
ATOM 4537 C CA . ALA B 1 273 ? 5.992 19.359 7.137 1 94.88 273 ALA B CA 1
ATOM 4538 C C . ALA B 1 273 ? 5.758 19.047 8.609 1 94.88 273 ALA B C 1
ATOM 4540 O O . ALA B 1 273 ? 6.625 19.297 9.453 1 94.88 273 ALA B O 1
ATOM 4541 N N . ASN B 1 274 ? 4.637 18.531 8.922 1 97 274 ASN B N 1
ATOM 4542 C CA . ASN B 1 274 ? 4.242 17.953 10.211 1 97 274 ASN B CA 1
ATOM 4543 C C . ASN B 1 274 ? 3.775 16.516 10.055 1 97 274 ASN B C 1
ATOM 4545 O O . ASN B 1 274 ? 3.242 16.141 9.016 1 97 274 ASN B O 1
ATOM 4549 N N . GLU B 1 275 ? 3.891 15.68 11.125 1 97.75 275 GLU B N 1
ATOM 4550 C CA . GLU B 1 275 ? 3.498 14.273 11.031 1 97.75 275 GLU B CA 1
ATOM 4551 C C . GLU B 1 275 ? 2.691 13.852 12.258 1 97.75 275 GLU B C 1
ATOM 4553 O O . GLU B 1 275 ? 2.461 12.656 12.469 1 97.75 275 GLU B O 1
ATOM 4558 N N . GLY B 1 276 ? 2.291 14.766 13.055 1 98.06 276 GLY B N 1
ATOM 4559 C CA . GLY B 1 276 ? 1.517 14.5 14.258 1 98.06 276 GLY B CA 1
ATOM 4560 C C . GLY B 1 276 ? 0.635 15.672 14.664 1 98.06 276 GLY B C 1
ATOM 4561 O O . GLY B 1 276 ? 0.44 15.922 15.859 1 98.06 276 GLY B O 1
ATOM 4562 N N . LYS B 1 277 ? 0.197 16.406 13.672 1 98.62 277 LYS B N 1
ATOM 4563 C CA . LYS B 1 277 ? -0.69 17.547 13.898 1 98.62 277 LYS B CA 1
ATOM 4564 C C . LYS B 1 277 ? -1.935 17.438 13.016 1 98.62 277 LYS B C 1
ATOM 4566 O O . LYS B 1 277 ? -1.923 16.766 11.984 1 98.62 277 LYS B O 1
ATOM 4571 N N . LEU B 1 278 ? -3.008 18.078 13.445 1 98.75 278 LEU B N 1
ATOM 4572 C CA . LEU B 1 278 ? -4.207 18.125 12.617 1 98.75 278 LEU B CA 1
ATOM 4573 C C . LEU B 1 278 ? -4.82 19.531 12.648 1 98.75 278 LEU B C 1
ATOM 4575 O O . LEU B 1 278 ? -4.621 20.281 13.602 1 98.75 278 LEU B O 1
ATOM 4579 N N . ILE B 1 279 ? -5.457 19.891 11.547 1 98.81 279 ILE B N 1
ATOM 4580 C CA . ILE B 1 279 ? -6.316 21.062 11.406 1 98.81 279 ILE B CA 1
ATOM 4581 C C . ILE B 1 279 ? -7.777 20.656 11.562 1 98.81 279 ILE B C 1
ATOM 4583 O O . ILE B 1 279 ? -8.203 19.641 11.016 1 98.81 279 ILE B O 1
ATOM 4587 N N . ALA B 1 280 ? -8.539 21.391 12.32 1 98.88 280 ALA B N 1
ATOM 4588 C CA . ALA B 1 280 ? -9.977 21.188 12.438 1 98.88 280 ALA B CA 1
ATOM 4589 C C . ALA B 1 280 ? -10.75 22.453 12.086 1 98.88 280 ALA B C 1
ATOM 4591 O O . ALA B 1 280 ? -10.367 23.562 12.5 1 98.88 280 ALA B O 1
ATOM 4592 N N . ILE B 1 281 ? -11.719 22.328 11.281 1 98.88 281 ILE B N 1
ATOM 4593 C CA . ILE B 1 281 ? -12.656 23.406 11 1 98.88 281 ILE B CA 1
ATOM 4594 C C . ILE B 1 281 ? -14.031 23.062 11.562 1 98.88 281 ILE B C 1
ATOM 4596 O O . ILE B 1 281 ? -14.562 21.984 11.305 1 98.88 281 ILE B O 1
ATOM 4600 N N . CYS B 1 282 ? -14.633 23.953 12.344 1 98.75 282 CYS B N 1
ATOM 4601 C CA . CYS B 1 282 ? -15.922 23.703 12.969 1 98.75 282 CYS B CA 1
ATOM 4602 C C . CYS B 1 282 ? -16.734 24.984 13.094 1 98.75 282 CYS B C 1
ATOM 4604 O O . CYS B 1 282 ? -16.188 26.078 12.945 1 98.75 282 CYS B O 1
ATOM 4606 N N . PRO B 1 283 ? -18.016 24.812 13.336 1 98.75 283 PRO B N 1
ATOM 4607 C CA . PRO B 1 283 ? -18.844 26.016 13.547 1 98.75 283 PRO B CA 1
ATOM 4608 C C . PRO B 1 283 ? -18.344 26.875 14.719 1 98.75 283 PRO B C 1
ATOM 4610 O O . PRO B 1 283 ? -17.891 26.328 15.727 1 98.75 283 PRO B O 1
ATOM 4613 N N . ALA B 1 284 ? -18.5 28.172 14.578 1 98.69 284 ALA B N 1
ATOM 4614 C CA . ALA B 1 284 ? -18 29.141 15.547 1 98.69 284 ALA B CA 1
ATOM 4615 C C . ALA B 1 284 ? -18.547 28.828 16.953 1 98.69 284 ALA B C 1
ATOM 4617 O O . ALA B 1 284 ? -17.812 28.953 17.938 1 98.69 284 ALA B O 1
ATOM 4618 N N . GLU B 1 285 ? -19.75 28.422 17.016 1 98.56 285 GLU B N 1
ATOM 4619 C CA . GLU B 1 285 ? -20.406 28.219 18.297 1 98.56 285 GLU B CA 1
ATOM 4620 C C . GLU B 1 285 ? -19.828 27 19.031 1 98.56 285 GLU B C 1
ATOM 4622 O O . GLU B 1 285 ? -20.047 26.828 20.234 1 98.56 285 GLU B O 1
ATOM 4627 N N . GLN B 1 286 ? -19.078 26.125 18.266 1 98.62 286 GLN B N 1
ATOM 4628 C CA . GLN B 1 286 ? -18.547 24.906 18.859 1 98.62 286 GLN B CA 1
ATOM 4629 C C . GLN B 1 286 ? -17.047 25.047 19.109 1 98.62 286 GLN B C 1
ATOM 4631 O O . GLN B 1 286 ? -16.422 24.156 19.703 1 98.62 286 GLN B O 1
ATOM 4636 N N . ALA B 1 287 ? -16.438 26.109 18.719 1 98.81 287 ALA B N 1
ATOM 4637 C CA . ALA B 1 287 ? -14.984 26.234 18.656 1 98.81 287 ALA B CA 1
ATOM 4638 C C . ALA B 1 287 ? -14.359 26.172 20.047 1 98.81 287 ALA B C 1
ATOM 4640 O O . ALA B 1 287 ? -13.359 25.484 20.25 1 98.81 287 ALA B O 1
ATOM 4641 N N . GLU B 1 288 ? -14.938 26.891 20.984 1 98.75 288 GLU B N 1
ATOM 4642 C CA . GLU B 1 288 ? -14.383 26.906 22.344 1 98.75 288 GLU B CA 1
ATOM 4643 C C . GLU B 1 288 ? -14.5 25.531 22.984 1 98.75 288 GLU B C 1
ATOM 4645 O O . GLU B 1 288 ? -13.586 25.078 23.688 1 98.75 288 GLU B O 1
ATOM 4650 N N . ARG B 1 289 ? -15.617 24.922 22.766 1 98.75 289 ARG B N 1
ATOM 4651 C CA . ARG B 1 289 ? -15.812 23.562 23.297 1 98.75 289 ARG B CA 1
ATOM 4652 C C . ARG B 1 289 ? -14.805 22.594 22.688 1 98.75 289 ARG B C 1
ATOM 4654 O O . ARG B 1 289 ? -14.211 21.781 23.406 1 98.75 289 ARG B O 1
ATOM 4661 N N . LEU B 1 290 ? -14.656 22.656 21.391 1 98.88 290 LEU B N 1
ATOM 4662 C CA . LEU B 1 290 ? -13.695 21.797 20.719 1 98.88 290 LEU B CA 1
ATOM 4663 C C . LEU B 1 290 ? -12.281 22.047 21.234 1 98.88 290 LEU B C 1
ATOM 4665 O O . LEU B 1 290 ? -11.539 21.094 21.484 1 98.88 290 LEU B O 1
ATOM 4669 N N . LEU B 1 291 ? -11.953 23.297 21.422 1 98.88 291 LEU B N 1
ATOM 4670 C CA . LEU B 1 291 ? -10.633 23.656 21.922 1 98.88 291 LEU B CA 1
ATOM 4671 C C . LEU B 1 291 ? -10.391 23.047 23.297 1 98.88 291 LEU B C 1
ATOM 4673 O O . LEU B 1 291 ? -9.312 22.531 23.578 1 98.88 291 LEU B O 1
ATOM 4677 N N . GLU B 1 292 ? -11.359 23.141 24.109 1 98.81 292 GLU B N 1
ATOM 4678 C CA . GLU B 1 292 ? -11.25 22.609 25.469 1 98.81 292 GLU B CA 1
ATOM 4679 C C . GLU B 1 292 ? -11.016 21.109 25.453 1 98.81 292 GLU B C 1
ATOM 4681 O O . GLU B 1 292 ? -10.148 20.594 26.156 1 98.81 292 GLU B O 1
ATOM 4686 N N . VAL B 1 293 ? -11.789 20.438 24.656 1 98.69 293 VAL B N 1
ATOM 4687 C CA . VAL B 1 293 ? -11.672 18.984 24.547 1 98.69 293 VAL B CA 1
ATOM 4688 C C . VAL B 1 293 ? -10.289 18.609 24.031 1 98.69 293 VAL B C 1
ATOM 4690 O O . VAL B 1 293 ? -9.672 17.656 24.5 1 98.69 293 VAL B O 1
ATOM 4693 N N . MET B 1 294 ? -9.828 19.328 23.062 1 98.81 294 MET B N 1
ATOM 4694 C CA . MET B 1 294 ? -8.492 19.062 22.516 1 98.81 294 MET B CA 1
ATOM 4695 C C . MET B 1 294 ? -7.422 19.266 23.578 1 98.81 294 MET B C 1
ATOM 4697 O O . MET B 1 294 ? -6.566 18.406 23.766 1 98.81 294 MET B O 1
ATOM 4701 N N . ARG B 1 295 ? -7.52 20.359 24.312 1 98.75 295 ARG B N 1
ATOM 4702 C CA . ARG B 1 295 ? -6.484 20.719 25.281 1 98.75 295 ARG B CA 1
ATOM 4703 C C . ARG B 1 295 ? -6.492 19.766 26.469 1 98.75 295 ARG B C 1
ATOM 4705 O O . ARG B 1 295 ? -5.492 19.641 27.172 1 98.75 295 ARG B O 1
ATOM 4712 N N . GLU B 1 296 ? -7.582 19.109 26.688 1 98.62 296 GLU B N 1
ATOM 4713 C CA . GLU B 1 296 ? -7.672 18.109 27.75 1 98.62 296 GLU B CA 1
ATOM 4714 C C . GLU B 1 296 ? -6.969 16.812 27.359 1 98.62 296 GLU B C 1
ATOM 4716 O O . GLU B 1 296 ? -6.621 16 28.219 1 98.62 296 GLU B O 1
ATOM 4721 N N . HIS B 1 297 ? -6.816 16.609 26.109 1 98.38 297 HIS B N 1
ATOM 4722 C CA . HIS B 1 297 ? -6.141 15.414 25.609 1 98.38 297 HIS B CA 1
ATOM 4723 C C . HIS B 1 297 ? -4.629 15.609 25.562 1 98.38 297 HIS B C 1
ATOM 4725 O O . HIS B 1 297 ? -4.152 16.688 25.188 1 98.38 297 HIS B O 1
ATOM 4731 N N . PRO B 1 298 ? -3.84 14.633 25.875 1 97.94 298 PRO B N 1
ATOM 4732 C CA . PRO B 1 298 ? -2.381 14.766 25.891 1 97.94 298 PRO B CA 1
ATOM 4733 C C . PRO B 1 298 ? -1.809 15.164 24.531 1 97.94 298 PRO B C 1
ATOM 4735 O O . PRO B 1 298 ? -0.77 15.828 24.469 1 97.94 298 PRO B O 1
ATOM 4738 N N . GLN B 1 299 ? -2.449 14.867 23.438 1 97.88 299 GLN B N 1
ATOM 4739 C CA . GLN B 1 299 ? -1.924 15.086 22.094 1 97.88 299 GLN B CA 1
ATOM 4740 C C . GLN B 1 299 ? -2.385 16.422 21.547 1 97.88 299 GLN B C 1
ATOM 4742 O O . GLN B 1 299 ? -2.012 16.812 20.422 1 97.88 299 GLN B O 1
ATOM 4747 N N . GLY B 1 300 ? -3.203 17.156 22.266 1 98.31 300 GLY B N 1
ATOM 4748 C CA . GLY B 1 300 ? -3.734 18.422 21.797 1 98.31 300 GLY B CA 1
ATOM 4749 C C . GLY B 1 300 ? -3.574 19.547 22.797 1 98.31 300 GLY B C 1
ATOM 4750 O O . GLY B 1 300 ? -4.297 20.547 22.75 1 98.31 300 GLY B O 1
ATOM 4751 N N . ARG B 1 301 ? -2.604 19.453 23.766 1 98.19 301 ARG B N 1
ATOM 4752 C CA . ARG B 1 301 ? -2.453 20.375 24.875 1 98.19 301 ARG B CA 1
ATOM 4753 C C . ARG B 1 301 ? -2.197 21.797 24.359 1 98.19 301 ARG B C 1
ATOM 4755 O O . ARG B 1 301 ? -2.613 22.766 24.984 1 98.19 301 ARG B O 1
ATOM 4762 N N . GLU B 1 302 ? -1.543 21.891 23.266 1 98.06 302 GLU B N 1
ATOM 4763 C CA . GLU B 1 302 ? -1.165 23.203 22.719 1 98.06 302 GLU B CA 1
ATOM 4764 C C . GLU B 1 302 ? -2.105 23.625 21.594 1 98.06 302 GLU B C 1
ATOM 4766 O O . GLU B 1 302 ? -1.737 24.438 20.75 1 98.06 302 GLU B O 1
ATOM 4771 N N . ALA B 1 303 ? -3.277 23.047 21.562 1 98.81 303 ALA B N 1
ATOM 4772 C CA . ALA B 1 303 ? -4.238 23.391 20.516 1 98.81 303 ALA B CA 1
ATOM 4773 C C . ALA B 1 303 ? -4.613 24.875 20.578 1 98.81 303 ALA B C 1
ATOM 4775 O O . ALA B 1 303 ? -4.586 25.484 21.641 1 98.81 303 ALA B O 1
ATOM 4776 N N . ALA B 1 304 ? -4.969 25.453 19.438 1 98.88 304 ALA B N 1
ATOM 4777 C CA . ALA B 1 304 ? -5.289 26.875 19.359 1 98.88 304 ALA B CA 1
ATOM 4778 C C . ALA B 1 304 ? -6.27 27.141 18.219 1 98.88 304 ALA B C 1
ATOM 4780 O O . ALA B 1 304 ? -6.281 26.438 17.219 1 98.88 304 ALA B O 1
ATOM 4781 N N . ILE B 1 305 ? -7.094 28.078 18.438 1 98.88 305 ILE B N 1
ATOM 4782 C CA . ILE B 1 305 ? -7.836 28.688 17.344 1 98.88 305 ILE B CA 1
ATOM 4783 C C . ILE B 1 305 ? -6.945 29.672 16.578 1 98.88 305 ILE B C 1
ATOM 4785 O O . ILE B 1 305 ? -6.477 30.656 17.156 1 98.88 305 ILE B O 1
ATOM 4789 N N . ILE B 1 306 ? -6.805 29.422 15.281 1 98.81 306 ILE B N 1
ATOM 4790 C CA . ILE B 1 306 ? -5.746 30.172 14.609 1 98.81 306 ILE B CA 1
ATOM 4791 C C . ILE B 1 306 ? -6.348 31.062 13.523 1 98.81 306 ILE B C 1
ATOM 4793 O O . ILE B 1 306 ? -5.633 31.828 12.867 1 98.81 306 ILE B O 1
ATOM 4797 N N . GLY B 1 307 ? -7.602 30.922 13.273 1 98.69 307 GLY B N 1
ATOM 4798 C CA . GLY B 1 307 ? -8.18 31.719 12.211 1 98.69 307 GLY B CA 1
ATOM 4799 C C . GLY B 1 307 ? -9.664 31.469 12.016 1 98.69 307 GLY B C 1
ATOM 4800 O O . GLY B 1 307 ? -10.312 30.859 12.867 1 98.69 307 GLY B O 1
ATOM 4801 N N . THR B 1 308 ? -10.172 32.125 10.922 1 98.81 308 THR B N 1
ATOM 4802 C CA . THR B 1 308 ? -11.594 32.062 10.586 1 98.81 308 THR B CA 1
ATOM 4803 C C . THR B 1 308 ? -11.789 31.844 9.094 1 98.81 308 THR B C 1
ATOM 4805 O O . THR B 1 308 ? -11.055 32.406 8.273 1 98.81 308 THR B O 1
ATOM 4808 N N . VAL B 1 309 ? -12.758 30.969 8.797 1 98.81 309 VAL B N 1
ATOM 4809 C CA . VAL B 1 309 ? -13.188 30.812 7.406 1 98.81 309 VAL B CA 1
ATOM 4810 C C . VAL B 1 309 ? -14.023 32.031 6.992 1 98.81 309 VAL B C 1
ATOM 4812 O O . VAL B 1 309 ? -14.883 32.5 7.746 1 98.81 309 VAL B O 1
ATOM 4815 N N . VAL B 1 310 ? -13.789 32.594 5.812 1 98.69 310 VAL B N 1
ATOM 4816 C CA . VAL B 1 310 ? -14.492 33.781 5.359 1 98.69 310 VAL B CA 1
ATOM 4817 C C . VAL B 1 310 ? -15.047 33.562 3.957 1 98.69 310 VAL B C 1
ATOM 4819 O O . VAL B 1 310 ? -14.617 32.656 3.25 1 98.69 310 VAL B O 1
ATOM 4822 N N . ALA B 1 311 ? -16.047 34.344 3.623 1 98.38 311 ALA B N 1
ATOM 4823 C CA . ALA B 1 311 ? -16.531 34.344 2.244 1 98.38 311 ALA B CA 1
ATOM 4824 C C . ALA B 1 311 ? -15.523 35 1.307 1 98.38 311 ALA B C 1
ATOM 4826 O O . ALA B 1 311 ? -15.117 36.125 1.522 1 98.38 311 ALA B O 1
ATOM 4827 N N . ASP B 1 312 ? -15.109 34.25 0.374 1 97.69 312 ASP B N 1
ATOM 4828 C CA . ASP B 1 312 ? -14.188 34.75 -0.635 1 97.69 312 ASP B CA 1
ATOM 4829 C C . ASP B 1 312 ? -14.273 33.938 -1.92 1 97.69 312 ASP B C 1
ATOM 4831 O O . ASP B 1 312 ? -13.82 32.781 -1.96 1 97.69 312 ASP B O 1
ATOM 4835 N N . ALA B 1 313 ? -14.68 34.531 -3.002 1 95.75 313 ALA B N 1
ATOM 4836 C CA . ALA B 1 313 ? -14.875 33.844 -4.27 1 95.75 313 ALA B CA 1
ATOM 4837 C C . ALA B 1 313 ? -13.547 33.406 -4.875 1 95.75 313 ALA B C 1
ATOM 4839 O O . ALA B 1 313 ? -13.492 32.469 -5.68 1 95.75 313 ALA B O 1
ATOM 4840 N N . GLN B 1 314 ? -12.508 34.062 -4.438 1 96.56 314 GLN B N 1
ATOM 4841 C CA . GLN B 1 314 ? -11.195 33.719 -4.977 1 96.56 314 GLN B CA 1
ATOM 4842 C C . GLN B 1 314 ? -10.516 32.656 -4.137 1 96.56 314 GLN B C 1
ATOM 4844 O O . GLN B 1 314 ? -9.461 32.156 -4.516 1 96.56 314 GLN B O 1
ATOM 4849 N N . CYS B 1 315 ? -11.031 32.25 -2.941 1 97.62 315 CYS B N 1
ATOM 4850 C CA . CYS B 1 315 ? -10.555 31.203 -2.053 1 97.62 315 CYS B CA 1
ATOM 4851 C C . CYS B 1 315 ? -9.164 31.516 -1.52 1 97.62 315 CYS B C 1
ATOM 4853 O O . CYS B 1 315 ? -8.328 30.625 -1.399 1 97.62 315 CYS B O 1
ATOM 4855 N N . PHE B 1 316 ? -8.953 32.781 -1.198 1 97 316 PHE B N 1
ATOM 4856 C CA . PHE B 1 316 ? -7.645 33.188 -0.71 1 97 316 PHE B CA 1
ATOM 4857 C C . PHE B 1 316 ? -7.465 32.812 0.755 1 97 316 PHE B C 1
ATOM 4859 O O . PHE B 1 316 ? -8.406 32.906 1.547 1 97 316 PHE B O 1
ATOM 4866 N N . VAL B 1 317 ? -6.27 32.344 1.036 1 98.19 317 VAL B N 1
ATOM 4867 C CA . VAL B 1 317 ? -5.82 32.219 2.418 1 98.19 317 VAL B CA 1
ATOM 4868 C C . VAL B 1 317 ? -4.898 33.375 2.775 1 98.19 317 VAL B C 1
ATOM 4870 O O . VAL B 1 317 ? -3.896 33.625 2.096 1 98.19 317 VAL B O 1
ATOM 4873 N N . GLN B 1 318 ? -5.25 34.094 3.812 1 98 318 GLN B N 1
ATOM 4874 C CA . GLN B 1 318 ? -4.492 35.25 4.246 1 98 318 GLN B CA 1
ATOM 4875 C C . GLN B 1 318 ? -4.137 35.156 5.727 1 98 318 GLN B C 1
ATOM 4877 O O . GLN B 1 318 ? -4.738 34.375 6.469 1 98 318 GLN B O 1
ATOM 4882 N N . MET B 1 319 ? -3.129 35.938 6.113 1 98 319 MET B N 1
ATOM 4883 C CA . MET B 1 319 ? -2.701 35.938 7.508 1 98 319 MET B CA 1
ATOM 4884 C C . MET B 1 319 ? -2.4 37.344 8.008 1 98 319 MET B C 1
ATOM 4886 O O . MET B 1 319 ? -1.672 38.094 7.355 1 98 319 MET B O 1
ATOM 4890 N N . GLU B 1 320 ? -3.043 37.688 9.078 1 97.19 320 GLU B N 1
ATOM 4891 C CA . GLU B 1 320 ? -2.639 38.875 9.805 1 97.19 320 GLU B CA 1
ATOM 4892 C C . GLU B 1 320 ? -1.287 38.688 10.484 1 97.19 320 GLU B C 1
ATOM 4894 O O . GLU B 1 320 ? -1.121 37.781 11.297 1 97.19 320 GLU B O 1
ATOM 4899 N N . THR B 1 321 ? -0.392 39.562 10.164 1 94.44 321 THR B N 1
ATOM 4900 C CA . THR B 1 321 ? 0.974 39.406 10.656 1 94.44 321 THR B CA 1
ATOM 4901 C C . THR B 1 321 ? 1.104 39.938 12.078 1 94.44 321 THR B C 1
ATOM 4903 O O . THR B 1 321 ? 0.178 40.562 12.602 1 94.44 321 THR B O 1
ATOM 4906 N N . LEU B 1 322 ? 2.266 39.719 12.625 1 89.62 322 LEU B N 1
ATOM 4907 C CA . LEU B 1 322 ? 2.561 40.156 13.977 1 89.62 322 LEU B CA 1
ATOM 4908 C C . LEU B 1 322 ? 2.551 41.688 14.062 1 89.62 322 LEU B C 1
ATOM 4910 O O . LEU B 1 322 ? 2.322 42.25 15.133 1 89.62 322 LEU B O 1
ATOM 4914 N N . PHE B 1 323 ? 2.67 42.344 12.938 1 89.88 323 PHE B N 1
ATOM 4915 C CA . PHE B 1 323 ? 2.787 43.812 12.914 1 89.88 323 PHE B CA 1
ATOM 4916 C C . PHE B 1 323 ? 1.486 44.438 12.445 1 89.88 323 PHE B C 1
ATOM 4918 O O . PHE B 1 323 ? 1.418 45.656 12.266 1 89.88 323 PHE B O 1
ATOM 4925 N N . GLY B 1 324 ? 0.481 43.719 12.289 1 86.62 324 GLY B N 1
ATOM 4926 C CA . GLY B 1 324 ? -0.838 44.219 11.969 1 86.62 324 GLY B CA 1
ATOM 4927 C C . GLY B 1 324 ? -1.165 44.156 10.484 1 86.62 324 GLY B C 1
ATOM 4928 O O . GLY B 1 324 ? -2.336 44.188 10.102 1 86.62 324 GLY B O 1
ATOM 4929 N N . GLY B 1 325 ? -0.291 44.062 9.539 1 91.56 325 GLY B N 1
ATOM 4930 C CA . GLY B 1 325 ? -0.564 43.875 8.125 1 91.56 325 GLY B CA 1
ATOM 4931 C C . GLY B 1 325 ? -0.999 42.469 7.754 1 91.56 325 GLY B C 1
ATOM 4932 O O . GLY B 1 325 ? -1.102 41.625 8.625 1 91.56 325 GLY B O 1
ATOM 4933 N N . SER B 1 326 ? -1.521 42.438 6.543 1 92.88 326 SER B N 1
ATOM 4934 C CA . SER B 1 326 ? -1.959 41.156 6.043 1 92.88 326 SER B CA 1
ATOM 4935 C C . SER B 1 326 ? -1.078 40.656 4.895 1 92.88 326 SER B C 1
ATOM 4937 O O . SER B 1 326 ? -0.594 41.469 4.098 1 92.88 326 SER B O 1
ATOM 4939 N N . ARG B 1 327 ? -0.781 39.406 4.891 1 94.44 327 ARG B N 1
ATOM 4940 C CA . ARG B 1 327 ? -0.061 38.812 3.756 1 94.44 327 ARG B CA 1
ATOM 4941 C C . ARG B 1 327 ? -0.802 37.625 3.184 1 94.44 327 ARG B C 1
ATOM 4943 O O . ARG B 1 327 ? -1.563 36.969 3.895 1 94.44 327 ARG B O 1
ATOM 4950 N N . MET B 1 328 ? -0.517 37.344 1.912 1 95.44 328 MET B N 1
ATOM 4951 C CA . MET B 1 328 ? -1.067 36.156 1.247 1 95.44 328 MET B CA 1
ATOM 4952 C C . MET B 1 328 ? -0.316 34.906 1.661 1 95.44 328 MET B C 1
ATOM 4954 O O . MET B 1 328 ? 0.913 34.906 1.757 1 95.44 328 MET B O 1
ATOM 4958 N N . VAL B 1 329 ? -1.036 33.906 2.031 1 95.5 329 VAL B N 1
ATOM 4959 C CA . VAL B 1 329 ? -0.49 32.562 2.201 1 95.5 329 VAL B CA 1
ATOM 4960 C C . VAL B 1 329 ? -0.788 31.734 0.96 1 95.5 329 VAL B C 1
ATOM 4962 O O . VAL B 1 329 ? -1.761 30.969 0.935 1 95.5 329 VAL B O 1
ATOM 4965 N N . ASP B 1 330 ? 0.064 31.766 -0.027 1 90.25 330 ASP B N 1
ATOM 4966 C CA . ASP B 1 330 ? -0.162 31.141 -1.326 1 90.25 330 ASP B CA 1
ATOM 4967 C C . ASP B 1 330 ? 0.405 29.734 -1.357 1 90.25 330 ASP B C 1
ATOM 4969 O O . ASP B 1 330 ? 1.14 29.328 -0.452 1 90.25 330 ASP B O 1
ATOM 4973 N N . TRP B 1 331 ? 0.014 29.078 -2.459 1 84.44 331 TRP B N 1
ATOM 4974 C CA . TRP B 1 331 ? 0.601 27.766 -2.701 1 84.44 331 TRP B CA 1
ATOM 4975 C C . TRP B 1 331 ? 2.119 27.859 -2.805 1 84.44 331 TRP B C 1
ATOM 4977 O O . TRP B 1 331 ? 2.65 28.797 -3.4 1 84.44 331 TRP B O 1
ATOM 4987 N N . LEU B 1 332 ? 2.648 26.875 -2.26 1 76.88 332 LEU B N 1
ATOM 4988 C CA . LEU B 1 332 ? 4.094 26.781 -2.438 1 76.88 332 LEU B CA 1
ATOM 4989 C C . LEU B 1 332 ? 4.445 26.453 -3.885 1 76.88 332 LEU B C 1
ATOM 4991 O O . LEU B 1 332 ? 3.867 25.547 -4.477 1 76.88 332 LEU B O 1
ATOM 4995 N N . ASN B 1 333 ? 5.242 27.219 -4.605 1 67.75 333 ASN B N 1
ATOM 4996 C CA . ASN B 1 333 ? 5.641 27.031 -5.996 1 67.75 333 ASN B CA 1
ATOM 4997 C C . ASN B 1 333 ? 7.004 26.344 -6.094 1 67.75 333 ASN B C 1
ATOM 4999 O O . ASN B 1 333 ? 7.309 25.703 -7.098 1 67.75 333 ASN B O 1
ATOM 5003 N N . GLY B 1 334 ? 7.652 26 -5.145 1 65.25 334 GLY B N 1
ATOM 5004 C CA . GLY B 1 334 ? 9 25.469 -5.25 1 65.25 334 GLY B CA 1
ATOM 5005 C C . GLY B 1 334 ? 9.25 24.266 -4.352 1 65.25 334 GLY B C 1
ATOM 5006 O O . GLY B 1 334 ? 8.312 23.719 -3.777 1 65.25 334 GLY B O 1
ATOM 5007 N N . GLU B 1 335 ? 10.617 23.75 -4.805 1 59.25 335 GLU B N 1
ATOM 5008 C CA . GLU B 1 335 ? 11.062 22.562 -4.074 1 59.25 335 GLU B CA 1
ATOM 5009 C C . GLU B 1 335 ? 11.352 22.906 -2.613 1 59.25 335 GLU B C 1
ATOM 5011 O O . GLU B 1 335 ? 12.172 23.766 -2.322 1 59.25 335 GLU B O 1
ATOM 5016 N N . GLN B 1 336 ? 10.469 22.969 -1.809 1 60.41 336 GLN B N 1
ATOM 5017 C CA . GLN B 1 336 ? 11.164 23.172 -0.54 1 60.41 336 GLN B CA 1
ATOM 5018 C C . GLN B 1 336 ? 11.727 21.859 -0.002 1 60.41 336 GLN B C 1
ATOM 5020 O O . GLN B 1 336 ? 12.898 21.781 0.359 1 60.41 336 GLN B O 1
ATOM 5025 N N . LEU B 1 337 ? 10.938 20.734 0.216 1 66.62 337 LEU B N 1
ATOM 5026 C CA . LEU B 1 337 ? 11.5 19.656 1.024 1 66.62 337 LEU B CA 1
ATOM 5027 C C . LEU B 1 337 ? 10.914 18.312 0.623 1 66.62 337 LEU B C 1
ATOM 5029 O O . LEU B 1 337 ? 10.031 17.781 1.301 1 66.62 337 LEU B O 1
ATOM 5033 N N . PRO B 1 338 ? 11.57 17.734 -0.5 1 70.06 338 PRO B N 1
ATOM 5034 C CA . PRO B 1 338 ? 11.0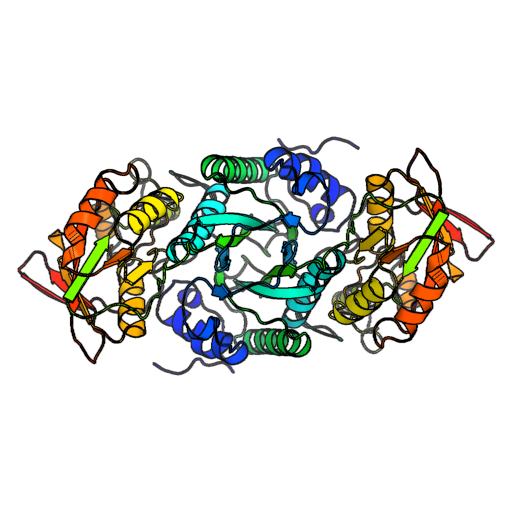39 16.406 -0.813 1 70.06 338 PRO B CA 1
ATOM 5035 C C . PRO B 1 338 ? 11.492 15.336 0.183 1 70.06 338 PRO B C 1
ATOM 5037 O O . PRO B 1 338 ? 12.383 15.594 1.002 1 70.06 338 PRO B O 1
ATOM 5040 N N . ARG B 1 339 ? 10.797 14.156 0.346 1 79.56 339 ARG B N 1
ATOM 5041 C CA . ARG B 1 339 ? 11.094 12.938 1.098 1 79.56 339 ARG B CA 1
ATOM 5042 C C . ARG B 1 339 ? 11.07 13.203 2.6 1 79.56 339 ARG B C 1
ATOM 5044 O O . ARG B 1 339 ? 11.969 12.781 3.324 1 79.56 339 ARG B O 1
ATOM 5051 N N . MET B 1 340 ? 10.086 13.984 2.973 1 80.5 340 MET B N 1
ATOM 5052 C CA . MET B 1 340 ? 9.891 14.297 4.387 1 80.5 340 MET B CA 1
ATOM 5053 C C . MET B 1 340 ? 9.156 13.156 5.094 1 80.5 340 MET B C 1
ATOM 5055 O O . MET B 1 340 ? 9.141 13.094 6.324 1 80.5 340 MET B O 1
ATOM 5059 N N . CYS B 1 341 ? 8.578 12.438 4.285 1 83.31 341 CYS B N 1
ATOM 5060 C CA . CYS B 1 341 ? 7.879 11.289 4.84 1 83.31 341 CYS B CA 1
ATOM 5061 C C . CYS B 1 341 ? 7.93 10.102 3.887 1 83.31 341 CYS B C 1
ATOM 5063 O O . CYS B 1 341 ? 8.227 10.266 2.703 1 83.31 341 CYS B O 1
#

Sequence (682 aa):
MSRLDLKNGSVEMVHGSGGRAMGQLIEELFARALRNQWLDQGNDQAQFELPPGRVVMATDSHVISPLFFPGGDIGSLAVHGTINDVAMAGARPCYLAAGFILEEGFPLADLARIVESMAAAAREAGVPVVTGDTKVVERGKGDGVFITTTGVGVVPPGLYLSGDRARPGDRILLSGSIGDHGVTILSLREGLGFEADIGSDSQALHGLVAAMVEAVPEIRCLRDPTRGGLGNTLNELARQSGVGMQLVERAIPLREPVRAACEFLGLDPLYVANEGKLIAICPAEQAERLLEVMREHPQGREAAIIGTVVADAQCFVQMETLFGGSRMVDWLNGEQLPRMCMSRLDLKNGSVEMVHGSGGRAMGQLIEELFARALRNQWLDQGNDQAQFELPPGRVVMATDSHVISPLFFPGGDIGSLAVHGTINDVAMAGARPCYLAAGFILEEGFPLADLARIVESMAAAAREAGVPVVTGDTKVVERGKGDGVFITTTGVGVVPPGLYLSGDRARPGDRILLSGSIGDHGVTILSLREGLGFEADIGSDSQALHGLVAAMVEAVPEIRCLRDPTRGGLGNTLNELARQSGVGMQLVERAIPLREPVRAACEFLGLDPLYVANEGKLIAICPAEQAERLLEVMREHPQGREAAIIGTVVADAQCFVQMETLFGGSRMVDWLNGEQLPRMC

Secondary structure (DSSP, 8-state):
-PPP-TTT-B--GGGGSSSHHHHHHIIIIIIHHT--TTGGG--SSEEE---SSEEEEEEEEE--SSSEETTEEHHHHHHHHHHHHHHTTT-EEEEEEEEEEEETT-BHHHHHHHHHHHHHHHHHHT--EEEEEEEEE-TTSSSSEEEEEEEEEEEPTT----TT---TTPEEEE-S-SSHHHHHHHHHHHT-SGGGT--------HHHHHHHHHH-TT--EEE---TTHHHHHHHHHHHHHT-EEEEEGGGS---HHHHHHHHHHT--GGGS--SS--EEEE-HHHHHHHHHHHHHSGGGTT-EEEEEEE--TT--EEEE-TTS-EEE-PPP-S---S---/-PPP-TTT-B--GGGGSSSHHHHHHIIIIIIHHT--TTGGG--SSEEE---SSEEEEEEEEE--SSSEETTEEHHHHHHHHHHHHHHTTT-EEEEEEEEEEEETT-BHHHHHHHHHHHHHHHHHHT--EEEEEEEEE-TTSS-SEEEEEEEEEEEPTT----TT---TTPEEEE-S-SSHHHHHHHHHHHT-SGGGT--------HHHHHHHHHH-TT--EEE---TTHHHHHHHHHHHHHT-EEEEEGGGS---HHHHHHHHHHT--GGGS--SS--EEEE-HHHHHHHHHHHHHSGGGTT-EEEEEEE--TT--EEEE-TTS-EEE-PPP-S---S---

pLDDT: mean 93.68, std 7.42, range [49.72, 98.94]

Nearest PDB structures (foldseek):
  2z1u-assembly1_A-2  TM=9.682E-01  e=1.329E-53  Nitratidesulfovibrio vulgaris str. Hildenborough
  2z1t-assembly1_A-2  TM=9.716E-01  e=1.078E-50  Nitratidesulfovibrio vulgaris str. Hildenborough
  3vti-assembly1_C  TM=8.992E-01  e=6.155E-47  Caldanaerobacter subterraneus subsp. tengcongensis MB4
  2z1f-assembly1_A  TM=9.299E-01  e=9.318E-43  Thermococcus kodakarensis KOD1
  3vyt-assembly1_C  TM=8.404E-01  e=4.993E-44  Thermococcus kodakarensis KOD1

Organism: Azotobacter chroococcum mcd 1 (NCBI:txid355)

Solvent-accessible surface area (backbone atoms only — not comparable to full-atom values): 33003 Å² total; per-residue (Å²): 131,84,75,83,52,44,86,78,35,51,39,45,57,42,46,28,24,46,28,50,55,20,51,47,48,41,52,71,45,50,48,60,49,45,63,47,82,45,49,69,68,69,55,69,36,21,76,44,80,76,74,84,56,43,34,30,38,14,36,38,57,33,55,36,59,71,53,68,48,60,58,51,32,56,27,32,44,41,46,18,49,21,42,33,43,32,18,34,50,62,18,49,58,53,40,28,32,41,25,37,44,33,14,32,64,31,46,32,44,58,50,50,52,33,48,43,38,25,29,51,43,22,58,75,70,65,30,50,60,32,32,51,32,69,40,37,37,54,69,59,35,30,71,48,58,36,41,36,23,37,27,38,23,29,24,52,82,91,60,70,46,40,58,54,50,58,47,64,59,17,29,33,32,34,28,36,62,52,18,38,25,36,49,26,48,48,23,62,74,66,66,66,70,52,50,85,80,35,39,28,46,52,38,64,45,46,68,58,44,51,55,43,44,71,76,38,60,69,40,20,26,46,42,62,28,28,62,19,1,56,34,30,46,49,41,51,37,18,56,57,28,63,18,14,35,44,34,36,49,84,45,52,48,64,49,64,72,47,52,54,49,23,59,74,69,73,47,63,60,49,45,29,23,30,49,46,46,39,39,38,33,25,47,52,92,46,40,67,59,47,47,50,55,33,39,72,33,89,78,12,56,58,40,36,70,28,33,34,29,31,85,28,96,81,24,50,36,33,30,34,43,88,84,70,50,73,45,80,44,62,69,46,87,61,74,78,59,62,34,78,65,128,86,74,83,52,44,86,78,35,50,41,45,57,40,46,28,24,46,26,51,54,20,51,46,50,41,53,70,45,49,46,59,51,45,62,45,82,43,52,69,67,69,54,69,34,22,76,45,81,76,73,84,56,44,35,30,38,13,37,39,57,34,55,36,60,71,52,66,48,59,59,50,32,56,28,31,42,43,46,18,47,21,41,33,43,31,21,33,50,62,18,49,58,54,40,28,31,40,27,38,46,32,13,31,64,32,47,33,45,57,50,49,52,32,49,45,39,24,29,51,45,20,57,73,70,65,29,48,60,34,31,50,34,70,40,36,38,54,70,60,35,29,72,48,57,35,40,35,23,37,27,37,22,30,24,54,84,92,59,70,46,41,58,55,49,58,47,65,60,17,28,32,31,34,28,36,61,52,18,38,25,34,49,28,47,48,24,62,75,68,66,66,72,52,52,85,79,34,40,29,45,50,39,66,47,44,68,56,44,51,56,43,44,72,76,38,62,69,41,20,26,47,43,61,30,28,61,19,1,55,34,28,46,50,41,50,37,18,55,58,27,62,19,14,34,43,32,37,49,82,43,52,48,63,49,65,72,49,52,51,49,23,60,76,68,73,48,64,59,47,44,29,22,30,48,47,46,40,37,38,33,26,47,54,92,47,39,65,60,48,48,51,54,34,37,72,32,88,80,14,56,57,40,35,69,27,35,35,31,32,85,29,96,82,23,50,34,31,30,34,42,89,83,68,50,73,46,80,46,62,69,47,87,61,74,77,60,61,33,76,62

InterPro domains:
  IPR010918 PurM-like, C-terminal domain [PF02769] (167-318)
  IPR011854 Carbamoyl dehydratase HypE [PIRSF005644] (10-341)
  IPR011854 Carbamoyl dehydratase HypE [PTHR30303] (10-341)
  IPR011854 Carbamoyl dehydratase HypE [TIGR02124] (11-341)
  IPR011854 Carbamoyl dehydratase HypE [cd02197] (17-309)
  IPR016188 PurM-like, N-terminal domain [PF00586] (43-155)
  IPR036676 PurM-like, C-terminal domain superfamily [G3DSA:3.90.650.10] (161-341)
  IPR036676 PurM-like, C-terminal domain superfamily [SSF56042] (162-337)
  IPR036921 PurM-like, N-terminal domain superfamily [G3DSA:3.30.1330.10] (11-159)
  IPR036921 PurM-like, N-terminal domain superfamily [SSF55326] (11-159)

Radius of gyration: 25.75 Å; Cα contacts (8 Å, |Δi|>4): 1800; chains: 2; bounding box: 50×87×58 Å